Protein AF-0000000084845631 (afdb_homodimer)

Solvent-accessible surface area (backbone atoms only — not comparable to full-atom values): 24114 Å² total; per-residue (Å²): 127,87,59,69,56,66,56,74,42,80,32,56,41,73,62,56,58,60,37,68,70,44,75,83,63,90,70,52,50,64,33,67,41,73,64,71,45,72,42,71,11,47,44,66,16,31,78,49,30,34,56,88,73,49,73,43,50,51,24,40,28,37,28,49,65,52,47,32,48,51,83,34,55,35,33,40,34,36,31,30,34,48,86,68,80,33,64,48,22,32,32,33,43,33,37,35,37,63,87,48,99,50,58,24,38,37,38,36,30,44,24,20,50,97,91,40,45,18,36,31,38,34,46,22,61,86,41,29,33,37,35,42,28,85,42,53,90,79,38,57,48,35,40,34,38,33,51,39,60,47,98,85,68,42,77,53,17,28,37,32,34,28,43,38,38,88,86,79,62,48,73,42,76,36,32,38,37,23,55,74,34,32,69,69,63,55,44,76,76,46,81,68,74,64,75,81,54,43,33,45,48,35,34,35,21,21,13,50,40,52,42,82,57,88,91,33,57,75,53,59,45,59,33,37,37,36,52,36,35,35,36,39,52,82,130,128,84,61,69,55,66,56,74,42,81,32,56,40,74,62,55,57,60,38,66,70,45,72,83,66,89,70,52,50,63,33,68,41,73,64,72,44,71,43,70,12,47,44,66,15,32,78,48,30,34,55,88,74,51,74,42,50,51,24,38,29,36,27,47,67,51,46,32,48,50,83,34,55,35,34,38,35,35,31,31,35,48,87,69,80,32,64,47,21,33,32,33,43,32,36,34,36,62,87,47,100,52,58,23,38,36,39,37,30,42,24,20,50,96,90,40,46,18,36,31,37,34,44,21,61,86,40,29,33,38,36,42,28,86,41,56,91,78,39,57,47,34,42,34,37,34,50,40,61,48,96,86,70,43,78,52,18,27,36,33,35,29,44,40,38,86,86,78,64,49,73,42,77,36,32,38,36,23,56,73,35,32,67,69,62,57,44,76,76,46,83,72,73,65,75,78,53,42,32,45,49,34,36,34,21,22,13,51,41,52,42,82,56,87,91,32,56,71,53,59,47,60,34,38,37,37,52,38,35,36,38,38,52,82,129

Secondary structure (DSSP, 8-state):
---PPPPEEEEEGGGGGGGGGSPP----SEEEE-S-EEEEE-BT--EEEETTTEEEE--EEEEESS-EETTTEEEEEEEEEE---STT-EEEEEEEETTSSS-EEEEEEEEEETTEEEEEEEEESSSEEEEEEEPPTT--EEEEEEEEE-TTS-EEEEEEEEEE-TTT--EEEEEEETTTTHHHHHGGG--------EEEEEEEEEB-S---STT-TTPPEEEEEEEEEEEE---/---PPPPEEEEEGGGGGGGGGSPP----SEEEE-S-EEEEE-BT--EEEETTTEEEE--EEEEESS-EETTTEEEEEEEEEE---STT-EEEEEEEETTSSS-EEEEEEEEEETTEEEEEEEEESSSEEEEEEEPPTT--EEEEEEEEE-TTS-EEEEEEEEEE-TTT--EEEEEEETTTTHHHHHGGG--S-----EEEEEEEEEB-S---STT-TTPPEEEEEEEEEEEE---

Organism: Agaricus bisporus var. burnettii (strain JB137-S8 / ATCC MYA-4627 / FGSC 10392) (NCBI:txid597362)

Foldseek 3Di:
DPAAFAFWDKDFFPPLVVLVVDDADDDDQKHWDFDKDKDKAWAQADQFFDPPGDGGGGWIWTWRSHWDFPLWFFKKKKKKAFPAFAAFWWKDKKKWFPPDPDIWMKDWAWTDHPGAIWIWIWTCPPGTDIDTHHDDRRRIWMKMKGFDADPVRHTAQWIWIWTADPVPRDTDTDDIDRRNNVVVVVCPPPPPPPPRTTMIMTMTTYNHAADPDPPRRGPIIMMMIGIIMTGTHDD/DPAAFAFWDKDFFPPLVVLQVDDADDDDQKHWDFDKDKDKAWAQADQFFDPPGDGGGGWIWTWRSHWDFPLWFFKKKKKKAFPAFAAFWWKDKKKWFPPDPDIWMKDWAWTDHPGAIWIWIWTCPPGTDIDTHHDDRRRIWMKMKGFDADPVRDTAQKIWIWTADPVPRDTDTDDIDRRNNVVVVVCVPPPPPPPRTTMIMTMTTYNHAADPDPPRRGPIIMMMIGIIMTGTHDD

Radius of gyration: 22.55 Å; Cα contacts (8 Å, |Δi|>4): 1302; chains: 2; bounding box: 58×73×50 Å

Nearest PDB structures (foldseek):
  5dxd-assembly2_B  TM=5.271E-01  e=3.804E-05  Mycobacteroides abscessus ATCC 19977
  6z5h-assembly2_BBB  TM=4.620E-01  e=2.504E-03  Aeromonas hydrophila
  3b7m-assembly1_A  TM=3.879E-01  e=9.630E-01  Rhodothermus marinus
  3oea-assembly1_A  TM=4.562E-01  e=8.012E+00  Caldanaerobius polysaccharolyticus
  2zex-assembly1_A  TM=4.182E-01  e=7.243E+00  Caldanaerobius polysaccharolyticus

pLDDT: mean 91.94, std 12.07, range [35.84, 98.94]

InterPro domains:
  IPR009784 Protein of unknown function DUF1349 [PF07081] (35-231)
  IPR009784 Protein of unknown function DUF1349 [PTHR35332] (33-231)

Sequence (470 aa):
MTTNSPKLVLHHGSSALAICQSPPIVLPKILSYPEAFSISAAPGTDLWRKPPAVDIDNAPTLLINAPISIHNFHSARVTVSADWNTLYDQGGLALFIPDEDMKKFLKTGVEFAFGEPHVGTVAASRWSDWSLVPAPATGKVTIQVEREIDENGERTSSLWVYLIDPQTGKKSGIREVTWWFRHDIAEKDSEESAAAQVLLVGLYAARPKAPQAPGREKEELEVKFEGFEVTLFDDMTTNSPKLVLHHGSSALAICQSPPIVLPKILSYPEAFSISAAPGTDLWRKPPAVDIDNAPTLLINAPISIHNFHSARVTVSADWNTLYDQGGLALFIPDEDMKKFLKTGVEFAFGEPHVGTVAASRWSDWSLVPAPATGKVTIQVEREIDENGERTSSLWVYLIDPQTGKKSGIREVTWWFRHDIAEKDSEESAAAQVLLVGLYAARPKAPQAPGREKEELEVKFEGFEVTLFDD

Structure (mmCIF, N/CA/C/O backbone):
data_AF-0000000084845631-model_v1
#
loop_
_entity.id
_entity.type
_entity.pdbx_description
1 polymer 'Uncharacterized protein'
#
loop_
_atom_site.group_PDB
_atom_site.id
_atom_site.type_symbol
_atom_site.label_atom_id
_atom_site.label_alt_id
_atom_site.label_comp_id
_atom_site.label_asym_id
_atom_site.label_entity_id
_atom_site.label_seq_id
_atom_site.pdbx_PDB_ins_code
_atom_site.Cartn_x
_atom_site.Cartn_y
_atom_site.Cartn_z
_atom_site.occupancy
_atom_site.B_iso_or_equiv
_atom_site.auth_seq_id
_atom_site.auth_comp_id
_atom_site.auth_asym_id
_atom_site.auth_atom_id
_atom_site.pdbx_PDB_model_num
ATOM 1 N N . MET A 1 1 ? 15.438 37.625 9.094 1 36.25 1 MET A N 1
ATOM 2 C CA . MET A 1 1 ? 14.078 37.594 9.625 1 36.25 1 MET A CA 1
ATOM 3 C C . MET A 1 1 ? 13.633 36.156 9.898 1 36.25 1 MET A C 1
ATOM 5 O O . MET A 1 1 ? 13.719 35.281 9.023 1 36.25 1 MET A O 1
ATOM 9 N N . THR A 1 2 ? 13.703 35.656 11.07 1 46.41 2 THR A N 1
ATOM 10 C CA . THR A 1 2 ? 13.445 34.281 11.445 1 46.41 2 THR A CA 1
ATOM 11 C C . THR A 1 2 ? 12.094 33.812 10.914 1 46.41 2 THR A C 1
ATOM 13 O O . THR A 1 2 ? 11.055 34.375 11.281 1 46.41 2 THR A O 1
ATOM 16 N N . THR A 1 3 ? 11.961 33.438 9.711 1 63.72 3 THR A N 1
ATOM 17 C CA . THR A 1 3 ? 10.688 33.094 9.078 1 63.72 3 THR A CA 1
ATOM 18 C C . THR A 1 3 ? 9.945 32.062 9.898 1 63.72 3 THR A C 1
ATOM 20 O O . THR A 1 3 ? 10.5 31.016 10.227 1 63.72 3 THR A O 1
ATOM 23 N N . ASN A 1 4 ? 8.977 32.562 10.664 1 82.06 4 ASN A N 1
ATOM 24 C CA . ASN A 1 4 ? 8.109 31.688 11.469 1 82.06 4 ASN A CA 1
ATOM 25 C C . ASN A 1 4 ? 7.324 30.719 10.594 1 82.06 4 ASN A C 1
ATOM 27 O O . ASN A 1 4 ? 7.059 31 9.43 1 82.06 4 ASN A O 1
ATOM 31 N N . SER A 1 5 ? 7.188 29.516 11.219 1 91 5 SER A N 1
ATOM 32 C CA . SER A 1 5 ? 6.359 28.531 10.523 1 91 5 SER A CA 1
ATOM 33 C C . SER A 1 5 ? 4.941 29.062 10.32 1 91 5 SER A C 1
ATOM 35 O O . SER A 1 5 ? 4.371 29.688 11.211 1 91 5 SER A O 1
ATOM 37 N N . PRO A 1 6 ? 4.418 28.906 9.141 1 94 6 PRO A N 1
ATOM 38 C CA . PRO A 1 6 ? 3.008 29.25 8.938 1 94 6 PRO A CA 1
ATOM 39 C C . PRO A 1 6 ? 2.082 28.562 9.945 1 94 6 PRO A C 1
ATOM 41 O O . PRO A 1 6 ? 2.445 27.531 10.523 1 94 6 PRO A O 1
ATOM 44 N N . LYS A 1 7 ? 0.938 29.125 10.172 1 93.69 7 LYS A N 1
ATOM 45 C CA . LYS A 1 7 ? -0.014 28.562 11.125 1 93.69 7 LYS A CA 1
ATOM 46 C C . LYS A 1 7 ? -0.679 27.312 10.57 1 93.69 7 LYS A C 1
ATOM 48 O O . LYS A 1 7 ? -0.731 27.109 9.352 1 93.69 7 LYS A O 1
ATOM 53 N N . LEU A 1 8 ? -1.169 26.516 11.5 1 95.25 8 LEU A N 1
ATOM 54 C CA . LEU A 1 8 ? -2.039 25.406 11.156 1 95.25 8 LEU A CA 1
ATOM 55 C C . LEU A 1 8 ? -3.504 25.828 11.172 1 95.25 8 LEU A C 1
ATOM 57 O O . LEU A 1 8 ? -3.947 26.5 12.109 1 95.25 8 LEU A O 1
ATOM 61 N N . VAL A 1 9 ? -4.18 25.438 10.156 1 94.44 9 VAL A N 1
ATOM 62 C CA . VAL A 1 9 ? -5.594 25.797 10.062 1 94.44 9 VAL A CA 1
ATOM 63 C C . VAL A 1 9 ? -6.426 24.531 9.82 1 94.44 9 VAL A C 1
ATOM 65 O O . VAL A 1 9 ? -6.066 23.688 8.992 1 94.44 9 VAL A O 1
ATOM 68 N N . LEU A 1 10 ? -7.492 24.438 10.602 1 94.94 10 LEU A N 1
ATOM 69 C CA . LEU A 1 10 ? -8.383 23.281 10.516 1 94.94 10 LEU A CA 1
ATOM 70 C C . LEU A 1 10 ? -9.289 23.391 9.289 1 94.94 10 LEU A C 1
ATOM 72 O O . LEU A 1 10 ? -9.883 24.438 9.039 1 94.94 10 LEU A O 1
ATOM 76 N N . HIS A 1 11 ? -9.312 22.359 8.477 1 92.75 11 HIS A N 1
ATOM 77 C CA . HIS A 1 11 ? -10.164 22.266 7.297 1 92.75 11 HIS A CA 1
ATOM 78 C C . HIS A 1 11 ? -11.023 21 7.336 1 92.75 11 HIS A C 1
ATOM 80 O O . HIS A 1 11 ? -10.68 20.031 8 1 92.75 11 HIS A O 1
ATOM 86 N N . HIS A 1 12 ? -12.109 21.156 6.633 1 84.5 12 HIS A N 1
ATOM 87 C CA . HIS A 1 12 ? -12.961 20 6.352 1 84.5 12 HIS A CA 1
ATOM 88 C C . HIS A 1 12 ? -13.172 19.828 4.852 1 84.5 12 HIS A C 1
ATOM 90 O O . HIS A 1 12 ? -13.695 20.719 4.188 1 84.5 12 HIS A O 1
ATOM 96 N N . GLY A 1 13 ? -12.578 18.75 4.242 1 71.69 13 GLY A N 1
ATOM 97 C CA . GLY A 1 13 ? -12.789 18.453 2.832 1 71.69 13 GLY A CA 1
ATOM 98 C C . GLY A 1 13 ? -12.047 19.406 1.915 1 71.69 13 GLY A C 1
ATOM 99 O O . GLY A 1 13 ? -10.844 19.609 2.068 1 71.69 13 GLY A O 1
ATOM 100 N N . SER A 1 14 ? -12.758 19.875 0.962 1 63.44 14 SER A N 1
ATOM 101 C CA . SER A 1 14 ? -12.258 20.625 -0.18 1 63.44 14 SER A CA 1
ATOM 102 C C . SER A 1 14 ? -11.844 22.031 0.229 1 63.44 14 SER A C 1
ATOM 104 O O . SER A 1 14 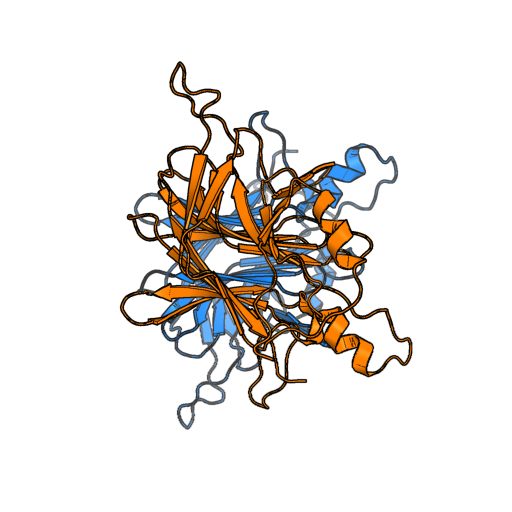? -11.25 22.766 -0.564 1 63.44 14 SER A O 1
ATOM 106 N N . SER A 1 15 ? -12.07 22.422 1.35 1 68.88 15 SER A N 1
ATOM 107 C CA . SER A 1 15 ? -11.734 23.781 1.755 1 68.88 15 SER A CA 1
ATOM 108 C C . SER A 1 15 ? -10.227 24.016 1.741 1 68.88 15 SER A C 1
ATOM 110 O O . SER A 1 15 ? -9.758 25.156 1.694 1 68.88 15 SER A O 1
ATOM 112 N N . ALA A 1 16 ? -9.477 23 1.727 1 73.44 16 ALA A N 1
ATOM 113 C CA . ALA A 1 16 ? -8.016 23.062 1.784 1 73.44 16 ALA A CA 1
ATOM 114 C C . ALA A 1 16 ? -7.434 23.547 0.459 1 73.44 16 ALA A C 1
ATOM 116 O O . ALA A 1 16 ? -6.297 24.016 0.409 1 73.44 16 ALA A O 1
ATOM 117 N N . LEU A 1 17 ? -8.227 23.516 -0.544 1 72.5 17 LEU A N 1
ATOM 118 C CA . LEU A 1 17 ? -7.734 23.797 -1.89 1 72.5 17 LEU A CA 1
ATOM 119 C C . LEU A 1 17 ? -7.406 25.281 -2.051 1 72.5 17 LEU A C 1
ATOM 121 O O . LEU A 1 17 ? -6.594 25.656 -2.898 1 72.5 17 LEU A O 1
ATOM 125 N N . ALA A 1 18 ? -7.98 26.078 -1.208 1 78.25 18 ALA A N 1
ATOM 126 C CA . ALA A 1 18 ? -7.711 27.516 -1.292 1 78.25 18 ALA A CA 1
ATOM 127 C C . ALA A 1 18 ? -6.25 27.828 -0.977 1 78.25 18 ALA A C 1
ATOM 129 O O . ALA A 1 18 ? -5.695 28.812 -1.459 1 78.25 18 ALA A O 1
ATOM 130 N N . ILE A 1 19 ? -5.652 27.031 -0.247 1 82.62 19 ILE A N 1
ATOM 131 C CA . ILE A 1 19 ? -4.254 27.219 0.126 1 82.62 19 ILE A CA 1
ATOM 132 C C . ILE A 1 19 ? -3.379 27.188 -1.125 1 82.62 19 ILE A C 1
ATOM 134 O O . ILE A 1 19 ? -2.396 27.922 -1.221 1 82.62 19 ILE A O 1
ATOM 138 N N . CYS A 1 20 ? -3.752 26.359 -2.033 1 79.94 20 CYS A N 1
ATOM 139 C CA . CYS A 1 20 ? -2.949 26.156 -3.236 1 79.94 20 CYS A CA 1
ATOM 140 C C . CYS A 1 20 ? -2.982 27.391 -4.125 1 79.94 20 CYS A C 1
ATOM 142 O O . CYS A 1 20 ? -2.125 27.562 -4.992 1 79.94 20 CYS A O 1
ATOM 144 N N . GLN A 1 21 ? -3.92 28.188 -3.896 1 80.06 21 GLN A N 1
ATOM 145 C CA . GLN A 1 21 ? -4.078 29.375 -4.723 1 80.06 21 GLN A CA 1
ATOM 146 C C . GLN A 1 21 ? -3.371 30.578 -4.098 1 80.06 21 GLN A C 1
ATOM 148 O O . GLN A 1 21 ? -3.291 31.656 -4.711 1 80.06 21 GLN A O 1
ATOM 153 N N . SER A 1 22 ? -2.801 30.391 -2.957 1 82.19 22 SER A N 1
ATOM 154 C CA . SER A 1 22 ? -2.111 31.484 -2.287 1 82.19 22 SER A CA 1
ATOM 155 C C . SER A 1 22 ? -0.748 31.75 -2.918 1 82.19 22 SER A C 1
ATOM 157 O O . SER A 1 22 ? -0.102 30.828 -3.42 1 82.19 22 SER A O 1
ATOM 159 N N . PRO A 1 23 ? -0.352 32.969 -2.945 1 79.62 23 PRO A N 1
ATOM 160 C CA . PRO A 1 23 ? 0.97 33.281 -3.498 1 79.62 23 PRO A CA 1
ATOM 161 C C . PRO A 1 23 ? 2.096 32.531 -2.777 1 79.62 23 PRO A C 1
ATOM 163 O O . PRO A 1 23 ? 2.006 32.281 -1.571 1 79.62 23 PRO A O 1
ATOM 166 N N . PRO A 1 24 ? 2.99 32.156 -3.59 1 77.5 24 PRO A N 1
ATOM 167 C CA . PRO A 1 24 ? 4.133 31.5 -2.957 1 77.5 24 PRO A CA 1
ATOM 168 C C . PRO A 1 24 ? 4.82 32.375 -1.914 1 77.5 24 PRO A C 1
ATOM 170 O O . PRO A 1 24 ? 4.91 33.594 -2.09 1 77.5 24 PRO A O 1
ATOM 173 N N . ILE A 1 25 ? 5.164 31.766 -0.829 1 83.38 25 ILE A N 1
ATOM 174 C CA . ILE A 1 25 ? 5.934 32.469 0.194 1 83.38 25 ILE A CA 1
ATOM 175 C C . ILE A 1 25 ? 7.227 31.703 0.478 1 83.38 25 ILE A C 1
ATOM 177 O O . ILE A 1 25 ? 7.34 30.531 0.161 1 83.38 25 ILE A O 1
ATOM 181 N N . VAL A 1 26 ? 8.148 32.469 1 1 86 26 VAL A N 1
ATOM 182 C CA . VAL A 1 26 ? 9.398 31.844 1.408 1 86 26 VAL A CA 1
ATOM 183 C C . VAL A 1 26 ? 9.195 31.109 2.734 1 86 26 VAL A C 1
ATOM 185 O O . VAL A 1 26 ? 8.781 31.719 3.727 1 86 26 VAL A O 1
ATOM 188 N N . LEU A 1 27 ? 9.461 29.906 2.715 1 92.94 27 LEU A N 1
ATOM 189 C CA . LEU A 1 27 ? 9.312 29.078 3.906 1 92.94 27 LEU A CA 1
ATOM 190 C C . LEU A 1 27 ? 10.672 28.719 4.496 1 92.94 27 LEU A C 1
ATOM 192 O O . LEU A 1 27 ? 11.648 28.562 3.76 1 92.94 27 LEU A O 1
ATOM 196 N N . PRO A 1 28 ? 10.703 28.719 5.848 1 94.25 28 PRO A N 1
ATOM 197 C CA . PRO A 1 28 ? 11.938 28.156 6.406 1 94.25 28 PRO A CA 1
ATOM 198 C C . PRO A 1 28 ? 12.148 26.688 6.031 1 94.25 28 PRO A C 1
ATOM 200 O O . PRO A 1 28 ? 11.195 26.016 5.633 1 94.25 28 PRO A O 1
ATOM 203 N N . LYS A 1 29 ? 13.328 26.25 6.18 1 96.12 29 LYS A N 1
ATOM 204 C CA . LYS A 1 29 ? 13.68 24.875 5.852 1 96.12 29 LYS A CA 1
ATOM 205 C C . LYS A 1 29 ? 12.93 23.891 6.742 1 96.12 29 LYS A C 1
ATOM 207 O O . LYS A 1 29 ? 12.539 22.812 6.293 1 96.12 29 LYS A O 1
ATOM 212 N N . ILE A 1 30 ? 12.828 24.312 7.992 1 97.44 30 ILE A N 1
ATOM 213 C CA . ILE A 1 30 ? 12.133 23.469 8.953 1 97.44 30 ILE A CA 1
ATOM 214 C C . ILE A 1 30 ? 10.906 24.188 9.492 1 97.44 30 ILE A C 1
ATOM 216 O O . ILE A 1 30 ? 11.016 25.281 10.062 1 97.44 30 ILE A O 1
ATOM 220 N N . LEU A 1 31 ? 9.75 23.656 9.242 1 97.69 31 LEU A N 1
ATOM 221 C CA . LEU A 1 31 ? 8.508 24.078 9.875 1 97.69 31 LEU A CA 1
ATOM 222 C C . LEU A 1 31 ? 8.227 23.25 11.125 1 97.69 31 LEU A C 1
ATOM 224 O O . LEU A 1 31 ? 7.957 22.047 11.023 1 97.69 31 LEU A O 1
ATOM 228 N N . SER A 1 32 ? 8.273 23.859 12.289 1 97.5 32 SER A N 1
ATOM 229 C CA . SER A 1 32 ? 8.141 23.141 13.547 1 97.5 32 SER A CA 1
ATOM 230 C C . SER A 1 32 ? 6.918 23.609 14.328 1 97.5 32 SER A C 1
ATOM 232 O O . SER A 1 32 ? 6.676 24.812 14.445 1 97.5 32 SER A O 1
ATOM 234 N N . TYR A 1 33 ? 6.195 22.672 14.82 1 97.56 33 TYR A N 1
ATOM 235 C CA . TYR A 1 33 ? 5.031 22.891 15.672 1 97.56 33 TYR A CA 1
ATOM 236 C C . TYR A 1 33 ? 5.133 22.078 16.953 1 97.56 33 TYR A C 1
ATOM 238 O O . TYR A 1 33 ? 4.488 21.047 17.094 1 97.56 33 TYR A O 1
ATOM 246 N N . PRO A 1 34 ? 5.863 22.547 17.906 1 94.06 34 PRO A N 1
ATOM 247 C CA . PRO A 1 34 ? 6.199 21.781 19.109 1 94.06 34 PRO A CA 1
ATOM 248 C C . PRO A 1 34 ? 5.008 21.594 20.031 1 94.06 34 PRO A C 1
ATOM 250 O O . PRO A 1 34 ? 5.008 20.672 20.859 1 94.06 34 PRO A O 1
ATOM 253 N N . GLU A 1 35 ? 4.027 22.5 19.984 1 92.12 35 GLU A N 1
ATOM 254 C CA . GLU A 1 35 ? 2.869 22.391 20.875 1 92.12 35 GLU A CA 1
ATOM 255 C C . GLU A 1 35 ? 2.02 21.172 20.516 1 92.12 35 GLU A C 1
ATOM 257 O O . GLU A 1 35 ? 1.938 20.797 19.344 1 92.12 35 GLU A O 1
ATOM 262 N N . ALA A 1 36 ? 1.495 20.656 21.516 1 93.88 36 ALA A N 1
ATOM 263 C CA . ALA A 1 36 ? 0.555 19.562 21.281 1 93.88 36 ALA A CA 1
ATOM 264 C C . ALA A 1 36 ? -0.766 20.078 20.734 1 93.88 36 ALA A C 1
ATOM 266 O O . ALA A 1 36 ? -1.215 21.172 21.094 1 93.88 36 ALA A O 1
ATOM 267 N N . PHE A 1 37 ? -1.289 19.312 19.812 1 94.06 37 PHE A N 1
ATOM 268 C CA . PHE A 1 37 ? -2.57 19.594 19.172 1 94.06 37 PHE A CA 1
ATOM 269 C C . PHE A 1 37 ? -3.512 18.391 19.297 1 94.06 37 PHE A C 1
ATOM 271 O O . PHE A 1 37 ? -3.068 17.266 19.547 1 94.06 37 PHE A O 1
ATOM 278 N N . SER A 1 38 ? -4.719 18.781 19.234 1 98.31 38 SER A N 1
ATOM 279 C CA . SER A 1 38 ? -5.711 17.703 19.141 1 98.31 38 SER A CA 1
ATOM 280 C C . SER A 1 38 ? -6.746 18.016 18.062 1 98.31 38 SER A C 1
ATOM 282 O O . SER A 1 38 ? -7.016 19.188 17.766 1 98.31 38 SER A O 1
ATOM 284 N N . ILE A 1 39 ? -7.215 17.078 17.438 1 98.56 39 ILE A N 1
ATOM 285 C CA . ILE A 1 39 ? -8.32 17.172 16.484 1 98.56 39 ILE A CA 1
ATOM 286 C C . ILE A 1 39 ? -9.461 16.266 16.938 1 98.56 39 ILE A C 1
ATOM 288 O O . ILE A 1 39 ? -9.234 15.117 17.328 1 98.56 39 ILE A O 1
ATOM 292 N N . SER A 1 40 ? -10.648 16.781 16.953 1 98.62 40 SER A N 1
ATOM 293 C CA . SER A 1 40 ? -11.844 15.992 17.203 1 98.62 40 SER A CA 1
ATOM 294 C C . SER A 1 40 ? -12.5 15.539 15.906 1 98.62 40 SER A C 1
ATOM 296 O O . SER A 1 40 ? -12.711 16.344 15 1 98.62 40 SER A O 1
ATOM 298 N N . ALA A 1 41 ? -12.82 14.297 15.836 1 98.56 41 ALA A N 1
ATOM 299 C CA . ALA A 1 41 ? -13.484 13.734 14.656 1 98.56 41 ALA A CA 1
ATOM 300 C C . ALA A 1 41 ? -14.812 13.086 15.031 1 98.56 41 ALA A C 1
ATOM 302 O O . ALA A 1 41 ? -14.852 12.188 15.875 1 98.56 41 ALA A O 1
ATOM 303 N N . ALA A 1 42 ? -15.82 13.5 14.406 1 98.38 42 ALA A N 1
ATOM 304 C CA . ALA A 1 42 ? -17.141 12.914 14.617 1 98.38 42 ALA A CA 1
ATOM 305 C C . ALA A 1 42 ? -17.281 11.586 13.867 1 98.38 42 ALA A C 1
ATOM 307 O O . ALA A 1 42 ? -16.578 11.352 12.891 1 98.38 42 ALA A O 1
ATOM 308 N N . PRO A 1 43 ? -18.188 10.711 14.336 1 98.62 43 PRO A N 1
ATOM 309 C CA . PRO A 1 43 ? -18.453 9.516 13.547 1 98.62 43 PRO A CA 1
ATOM 310 C C . PRO A 1 43 ? -18.844 9.836 12.102 1 98.62 43 PRO A C 1
ATOM 312 O O . PRO A 1 43 ? -19.484 10.859 11.844 1 98.62 43 PRO A O 1
ATOM 315 N N . GLY A 1 44 ? -18.406 9.039 11.164 1 97.94 44 GLY A N 1
ATOM 316 C CA . GLY A 1 44 ? -18.75 9.219 9.766 1 97.94 44 GLY A CA 1
ATOM 317 C C . GLY A 1 44 ? -17.703 9.992 8.992 1 97.94 44 GLY A C 1
ATOM 318 O O . GLY A 1 44 ? -17.844 10.227 7.789 1 97.94 44 GLY A O 1
ATOM 319 N N . THR A 1 45 ? -16.609 10.375 9.625 1 98.31 45 THR A N 1
ATOM 320 C CA . THR A 1 45 ? -15.547 11.102 8.945 1 98.31 45 THR A CA 1
ATOM 321 C C . THR A 1 45 ? -14.508 10.141 8.375 1 98.31 45 THR A C 1
ATOM 323 O O . THR A 1 45 ? -14.234 9.094 8.969 1 98.31 45 THR A O 1
ATOM 326 N N . ASP A 1 46 ? -13.977 10.555 7.199 1 98.19 46 ASP A N 1
ATOM 327 C CA . ASP A 1 46 ? -12.938 9.727 6.598 1 98.19 46 ASP A CA 1
ATOM 328 C C . ASP A 1 46 ? -12.266 10.445 5.43 1 98.19 46 ASP A C 1
ATOM 330 O O . ASP A 1 46 ? -12.68 11.547 5.055 1 98.19 46 ASP A O 1
ATOM 334 N N . LEU A 1 47 ? -11.203 10 5.012 1 96.94 47 LEU A N 1
ATOM 335 C CA . LEU A 1 47 ? -10.555 10.219 3.727 1 96.94 47 LEU A CA 1
ATOM 336 C C . LEU A 1 47 ? -10.359 8.906 2.979 1 96.94 47 LEU A C 1
ATOM 338 O O . LEU A 1 47 ? -9.445 8.141 3.281 1 96.94 47 LEU A O 1
ATOM 342 N N . TRP A 1 48 ? -11.266 8.609 2.062 1 98.12 48 TRP A N 1
ATOM 343 C CA . TRP A 1 48 ? -11.367 7.273 1.48 1 98.12 48 TRP A CA 1
ATOM 344 C C . TRP A 1 48 ? -12.078 7.32 0.133 1 98.12 48 TRP A C 1
ATOM 346 O O . TRP A 1 48 ? -13.094 8.008 -0.016 1 98.12 48 TRP A O 1
ATOM 356 N N . ARG A 1 49 ? -11.531 6.641 -0.868 1 97.62 49 ARG A N 1
ATOM 357 C CA . ARG A 1 49 ? -12.117 6.531 -2.201 1 97.62 49 ARG A CA 1
ATOM 358 C C . ARG A 1 49 ? -12.102 5.086 -2.689 1 97.62 49 ARG A C 1
ATOM 360 O O . ARG A 1 49 ? -11.039 4.477 -2.811 1 97.62 49 ARG A O 1
ATOM 367 N N . LYS A 1 50 ? -13.234 4.531 -2.936 1 97.75 50 LYS A N 1
ATOM 368 C CA . LYS A 1 50 ? -13.367 3.135 -3.342 1 97.75 50 LYS A CA 1
ATOM 369 C C . LYS A 1 50 ? -14.375 2.986 -4.473 1 97.75 50 LYS A C 1
ATOM 371 O O . LYS A 1 50 ? -15.484 3.535 -4.402 1 97.75 50 LYS A O 1
ATOM 376 N N . PRO A 1 51 ? -13.93 2.24 -5.535 1 96.31 51 PRO A N 1
ATOM 377 C CA . PRO A 1 51 ? -14.906 1.984 -6.602 1 96.31 51 PRO A CA 1
ATOM 378 C C . PRO A 1 51 ? -16.172 1.306 -6.094 1 96.31 51 PRO A C 1
ATOM 380 O O . PRO A 1 51 ? -16.125 0.549 -5.121 1 96.31 51 PRO A O 1
ATOM 383 N N . PRO A 1 52 ? -17.25 1.52 -6.758 1 94.44 52 PRO A N 1
ATOM 384 C CA . PRO A 1 52 ? -17.391 2.297 -7.992 1 94.44 52 PRO A CA 1
ATOM 385 C C . PRO A 1 52 ? -17.578 3.789 -7.73 1 94.44 52 PRO A C 1
ATOM 387 O O . PRO A 1 52 ? -17.375 4.609 -8.633 1 94.44 52 PRO A O 1
ATOM 390 N N . ALA A 1 53 ? -17.922 4.109 -6.402 1 94.88 53 ALA A N 1
ATOM 391 C CA . ALA A 1 53 ? -18.391 5.492 -6.367 1 94.88 53 ALA A CA 1
ATOM 392 C C . ALA A 1 53 ? -18.141 6.125 -5.004 1 94.88 53 ALA A C 1
ATOM 394 O O . ALA A 1 53 ? -18.453 7.297 -4.785 1 94.88 53 ALA A O 1
ATOM 395 N N . VAL A 1 54 ? -17.547 5.441 -4.102 1 95.94 54 VAL A N 1
ATOM 396 C CA . VAL A 1 54 ? -17.297 6.004 -2.779 1 95.94 54 VAL A CA 1
ATOM 397 C C . VAL A 1 54 ? -16.203 7.055 -2.857 1 95.94 54 VAL A C 1
ATOM 399 O O . VAL A 1 54 ? -15.117 6.797 -3.402 1 95.94 54 VAL A O 1
ATOM 402 N N . ASP A 1 55 ? -16.516 8.242 -2.438 1 95.38 55 ASP A N 1
ATOM 403 C CA . ASP A 1 55 ? -15.547 9.328 -2.316 1 95.38 55 ASP A CA 1
ATOM 404 C C . ASP A 1 55 ? -15.828 10.172 -1.076 1 95.38 55 ASP A C 1
ATOM 406 O O . ASP A 1 55 ? -16.625 11.109 -1.124 1 95.38 55 ASP A O 1
ATOM 410 N N . ILE A 1 56 ? -15.172 9.836 0.009 1 96.31 56 ILE A N 1
ATOM 411 C CA . ILE A 1 56 ? -15.359 10.516 1.287 1 96.31 56 ILE A CA 1
ATOM 412 C C . ILE A 1 56 ? -14.141 11.391 1.582 1 96.31 56 ILE A C 1
ATOM 414 O O . ILE A 1 56 ? -13 10.922 1.547 1 96.31 56 ILE A O 1
ATOM 418 N N . ASP A 1 57 ? -14.344 12.586 1.796 1 94.31 57 ASP A N 1
ATOM 419 C CA . ASP A 1 57 ? -13.289 13.555 2.072 1 94.31 57 ASP A CA 1
ATOM 420 C C . ASP A 1 57 ? -13.734 14.562 3.135 1 94.31 57 ASP A C 1
ATOM 422 O O . ASP A 1 57 ? -13.656 15.773 2.918 1 94.31 57 ASP A O 1
ATOM 426 N N . ASN A 1 58 ? -14.156 14.039 4.25 1 96.62 58 ASN A N 1
ATOM 427 C CA . ASN A 1 58 ? -14.688 14.938 5.27 1 96.62 58 ASN A CA 1
ATOM 428 C C . ASN A 1 58 ? -13.945 14.789 6.594 1 96.62 58 ASN A C 1
ATOM 430 O O . ASN A 1 58 ? -14.422 15.242 7.637 1 96.62 58 ASN A O 1
ATOM 434 N N . ALA A 1 59 ? -12.82 14.18 6.617 1 97.5 59 ALA A N 1
ATOM 435 C CA . ALA A 1 59 ? -12 14.109 7.828 1 97.5 59 ALA A CA 1
ATOM 436 C C . ALA A 1 59 ? -11.484 15.492 8.219 1 97.5 59 ALA A C 1
ATOM 438 O O . ALA A 1 59 ? -10.922 16.203 7.387 1 97.5 59 ALA A O 1
ATOM 439 N N . PRO A 1 60 ? -11.68 15.875 9.477 1 97.88 60 PRO A N 1
ATOM 440 C CA . PRO A 1 60 ? -11 17.094 9.922 1 97.88 60 PRO A CA 1
ATOM 441 C C . PRO A 1 60 ? -9.484 17.031 9.742 1 97.88 60 PRO A C 1
ATOM 443 O O . PRO A 1 60 ? -8.852 16.047 10.156 1 97.88 60 PRO A O 1
ATOM 446 N N . THR A 1 61 ? -8.938 18.031 9.102 1 96.81 61 THR A N 1
ATOM 447 C CA . THR A 1 61 ? -7.52 18.078 8.758 1 96.81 61 THR A CA 1
ATOM 448 C C . THR A 1 61 ? -6.91 19.422 9.109 1 96.81 61 THR A C 1
ATOM 450 O O . THR A 1 61 ? -7.41 20.469 8.672 1 96.81 61 THR A O 1
ATOM 453 N N . LEU A 1 62 ? -5.914 19.406 9.945 1 96.62 62 LEU A N 1
ATOM 454 C CA . LEU A 1 62 ? -5.125 20.578 10.281 1 96.62 62 LEU A CA 1
ATOM 455 C C . LEU A 1 62 ? -3.967 20.75 9.305 1 96.62 62 LEU A C 1
ATOM 457 O O . LEU A 1 62 ? -2.977 20.031 9.375 1 96.62 62 LEU A O 1
ATOM 461 N N . LEU A 1 63 ? -4.074 21.781 8.414 1 96.19 63 LEU A N 1
ATOM 462 C CA . LEU A 1 63 ? -3.1 21.938 7.348 1 96.19 63 LEU A CA 1
ATOM 463 C C . LEU A 1 63 ? -2.213 23.156 7.602 1 96.19 63 LEU A C 1
ATOM 465 O O . LEU A 1 63 ? -2.662 24.141 8.18 1 96.19 63 LEU A O 1
ATOM 469 N N . ILE A 1 64 ? -0.983 23.047 7.184 1 95.62 64 ILE A N 1
ATOM 470 C CA . ILE A 1 64 ? -0.122 24.234 7.121 1 95.62 64 ILE A CA 1
ATOM 471 C C . ILE A 1 64 ? -0.7 25.234 6.129 1 95.62 64 ILE A C 1
ATOM 473 O O . ILE A 1 64 ? -0.927 24.906 4.961 1 95.62 64 ILE A O 1
ATOM 477 N N . ASN A 1 65 ? -0.919 26.422 6.59 1 92.94 65 ASN A N 1
ATOM 478 C CA . ASN A 1 65 ? -1.607 27.438 5.797 1 92.94 65 ASN A CA 1
ATOM 479 C C . ASN A 1 65 ? -0.647 28.156 4.863 1 92.94 65 ASN A C 1
ATOM 481 O O . ASN A 1 65 ? -0.596 29.391 4.852 1 92.94 65 ASN A O 1
ATOM 485 N N . ALA A 1 66 ? 0.115 27.453 4.078 1 92.19 66 ALA A N 1
ATOM 486 C CA . ALA A 1 66 ? 1.009 27.969 3.037 1 92.19 66 ALA A CA 1
ATOM 487 C C . ALA A 1 66 ? 1.26 26.906 1.966 1 92.19 66 ALA A C 1
ATOM 489 O O . ALA A 1 66 ? 1.402 25.719 2.275 1 92.19 66 ALA A O 1
ATOM 490 N N . PRO A 1 67 ? 1.293 27.359 0.775 1 88 67 PRO A N 1
ATOM 491 C CA . PRO A 1 67 ? 1.619 26.391 -0.283 1 88 67 PRO A CA 1
ATOM 492 C C . PRO A 1 67 ? 3.059 25.891 -0.203 1 88 67 PRO A C 1
ATOM 494 O O . PRO A 1 67 ? 3.986 26.688 -0.038 1 88 67 PRO A O 1
ATOM 497 N N . ILE A 1 68 ? 3.211 24.625 -0.22 1 92.75 68 ILE A N 1
ATOM 498 C CA . ILE A 1 68 ? 4.535 24.016 -0.279 1 92.75 68 ILE A CA 1
ATOM 499 C C . ILE A 1 68 ? 4.77 23.438 -1.668 1 92.75 68 ILE A C 1
ATOM 501 O O . ILE A 1 68 ? 3.973 22.625 -2.148 1 92.75 68 ILE A O 1
ATOM 505 N N . SER A 1 69 ? 5.84 23.844 -2.256 1 92 69 SER A N 1
ATOM 506 C CA . SER A 1 69 ? 6.188 23.25 -3.541 1 92 69 SER A CA 1
ATOM 507 C C . SER A 1 69 ? 6.48 21.75 -3.398 1 92 69 SER A C 1
ATOM 509 O O . SER A 1 69 ? 7.25 21.344 -2.525 1 92 69 SER A O 1
ATOM 511 N N . ILE A 1 70 ? 5.914 21 -4.25 1 93.5 70 ILE A N 1
ATOM 512 C CA . ILE A 1 70 ? 6.16 19.562 -4.238 1 93.5 70 ILE A CA 1
ATOM 513 C C . ILE A 1 70 ? 7.652 19.297 -4.438 1 93.5 70 ILE A C 1
ATOM 515 O O . ILE A 1 70 ? 8.195 18.344 -3.875 1 93.5 70 ILE A O 1
ATOM 519 N N . HIS A 1 71 ? 8.312 20.172 -5.145 1 93.12 71 HIS A N 1
ATOM 520 C CA . HIS A 1 71 ? 9.734 20.031 -5.441 1 93.12 71 HIS A CA 1
ATOM 521 C C . HIS A 1 71 ? 10.578 20.203 -4.184 1 93.12 71 HIS A C 1
ATOM 523 O O . HIS A 1 71 ? 11.648 19.594 -4.066 1 93.12 71 HIS A O 1
ATOM 529 N N . ASN A 1 72 ? 10.078 20.969 -3.266 1 95.06 72 ASN A N 1
ATOM 530 C CA . ASN A 1 72 ? 10.891 21.328 -2.104 1 95.06 72 ASN A CA 1
ATOM 531 C C . ASN A 1 72 ? 10.578 20.438 -0.908 1 95.06 72 ASN A C 1
ATOM 533 O O . ASN A 1 72 ? 11.289 20.469 0.097 1 95.06 72 ASN A O 1
ATOM 537 N N . PHE A 1 73 ? 9.555 19.672 -1.005 1 97.31 73 PHE A N 1
ATOM 538 C CA . PHE A 1 73 ? 9.164 18.844 0.134 1 97.31 73 PHE A CA 1
ATOM 539 C C . PHE A 1 73 ? 10.188 17.734 0.373 1 97.31 73 PHE A C 1
ATOM 541 O O . PHE A 1 73 ? 10.547 17 -0.553 1 97.31 73 PHE A O 1
ATOM 548 N N . HIS A 1 74 ? 10.602 17.594 1.66 1 98.56 74 HIS A N 1
ATOM 549 C CA . HIS A 1 74 ? 11.531 16.531 2.031 1 98.56 74 HIS A CA 1
ATOM 550 C C . HIS A 1 74 ? 10.867 15.516 2.943 1 98.56 74 HIS A C 1
ATOM 552 O O . HIS A 1 74 ? 10.781 14.328 2.598 1 98.56 74 HIS A O 1
ATOM 558 N N . SER A 1 75 ? 10.336 15.984 4.109 1 98.81 75 SER A N 1
ATOM 559 C CA . SER A 1 75 ? 9.758 15.031 5.051 1 98.81 75 SER A CA 1
ATOM 560 C C . SER A 1 75 ? 8.75 15.703 5.973 1 98.81 75 SER A C 1
ATOM 562 O O . SER A 1 75 ? 8.695 16.938 6.043 1 98.81 75 SER A O 1
ATOM 564 N N . ALA A 1 76 ? 7.957 14.938 6.602 1 98.88 76 ALA A N 1
ATOM 565 C CA . ALA A 1 76 ? 7.055 15.328 7.68 1 98.88 76 ALA A CA 1
ATOM 566 C C . ALA A 1 76 ? 6.969 14.242 8.75 1 98.88 76 ALA A C 1
ATOM 568 O O . ALA A 1 76 ? 6.98 13.047 8.43 1 98.88 76 ALA A O 1
ATOM 569 N N . ARG A 1 77 ? 6.875 14.688 10 1 98.56 77 ARG A N 1
ATOM 570 C CA . ARG A 1 77 ? 6.875 13.742 11.117 1 98.56 77 ARG A CA 1
ATOM 571 C C . ARG A 1 77 ? 5.906 14.18 12.211 1 98.56 77 ARG A C 1
ATOM 573 O O . ARG A 1 77 ? 5.75 15.375 12.461 1 98.56 77 ARG A O 1
ATOM 580 N N . VAL A 1 78 ? 5.324 13.203 12.891 1 98.62 78 VAL A N 1
ATOM 581 C CA . VAL A 1 78 ? 4.457 13.508 14.023 1 98.62 78 VAL A CA 1
ATOM 582 C C . VAL A 1 78 ? 4.328 12.281 14.922 1 98.62 78 VAL A C 1
ATOM 584 O O . VAL A 1 78 ? 4.488 11.148 14.461 1 98.62 78 VAL A O 1
ATOM 587 N N . THR A 1 79 ? 4.105 12.477 16.188 1 98.44 79 THR A N 1
ATOM 588 C CA . THR A 1 79 ? 3.654 11.453 17.109 1 98.44 79 THR A CA 1
ATOM 589 C C . THR A 1 79 ? 2.156 11.578 17.375 1 98.44 79 THR A C 1
ATOM 591 O O . THR A 1 79 ? 1.657 12.672 17.641 1 98.44 79 THR A O 1
ATOM 594 N N . VAL A 1 80 ? 1.454 10.453 17.312 1 98.75 80 VAL A N 1
ATOM 595 C CA . VAL A 1 80 ? -0.002 10.5 17.406 1 98.75 80 VAL A CA 1
ATOM 596 C C . VAL A 1 80 ? -0.484 9.5 18.453 1 98.75 80 VAL A C 1
ATOM 598 O O . VAL A 1 80 ? 0.099 8.422 18.609 1 98.75 80 VAL A O 1
ATOM 601 N N . SER A 1 81 ? -1.506 9.836 19.141 1 98.62 81 SER A N 1
ATOM 602 C CA . SER A 1 81 ? -2.127 8.961 20.125 1 98.62 81 SER A CA 1
ATOM 603 C C . SER A 1 81 ? -3.604 9.289 20.297 1 98.62 81 SER A C 1
ATOM 605 O O . SER A 1 81 ? -4.039 10.398 20 1 98.62 81 SER A O 1
ATOM 607 N N . ALA A 1 82 ? -4.305 8.344 20.734 1 98.75 82 ALA A N 1
ATOM 608 C CA . ALA A 1 82 ? -5.719 8.469 21.094 1 98.75 82 ALA A CA 1
ATOM 609 C C . ALA A 1 82 ? -6.211 7.223 21.828 1 98.75 82 ALA A C 1
ATOM 611 O O . ALA A 1 82 ? -5.461 6.258 22 1 98.75 82 ALA A O 1
ATOM 612 N N . ASP A 1 83 ? -7.371 7.375 22.406 1 97.88 83 ASP A N 1
ATOM 613 C CA . ASP A 1 83 ? -8.078 6.188 22.875 1 97.88 83 ASP A CA 1
ATOM 614 C C . ASP A 1 83 ? -8.781 5.477 21.719 1 97.88 83 ASP A C 1
ATOM 616 O O . ASP A 1 83 ? -9.992 5.59 21.562 1 97.88 83 ASP A O 1
ATOM 620 N N . TRP A 1 84 ? -8 4.758 20.984 1 98.19 84 TRP A N 1
ATOM 621 C CA . TRP A 1 84 ? -8.523 4.043 19.828 1 98.19 84 TRP A CA 1
ATOM 622 C C . TRP A 1 84 ? -9.461 2.916 20.25 1 98.19 84 TRP A C 1
ATOM 624 O O . TRP A 1 84 ? -9.016 1.92 20.828 1 98.19 84 TRP A O 1
ATOM 634 N N . ASN A 1 85 ? -10.656 2.943 20 1 96.44 85 ASN A N 1
ATOM 635 C CA . ASN A 1 85 ? -11.516 1.905 20.562 1 96.44 85 ASN A CA 1
ATOM 636 C C . ASN A 1 85 ? -12.672 1.559 19.625 1 96.44 85 ASN A C 1
ATOM 638 O O . ASN A 1 85 ? -13.453 0.655 19.906 1 96.44 85 ASN A O 1
ATOM 642 N N . THR A 1 86 ? -12.828 2.293 18.578 1 98.19 86 THR A N 1
ATOM 643 C CA . THR A 1 86 ? -13.867 2.033 17.578 1 98.19 86 THR A CA 1
ATOM 644 C C . THR A 1 86 ? -13.25 1.675 16.234 1 98.19 86 THR A C 1
ATOM 646 O O . THR A 1 86 ? -12.227 2.248 15.836 1 98.19 86 THR A O 1
ATOM 649 N N . LEU A 1 87 ? -13.898 0.781 15.539 1 98.06 87 LEU A N 1
ATOM 650 C CA . LEU A 1 87 ? -13.406 0.314 14.25 1 98.06 87 LEU A CA 1
ATOM 651 C C . LEU A 1 87 ? -13.078 1.489 13.336 1 98.06 87 LEU A C 1
ATOM 653 O O . LEU A 1 87 ? -13.914 2.361 13.109 1 98.06 87 LEU A O 1
ATOM 657 N N . TYR A 1 88 ? -11.844 1.593 12.844 1 98.69 88 TYR A N 1
ATOM 658 C CA . TYR A 1 88 ? -11.258 2.527 11.891 1 98.69 88 TYR A CA 1
ATOM 659 C C . TYR A 1 88 ? -10.977 3.873 12.547 1 98.69 88 TYR A C 1
ATOM 661 O O . TYR A 1 88 ? -10.727 4.867 11.859 1 98.69 88 TYR A O 1
ATOM 669 N N . ASP A 1 89 ? -11.109 3.969 13.898 1 98.88 89 ASP A N 1
ATOM 670 C CA . ASP A 1 89 ? -10.5 5.137 14.516 1 98.88 89 ASP A CA 1
ATOM 671 C C . ASP A 1 89 ? -9.094 5.379 13.969 1 98.88 89 ASP A C 1
ATOM 673 O O . ASP A 1 89 ? -8.289 4.453 13.875 1 98.88 89 ASP A O 1
ATOM 677 N N . GLN A 1 90 ? -8.875 6.645 13.648 1 98.94 90 GLN A N 1
ATOM 678 C CA . GLN A 1 90 ? -7.582 6.848 13 1 98.94 90 GLN A CA 1
ATOM 679 C C . GLN A 1 90 ? -7.117 8.297 13.141 1 98.94 90 GLN A C 1
ATOM 681 O O . GLN A 1 90 ? -7.934 9.203 13.328 1 98.94 90 GLN A O 1
ATOM 686 N N . GLY A 1 91 ? -5.812 8.469 12.992 1 98.88 91 GLY A N 1
ATOM 687 C CA . GLY A 1 91 ? -5.188 9.781 12.945 1 98.88 91 GLY A CA 1
ATOM 688 C C . GLY A 1 91 ? -3.707 9.727 12.625 1 98.88 91 GLY A C 1
ATOM 689 O O . GLY A 1 91 ? -3.064 8.688 12.812 1 98.88 91 GLY A O 1
ATOM 690 N N . GLY A 1 92 ? -3.195 10.82 12.148 1 98.81 92 GLY A N 1
ATOM 691 C CA . GLY A 1 92 ? -1.798 10.922 11.766 1 98.81 92 GLY A CA 1
ATOM 692 C C . GLY A 1 92 ? -1.533 12.031 10.766 1 98.81 9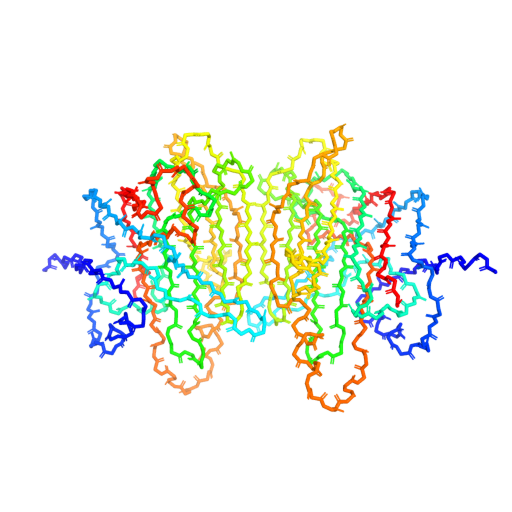2 GLY A C 1
ATOM 693 O O . GLY A 1 92 ? -2.027 13.148 10.93 1 98.81 92 GLY A O 1
ATOM 694 N N . LEU A 1 93 ? -0.671 11.75 9.773 1 98.81 93 LEU A N 1
ATOM 695 C CA . LEU A 1 93 ? -0.311 12.703 8.727 1 98.81 93 LEU A CA 1
ATOM 696 C C . LEU A 1 93 ? -1.26 12.594 7.539 1 98.81 93 LEU A C 1
ATOM 698 O O . LEU A 1 93 ? -1.71 11.5 7.199 1 98.81 93 LEU A O 1
ATOM 702 N N . ALA A 1 94 ? -1.513 13.703 6.922 1 97.81 94 ALA A N 1
ATOM 703 C CA . ALA A 1 94 ? -2.223 13.766 5.648 1 97.81 94 ALA A CA 1
ATOM 704 C C . ALA A 1 94 ? -1.489 14.656 4.656 1 97.81 94 ALA A C 1
ATOM 706 O O . ALA A 1 94 ? -1.063 15.766 5 1 97.81 94 ALA A O 1
ATOM 707 N N . LEU A 1 95 ? -1.303 14.188 3.465 1 97.06 95 LEU A N 1
ATOM 708 C CA . LEU A 1 95 ? -0.705 14.906 2.346 1 97.06 95 LEU A CA 1
ATOM 709 C C . LEU A 1 95 ? -1.648 14.93 1.147 1 97.06 95 LEU A C 1
ATOM 711 O O . LEU A 1 95 ? -2.307 13.93 0.85 1 97.06 95 LEU A O 1
ATOM 715 N N . PHE A 1 96 ? -1.673 16.078 0.448 1 95.12 96 PHE A N 1
ATOM 716 C CA . PHE A 1 96 ? -2.529 16.234 -0.723 1 95.12 96 PHE A CA 1
ATOM 717 C C . PHE A 1 96 ? -1.755 16.828 -1.887 1 95.12 96 PHE A C 1
ATOM 719 O O . PHE A 1 96 ? -0.935 17.734 -1.691 1 95.12 96 PHE A O 1
ATOM 726 N N . ILE A 1 97 ? -2.031 16.328 -3.061 1 93.19 97 ILE A N 1
ATOM 727 C CA . ILE A 1 97 ? -1.659 16.969 -4.316 1 93.19 97 ILE A CA 1
ATOM 728 C C . ILE A 1 97 ? -2.916 17.391 -5.07 1 93.19 97 ILE A C 1
ATOM 730 O O . ILE A 1 97 ? -3.527 16.594 -5.777 1 93.19 97 ILE A O 1
ATOM 734 N N . PRO A 1 98 ? -3.266 18.641 -5.012 1 85.31 98 PRO A N 1
ATOM 735 C CA . PRO A 1 98 ? -4.582 19.078 -5.48 1 85.31 98 PRO A CA 1
ATOM 736 C C . PRO A 1 98 ? -4.641 19.266 -6.992 1 85.31 98 PRO A C 1
ATOM 738 O O . PRO A 1 98 ? -5.727 19.25 -7.582 1 85.31 98 PRO A O 1
ATOM 741 N N . ASP A 1 99 ? -3.686 19.469 -7.695 1 73.06 99 ASP A N 1
ATOM 742 C CA . ASP A 1 99 ? -3.688 20.094 -9.016 1 73.06 99 ASP A CA 1
ATOM 743 C C . ASP A 1 99 ? -3.857 19.047 -10.117 1 73.06 99 ASP A C 1
ATOM 745 O O . ASP A 1 99 ? -3.955 19.406 -11.297 1 73.06 99 ASP A O 1
ATOM 749 N N . GLU A 1 100 ? -4.012 17.922 -9.836 1 72.56 100 GLU A N 1
ATOM 750 C CA . GLU A 1 100 ? -4.266 16.938 -10.898 1 72.56 100 GLU A CA 1
ATOM 751 C C . GLU A 1 100 ? -5.762 16.703 -11.078 1 72.56 100 GLU A C 1
ATOM 753 O O . GLU A 1 100 ? -6.582 17.344 -10.414 1 72.56 100 GLU A O 1
ATOM 758 N N . ASP A 1 101 ? -6.18 16.094 -12.156 1 70.56 101 ASP A N 1
ATOM 759 C CA . ASP A 1 101 ? -7.59 15.828 -12.438 1 70.56 101 ASP A CA 1
ATOM 760 C C . ASP A 1 101 ? -8.312 15.305 -11.203 1 70.56 101 ASP A C 1
ATOM 762 O O . ASP A 1 101 ? -9.438 15.727 -10.914 1 70.56 101 ASP A O 1
ATOM 766 N N . MET A 1 102 ? -7.625 14.547 -10.562 1 80.25 102 MET A N 1
ATOM 767 C CA . MET A 1 102 ? -8.148 14.062 -9.281 1 80.25 102 MET A CA 1
ATOM 768 C C . MET A 1 102 ? -7.133 14.273 -8.164 1 80.25 102 MET A C 1
ATOM 770 O O . MET A 1 102 ? -5.953 13.953 -8.32 1 80.25 102 MET A O 1
ATOM 774 N N . LYS A 1 103 ? -7.629 14.875 -7.117 1 87.06 103 LYS A N 1
ATOM 775 C CA . LYS A 1 103 ? -6.785 15.094 -5.945 1 87.06 103 LYS A CA 1
ATOM 776 C C . LYS A 1 103 ? -6.168 13.789 -5.461 1 87.06 103 LYS A C 1
ATOM 778 O O . LYS A 1 103 ? -6.875 12.812 -5.215 1 87.06 103 LYS A O 1
ATOM 783 N N . LYS A 1 104 ? -4.895 13.797 -5.371 1 94.38 104 LYS A N 1
ATOM 784 C CA . LYS A 1 104 ? -4.207 12.664 -4.754 1 94.38 104 LYS A CA 1
ATOM 785 C C . LYS A 1 104 ? -3.99 12.898 -3.262 1 94.38 104 LYS A C 1
ATOM 787 O O . LYS A 1 104 ? -3.762 14.039 -2.836 1 94.38 104 LYS A O 1
ATOM 792 N N . PHE A 1 105 ? -4.055 11.852 -2.52 1 96.12 105 PHE A N 1
ATOM 793 C CA . PHE A 1 105 ? -3.764 12.031 -1.103 1 96.12 105 PHE A CA 1
ATOM 794 C C . PHE A 1 105 ? -3.092 10.781 -0.533 1 96.12 105 PHE A C 1
ATOM 796 O O . PHE A 1 105 ? -3.174 9.703 -1.121 1 96.12 105 PHE A O 1
ATOM 803 N N . LEU A 1 106 ? -2.395 11.023 0.464 1 98.31 106 LEU A N 1
ATOM 804 C CA . LEU A 1 106 ? -1.873 9.977 1.339 1 98.31 106 LEU A CA 1
ATOM 805 C C . LEU A 1 106 ? -2.188 10.289 2.799 1 98.31 106 LEU A C 1
ATOM 807 O O . LEU A 1 106 ? -1.986 11.414 3.258 1 98.31 106 LEU A O 1
ATOM 811 N N . LYS A 1 107 ? -2.715 9.383 3.496 1 98.81 107 LYS A N 1
ATOM 812 C CA . LYS A 1 107 ? -2.846 9.477 4.945 1 98.81 107 LYS A CA 1
ATOM 813 C C . LYS A 1 107 ? -2.162 8.297 5.637 1 98.81 107 LYS A C 1
ATOM 815 O O . LYS A 1 107 ? -2.176 7.176 5.125 1 98.81 107 LYS A O 1
ATOM 820 N N . THR A 1 108 ? -1.56 8.562 6.738 1 98.94 108 THR A N 1
ATOM 821 C CA . THR A 1 108 ? -0.867 7.512 7.477 1 98.94 108 THR A CA 1
ATOM 822 C C . THR A 1 108 ? -0.803 7.848 8.961 1 98.94 108 THR A C 1
ATOM 824 O O . THR A 1 108 ? -0.641 9.008 9.336 1 98.94 108 THR A O 1
ATOM 827 N N . GLY A 1 109 ? -0.951 6.883 9.766 1 98.88 109 GLY A N 1
ATOM 828 C CA . GLY A 1 109 ? -0.954 6.953 11.219 1 98.88 109 GLY A CA 1
ATOM 829 C C . GLY A 1 109 ? -1.565 5.73 11.875 1 98.88 109 GLY A C 1
ATOM 830 O O . GLY A 1 109 ? -1.502 4.629 11.328 1 98.88 109 GLY A O 1
ATOM 831 N N . VAL A 1 110 ? -2.033 5.965 13.086 1 98.88 110 VAL A N 1
ATOM 832 C CA . VAL A 1 110 ? -2.67 4.848 13.773 1 98.88 110 VAL A CA 1
ATOM 833 C C . VAL A 1 110 ? -4.078 4.637 13.227 1 98.88 110 VAL A C 1
ATOM 835 O O . VAL A 1 110 ? -4.809 5.602 12.977 1 98.88 110 VAL A O 1
ATOM 838 N N . GLU A 1 111 ? -4.445 3.469 13.078 1 98.88 111 GLU A N 1
ATOM 839 C CA . GLU A 1 111 ? -5.801 3.082 12.695 1 98.88 111 GLU A CA 1
ATOM 840 C C . GLU A 1 111 ? -6.238 1.811 13.414 1 98.88 111 GLU A C 1
ATOM 842 O O . GLU A 1 111 ? -5.523 0.804 13.391 1 98.88 111 GLU A O 1
ATOM 847 N N . PHE A 1 112 ? -7.375 1.879 14.047 1 98.62 112 PHE A N 1
ATOM 848 C CA . PHE A 1 112 ? -7.898 0.747 14.797 1 98.62 112 PHE A CA 1
ATOM 849 C C . PHE A 1 112 ? -8.633 -0.221 13.875 1 98.62 112 PHE A C 1
ATOM 851 O O . PHE A 1 112 ? -9.617 0.15 13.234 1 98.62 112 PHE A O 1
ATOM 858 N N . ALA A 1 113 ? -8.125 -1.372 13.703 1 97.62 113 ALA A N 1
ATOM 859 C CA . ALA A 1 113 ? -8.672 -2.418 12.844 1 97.62 113 ALA A CA 1
ATOM 860 C C . ALA A 1 113 ? -8.367 -3.805 13.398 1 97.62 113 ALA A C 1
ATOM 862 O O . ALA A 1 113 ? -7.324 -4.012 14.023 1 97.62 113 ALA A O 1
ATOM 863 N N . PHE A 1 114 ? -9.258 -4.695 13.203 1 95.56 114 PHE A N 1
ATOM 864 C CA . PHE A 1 114 ? -9.102 -6.082 13.633 1 95.56 114 PHE A CA 1
ATOM 865 C C . PHE A 1 114 ? -8.852 -6.156 15.133 1 95.56 114 PHE A C 1
ATOM 867 O O . PHE A 1 114 ? -8.016 -6.938 15.594 1 95.56 114 PHE A O 1
ATOM 874 N N . GLY A 1 115 ? -9.391 -5.262 15.883 1 95.06 115 GLY A N 1
ATOM 875 C CA . GLY A 1 115 ? -9.445 -5.328 17.328 1 95.06 115 GLY A CA 1
ATOM 876 C C . GLY A 1 115 ? -8.219 -4.727 18 1 95.06 115 GLY A C 1
ATOM 877 O O . GLY A 1 115 ? -8.078 -4.805 19.219 1 95.06 115 GLY A O 1
ATOM 878 N N . GLU A 1 116 ? -7.293 -4.141 17.25 1 97.06 116 GLU A N 1
ATOM 879 C CA . GLU A 1 116 ? -6.074 -3.562 17.812 1 97.06 116 GLU A CA 1
ATOM 880 C C . GLU A 1 116 ? -5.57 -2.406 16.953 1 97.06 116 GLU A C 1
ATOM 882 O O . GLU A 1 116 ? -5.973 -2.26 15.797 1 97.06 116 GLU A O 1
ATOM 887 N N . PRO A 1 117 ? -4.738 -1.531 17.547 1 98.12 117 PRO A N 1
ATOM 888 C CA . PRO A 1 117 ? -4.145 -0.466 16.734 1 98.12 117 PRO A CA 1
ATOM 889 C C . PRO A 1 117 ? -3.18 -0.997 15.672 1 98.12 117 PRO A C 1
ATOM 891 O O . PRO A 1 117 ? -2.453 -1.96 15.922 1 98.12 117 PRO A O 1
ATOM 894 N N . HIS A 1 118 ? -3.23 -0.458 14.547 1 98.56 118 HIS A N 1
ATOM 895 C CA . HIS A 1 118 ? -2.277 -0.622 13.461 1 98.56 118 HIS A CA 1
ATOM 896 C C . HIS A 1 118 ? -1.739 0.727 12.984 1 98.56 118 HIS A C 1
ATOM 898 O O . HIS A 1 118 ? -2.236 1.776 13.406 1 98.56 118 HIS A O 1
ATOM 904 N N . VAL A 1 119 ? -0.656 0.671 12.305 1 98.69 119 VAL A N 1
ATOM 905 C CA . VAL A 1 119 ? -0.327 1.804 11.445 1 98.69 119 VAL A CA 1
ATOM 906 C C . VAL A 1 119 ? -0.921 1.586 10.055 1 98.69 119 VAL A C 1
ATOM 908 O O . VAL A 1 119 ? -0.542 0.647 9.352 1 98.69 119 VAL A O 1
ATOM 911 N N . GLY A 1 120 ? -1.871 2.395 9.734 1 98.81 120 GLY A N 1
ATOM 912 C CA . GLY A 1 120 ? -2.514 2.354 8.43 1 98.81 120 GLY A CA 1
ATOM 913 C C . GLY A 1 120 ? -1.994 3.414 7.473 1 98.81 120 GLY A C 1
ATOM 914 O O . GLY A 1 120 ? -1.734 4.547 7.879 1 98.81 120 GLY A O 1
ATOM 915 N N . THR A 1 121 ? -1.701 3.059 6.258 1 98.94 121 THR A N 1
ATOM 916 C CA . THR A 1 121 ? -1.357 3.988 5.188 1 98.94 121 THR A CA 1
ATOM 917 C C . THR A 1 121 ? -2.293 3.811 3.996 1 98.94 121 THR A C 1
ATOM 919 O O . THR A 1 121 ? -2.498 2.691 3.521 1 98.94 121 THR A O 1
ATOM 922 N N . VAL A 1 122 ? -2.896 4.867 3.617 1 98.94 122 VAL A N 1
ATOM 923 C CA . VAL A 1 122 ? -3.703 4.906 2.402 1 98.94 122 VAL A CA 1
ATOM 924 C C . VAL A 1 122 ? -3.059 5.848 1.384 1 98.94 122 VAL A C 1
ATOM 926 O O . VAL A 1 122 ? -2.752 7 1.699 1 98.94 122 VAL A O 1
ATOM 929 N N . ALA A 1 123 ? -2.762 5.375 0.237 1 98.69 123 ALA A N 1
ATOM 930 C CA . ALA A 1 123 ? -2.383 6.188 -0.916 1 98.69 123 ALA A CA 1
ATOM 931 C C . ALA A 1 123 ? -3.455 6.141 -1.999 1 98.69 123 ALA A C 1
ATOM 933 O O . ALA A 1 123 ? -3.908 5.059 -2.387 1 98.69 123 ALA A O 1
ATOM 934 N N . ALA A 1 124 ? -3.871 7.316 -2.426 1 97.19 124 ALA A N 1
ATOM 935 C CA . ALA A 1 124 ? -4.922 7.383 -3.436 1 97.19 124 ALA A CA 1
ATOM 936 C C . ALA A 1 124 ? -4.512 8.273 -4.602 1 97.19 124 ALA A C 1
ATOM 938 O O . ALA A 1 124 ? -4.441 9.5 -4.461 1 97.19 124 ALA A O 1
ATOM 939 N N . SER A 1 125 ? -4.191 7.672 -5.699 1 93.88 125 SER A N 1
ATOM 940 C CA . SER A 1 125 ? -4.133 8.438 -6.938 1 93.88 125 SER A CA 1
ATOM 941 C C . SER A 1 125 ? -5.523 8.648 -7.527 1 93.88 125 SER A C 1
ATOM 943 O O . SER A 1 125 ? -6.117 9.719 -7.359 1 93.88 125 SER A O 1
ATOM 945 N N . ARG A 1 126 ? -6.152 7.555 -7.945 1 92.88 126 ARG A N 1
ATOM 946 C CA . ARG A 1 126 ? -7.574 7.613 -8.281 1 92.88 126 ARG A CA 1
ATOM 947 C C . ARG A 1 126 ? -8.422 6.953 -7.199 1 92.88 126 ARG A C 1
ATOM 949 O O . ARG A 1 126 ? -9.438 7.504 -6.777 1 92.88 126 ARG A O 1
ATOM 956 N N . TRP A 1 127 ? -7.957 5.789 -6.773 1 96.5 127 TRP A N 1
ATOM 957 C CA . TRP A 1 127 ? -8.648 5.02 -5.742 1 96.5 127 TRP A CA 1
ATOM 958 C C . TRP A 1 127 ? -7.703 4.684 -4.594 1 96.5 127 TRP A C 1
ATOM 960 O O . TRP A 1 127 ? -6.484 4.641 -4.773 1 96.5 127 TRP A O 1
ATOM 970 N N . SER A 1 128 ? -8.258 4.465 -3.42 1 98.38 128 SER A N 1
ATOM 971 C CA . SER A 1 128 ? -7.477 4.191 -2.215 1 98.38 128 SER A CA 1
ATOM 972 C C . SER A 1 128 ? -6.82 2.816 -2.281 1 98.38 128 SER A C 1
ATOM 974 O O . SER A 1 128 ? -7.379 1.882 -2.857 1 98.38 128 SER A O 1
ATOM 976 N N . ASP A 1 129 ? -5.684 2.744 -1.834 1 98.69 129 ASP A N 1
ATOM 977 C CA . ASP A 1 129 ? -4.902 1.542 -1.561 1 98.69 129 ASP A CA 1
ATOM 978 C C . ASP A 1 129 ? -4.379 1.54 -0.126 1 98.69 129 ASP A C 1
ATOM 980 O O . ASP A 1 129 ? -3.594 2.41 0.254 1 98.69 129 ASP A O 1
ATOM 984 N N . TRP A 1 130 ? -4.828 0.555 0.709 1 98.94 130 TRP A N 1
ATOM 985 C CA . TRP A 1 130 ? -4.695 0.595 2.162 1 98.94 130 TRP A CA 1
ATOM 986 C C . TRP A 1 130 ? -3.781 -0.524 2.654 1 98.94 130 TRP A C 1
ATOM 988 O O . TRP A 1 130 ? -4.004 -1.696 2.342 1 98.94 130 TRP A O 1
ATOM 998 N N . SER A 1 131 ? -2.744 -0.163 3.404 1 98.94 131 SER A N 1
ATOM 999 C CA . SER A 1 131 ? -1.89 -1.158 4.043 1 98.94 131 SER A CA 1
ATOM 1000 C C . SER A 1 131 ? -1.907 -1.01 5.562 1 98.94 131 SER A C 1
ATOM 1002 O O . SER A 1 131 ? -2.105 0.091 6.082 1 98.94 131 SER A O 1
ATOM 1004 N N . LEU A 1 132 ? -1.653 -2.111 6.254 1 98.69 132 LEU A N 1
ATOM 1005 C CA . LEU A 1 132 ? -1.685 -2.158 7.711 1 98.69 132 LEU A CA 1
ATOM 1006 C C . LEU A 1 132 ? -0.438 -2.844 8.258 1 98.69 132 LEU A C 1
ATOM 1008 O O . LEU A 1 132 ? -0.034 -3.896 7.762 1 98.69 132 LEU A O 1
ATOM 1012 N N . VAL A 1 133 ? 0.135 -2.225 9.242 1 98.19 133 VAL A N 1
ATOM 1013 C CA . VAL A 1 133 ? 1.224 -2.789 10.039 1 98.19 133 VAL A CA 1
ATOM 1014 C C . VAL A 1 133 ? 0.849 -2.775 11.516 1 98.19 133 VAL A C 1
ATOM 1016 O O . VAL A 1 133 ? 0.316 -1.782 12.016 1 98.19 133 VAL A O 1
ATOM 1019 N N . PRO A 1 134 ? 1.133 -3.867 12.211 1 95.25 134 PRO A N 1
ATOM 1020 C CA . PRO A 1 134 ? 0.83 -3.812 13.641 1 95.25 134 PRO A CA 1
ATOM 1021 C C . PRO A 1 134 ? 1.524 -2.65 14.352 1 95.25 134 PRO A C 1
ATOM 1023 O O . PRO A 1 134 ? 2.676 -2.336 14.039 1 95.25 134 PRO A O 1
ATOM 1026 N N . ALA A 1 135 ? 0.803 -2.002 15.195 1 95.19 135 ALA A N 1
ATOM 1027 C CA . ALA A 1 135 ? 1.342 -0.924 16.016 1 95.19 135 ALA A CA 1
ATOM 1028 C C . ALA A 1 135 ? 1.602 -1.404 17.438 1 95.19 135 ALA A C 1
ATOM 1030 O O . ALA A 1 135 ? 1.107 -2.459 17.844 1 95.19 135 ALA A O 1
ATOM 1031 N N . PRO A 1 136 ? 2.422 -0.617 18.172 1 90.75 136 PRO A N 1
ATOM 1032 C CA . PRO A 1 136 ? 2.537 -0.92 19.594 1 90.75 136 PRO A CA 1
ATOM 1033 C C . PRO A 1 136 ? 1.187 -0.92 20.312 1 90.75 136 PRO A C 1
ATOM 1035 O O . PRO A 1 136 ? 0.286 -0.166 19.938 1 90.75 136 PRO A O 1
ATOM 1038 N N . ALA A 1 137 ? 1.161 -1.695 21.344 1 87.12 137 ALA A N 1
ATOM 1039 C CA . ALA A 1 137 ? -0.083 -1.855 22.078 1 87.12 137 ALA A CA 1
ATOM 1040 C C . ALA A 1 137 ? -0.539 -0.528 22.688 1 87.12 137 ALA A C 1
ATOM 1042 O O . ALA A 1 137 ? -1.736 -0.302 22.875 1 87.12 137 ALA A O 1
ATOM 1043 N N . THR A 1 138 ? 0.378 0.35 22.938 1 88.12 138 THR A N 1
ATOM 1044 C CA . THR A 1 138 ? 0.058 1.648 23.516 1 88.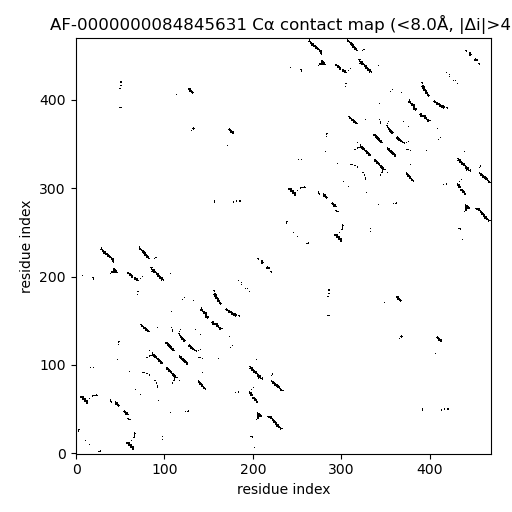12 138 THR A CA 1
ATOM 1045 C C . THR A 1 138 ? -0.774 2.484 22.547 1 88.12 138 THR A C 1
ATOM 1047 O O . THR A 1 138 ? -1.474 3.412 22.969 1 88.12 138 THR A O 1
ATOM 1050 N N . GLY A 1 139 ? -0.596 2.205 21.344 1 93.5 139 GLY A N 1
ATOM 1051 C CA . GLY A 1 139 ? -1.311 2.975 20.328 1 93.5 139 GLY A CA 1
ATOM 1052 C C . GLY A 1 139 ? -0.701 4.34 20.078 1 93.5 139 GLY A C 1
ATOM 1053 O O . GLY A 1 139 ? -1.328 5.203 19.453 1 93.5 139 GLY A O 1
ATOM 1054 N N . LYS A 1 140 ? 0.333 4.625 20.672 1 97.62 140 LYS A N 1
ATOM 1055 C CA . LYS A 1 140 ? 1.116 5.828 20.391 1 97.62 140 LYS A CA 1
ATOM 1056 C C . LYS A 1 140 ? 2.229 5.535 19.391 1 97.62 140 LYS A C 1
ATOM 1058 O O . LYS A 1 140 ? 3.045 4.637 19.609 1 97.62 140 LYS A O 1
ATOM 1063 N N . VAL A 1 141 ? 2.254 6.281 18.266 1 98.31 141 VAL A N 1
ATOM 1064 C CA . VAL A 1 141 ? 3.176 5.961 17.172 1 98.31 141 VAL A CA 1
ATOM 1065 C C . VAL A 1 141 ? 3.795 7.242 16.625 1 98.31 141 VAL A C 1
ATOM 1067 O O . VAL A 1 141 ? 3.141 8.289 16.578 1 98.31 141 VAL A O 1
ATOM 1070 N N . THR A 1 142 ? 5.039 7.184 16.359 1 98.56 142 THR A N 1
ATOM 1071 C CA . THR A 1 142 ? 5.695 8.227 15.578 1 98.56 142 THR A CA 1
ATOM 1072 C C . THR A 1 142 ? 5.863 7.793 14.125 1 98.56 142 THR A C 1
ATOM 1074 O O . THR A 1 142 ? 6.445 6.746 13.844 1 98.56 142 THR A O 1
ATOM 1077 N N . ILE A 1 143 ? 5.344 8.594 13.219 1 98.75 143 ILE A N 1
ATOM 1078 C CA . ILE A 1 143 ? 5.383 8.281 11.797 1 98.75 143 ILE A CA 1
ATOM 1079 C C . ILE A 1 143 ? 6.105 9.398 11.047 1 98.75 143 ILE A C 1
ATOM 1081 O O . ILE A 1 143 ? 6.023 10.562 11.422 1 98.75 143 ILE A O 1
ATOM 1085 N N . GLN A 1 144 ? 6.809 9.039 10.047 1 98.88 144 GLN A N 1
ATOM 1086 C CA . GLN A 1 144 ? 7.496 10 9.188 1 98.88 144 GLN A CA 1
ATOM 1087 C C . GLN A 1 144 ? 7.324 9.633 7.715 1 98.88 144 GLN A C 1
ATOM 1089 O O . GLN A 1 144 ? 7.418 8.461 7.348 1 98.88 144 GLN A O 1
ATOM 1094 N N . VAL A 1 145 ? 6.938 10.578 6.91 1 98.94 145 VAL A N 1
ATOM 1095 C CA . VAL A 1 145 ? 7.02 10.43 5.461 1 98.94 145 VAL A CA 1
ATOM 1096 C C . VAL A 1 145 ? 8.234 11.18 4.926 1 98.94 145 VAL A C 1
ATOM 1098 O O . VAL A 1 145 ? 8.625 12.211 5.477 1 98.94 145 VAL A O 1
ATOM 1101 N N . GLU A 1 146 ? 8.805 10.633 3.912 1 98.81 146 GLU A N 1
ATOM 1102 C CA . GLU A 1 146 ? 10.07 11.188 3.436 1 98.81 146 GLU A CA 1
ATOM 1103 C C . GLU A 1 146 ? 10.266 10.922 1.946 1 98.81 146 GLU A C 1
ATOM 1105 O O . GLU A 1 146 ? 10 9.82 1.468 1 98.81 146 GLU A O 1
ATOM 1110 N N . ARG A 1 147 ? 10.656 11.961 1.223 1 98.81 147 ARG A N 1
ATOM 1111 C CA . ARG A 1 147 ? 11.047 11.742 -0.167 1 98.81 147 ARG A CA 1
ATOM 1112 C C . ARG A 1 147 ? 12.359 10.977 -0.258 1 98.81 147 ARG A C 1
ATOM 1114 O O . ARG A 1 147 ? 13.328 11.32 0.424 1 98.81 147 ARG A O 1
ATOM 1121 N N . GLU A 1 148 ? 12.391 10.016 -1.091 1 98.56 148 GLU A N 1
ATOM 1122 C CA . GLU A 1 148 ? 13.578 9.188 -1.268 1 98.56 148 GLU A CA 1
ATOM 1123 C C . GLU A 1 148 ? 14.68 9.945 -2 1 98.56 148 GLU A C 1
ATOM 1125 O O . GLU A 1 148 ? 14.414 10.656 -2.975 1 98.56 148 GLU A O 1
ATOM 1130 N N . ILE A 1 149 ? 15.852 9.812 -1.522 1 97.5 149 ILE A N 1
ATOM 1131 C CA . ILE A 1 149 ? 17.078 10.234 -2.201 1 97.5 149 ILE A CA 1
ATOM 1132 C C . ILE A 1 149 ? 17.891 9 -2.592 1 97.5 149 ILE A C 1
ATOM 1134 O O . ILE A 1 149 ? 18.156 8.133 -1.756 1 97.5 149 ILE A O 1
ATOM 1138 N N . ASP A 1 150 ? 18.297 8.938 -3.822 1 95.06 150 ASP A N 1
ATOM 1139 C CA . ASP A 1 150 ? 19 7.742 -4.266 1 95.06 150 ASP A CA 1
ATOM 1140 C C . ASP A 1 150 ? 20.484 7.801 -3.887 1 95.06 150 ASP A C 1
ATOM 1142 O O . ASP A 1 150 ? 20.906 8.711 -3.182 1 95.06 150 ASP A O 1
ATOM 1146 N N . GLU A 1 151 ? 21.219 6.809 -4.273 1 93.12 151 GLU A N 1
ATOM 1147 C CA . GLU A 1 151 ? 22.609 6.648 -3.883 1 93.12 151 GLU A CA 1
ATOM 1148 C C . GLU A 1 151 ? 23.469 7.793 -4.422 1 93.12 151 GLU A C 1
ATOM 1150 O O . GLU A 1 151 ? 24.531 8.086 -3.875 1 93.12 151 GLU A O 1
ATOM 1155 N N . ASN A 1 152 ? 23 8.492 -5.492 1 95.12 152 ASN A N 1
ATOM 1156 C CA . ASN A 1 152 ? 23.734 9.594 -6.09 1 95.12 152 ASN A CA 1
ATOM 1157 C C . ASN A 1 152 ? 23.328 10.938 -5.48 1 95.12 152 ASN A C 1
ATOM 1159 O O . ASN A 1 152 ? 23.781 11.992 -5.93 1 95.12 152 ASN A O 1
ATOM 1163 N N . GLY A 1 153 ? 22.406 10.867 -4.535 1 94.19 153 GLY A N 1
ATOM 1164 C CA . GLY A 1 153 ? 21.969 12.086 -3.881 1 94.19 153 GLY A CA 1
ATOM 1165 C C . GLY A 1 153 ? 20.828 12.766 -4.605 1 94.19 153 GLY A C 1
ATOM 1166 O O . GLY A 1 153 ? 20.5 13.922 -4.32 1 94.19 153 GLY A O 1
ATOM 1167 N N . GLU A 1 154 ? 20.25 12.055 -5.535 1 95.06 154 GLU A N 1
ATOM 1168 C CA . GLU A 1 154 ? 19.172 12.648 -6.324 1 95.06 154 GLU A CA 1
ATOM 1169 C C . GLU A 1 154 ? 17.797 12.312 -5.742 1 95.06 154 GLU A C 1
ATOM 1171 O O . GLU A 1 154 ? 17.578 11.18 -5.297 1 95.06 154 GLU A O 1
ATOM 1176 N N . ARG A 1 155 ? 16.953 13.273 -5.797 1 96.56 155 ARG A N 1
ATOM 1177 C CA . ARG A 1 155 ? 15.562 13.055 -5.395 1 96.56 155 ARG A CA 1
ATOM 1178 C C . ARG A 1 155 ? 14.852 12.117 -6.363 1 96.56 155 ARG A C 1
ATOM 1180 O O . ARG A 1 155 ? 14.938 12.297 -7.582 1 96.56 155 ARG A O 1
ATOM 1187 N N . THR A 1 156 ? 14.18 11.164 -5.812 1 97.56 156 THR A N 1
ATOM 1188 C CA . THR A 1 156 ? 13.445 10.234 -6.668 1 97.56 156 THR A CA 1
ATOM 1189 C C . THR A 1 156 ? 11.953 10.555 -6.641 1 97.56 156 THR A C 1
ATOM 1191 O O . THR A 1 156 ? 11.531 11.547 -6.051 1 97.56 156 THR A O 1
ATOM 1194 N N . SER A 1 157 ? 11.172 9.742 -7.266 1 97.75 157 SER A N 1
ATOM 1195 C CA . SER A 1 157 ? 9.727 9.93 -7.328 1 97.75 157 SER A CA 1
ATOM 1196 C C . SER A 1 157 ? 9.039 9.336 -6.105 1 97.75 157 SER A C 1
ATOM 1198 O O . SER A 1 157 ? 7.836 9.508 -5.918 1 97.75 157 SER A O 1
ATOM 1200 N N . SER A 1 158 ? 9.773 8.688 -5.219 1 98.69 158 SER A N 1
ATOM 1201 C CA . SER A 1 158 ? 9.164 7.863 -4.176 1 98.69 158 SER A CA 1
ATOM 1202 C C . SER A 1 158 ? 8.945 8.664 -2.896 1 98.69 158 SER A C 1
ATOM 1204 O O . SER A 1 158 ? 9.82 9.422 -2.477 1 98.69 158 SER A O 1
ATOM 1206 N N . LEU A 1 159 ? 7.809 8.547 -2.371 1 98.94 159 LEU A N 1
ATOM 1207 C CA . LEU A 1 159 ? 7.535 8.898 -0.983 1 98.94 159 LEU A CA 1
ATOM 1208 C C . LEU A 1 159 ? 7.555 7.668 -0.089 1 98.94 159 LEU A C 1
ATOM 1210 O O . LEU A 1 159 ? 6.812 6.711 -0.326 1 98.94 159 LEU A O 1
ATOM 1214 N N . TRP A 1 160 ? 8.391 7.688 0.921 1 98.88 160 TRP A N 1
ATOM 1215 C CA . TRP A 1 160 ? 8.461 6.609 1.901 1 98.88 160 TRP A CA 1
ATOM 1216 C C . TRP A 1 160 ? 7.66 6.957 3.154 1 98.88 160 TRP A C 1
ATOM 1218 O O . TRP A 1 160 ? 7.621 8.117 3.568 1 98.88 160 TRP A O 1
ATOM 1228 N N . VAL A 1 161 ? 7.023 5.973 3.734 1 98.94 161 VAL A N 1
ATOM 1229 C CA . VAL A 1 161 ? 6.441 6.051 5.07 1 98.94 161 VAL A CA 1
ATOM 1230 C C . VAL A 1 161 ? 7.266 5.211 6.043 1 98.94 161 VAL A C 1
ATOM 1232 O O . VAL A 1 161 ? 7.52 4.031 5.793 1 98.94 161 VAL A O 1
ATOM 1235 N N . TYR A 1 162 ? 7.629 5.809 7.148 1 98.69 162 TYR A N 1
ATOM 1236 C CA . TYR A 1 162 ? 8.438 5.137 8.156 1 98.69 162 TYR A CA 1
ATOM 1237 C C . TYR A 1 162 ? 7.738 5.137 9.508 1 98.69 162 TYR A C 1
ATOM 1239 O O . TYR A 1 162 ? 7.105 6.121 9.891 1 98.69 162 TYR A O 1
ATOM 1247 N N . LEU A 1 163 ? 7.852 4.02 10.156 1 97.81 163 LEU A N 1
ATOM 1248 C CA . LEU A 1 163 ? 7.629 3.955 11.594 1 97.81 163 LEU A CA 1
ATOM 1249 C C . LEU A 1 163 ? 8.922 4.234 12.359 1 97.81 163 LEU A C 1
ATOM 1251 O O . LEU A 1 163 ? 9.953 3.623 12.086 1 97.81 163 LEU A O 1
ATOM 1255 N N . ILE A 1 164 ? 8.812 5.125 13.312 1 97.44 164 ILE A N 1
ATOM 1256 C CA . ILE A 1 164 ? 10 5.504 14.07 1 97.44 164 ILE A CA 1
ATOM 1257 C C . ILE A 1 164 ? 9.906 4.957 15.492 1 97.44 164 ILE A C 1
ATOM 1259 O O . ILE A 1 164 ? 8.914 5.195 16.188 1 97.44 164 ILE A O 1
ATOM 1263 N N . ASP A 1 165 ? 10.859 4.277 15.883 1 93.62 165 ASP A N 1
ATOM 1264 C CA . ASP A 1 165 ? 10.961 3.889 17.281 1 93.62 165 ASP A CA 1
ATOM 1265 C C . ASP A 1 165 ? 11.391 5.07 18.156 1 93.62 165 ASP A C 1
ATOM 1267 O O . ASP A 1 165 ? 12.508 5.574 18.016 1 93.62 165 ASP A O 1
ATOM 1271 N N . PRO A 1 166 ? 10.57 5.469 18.984 1 87.44 166 PRO A N 1
ATOM 1272 C CA . PRO A 1 166 ? 10.891 6.68 19.75 1 87.44 166 PRO A CA 1
ATOM 1273 C C . PRO A 1 166 ? 12.062 6.484 20.703 1 87.44 166 PRO A C 1
ATOM 1275 O O . PRO A 1 166 ? 12.695 7.457 21.125 1 87.44 166 PRO A O 1
ATOM 1278 N N . GLN A 1 167 ? 12.336 5.246 21.062 1 89.81 167 GLN A N 1
ATOM 1279 C CA . GLN A 1 167 ? 13.414 4.973 22 1 89.81 167 GLN A CA 1
ATOM 1280 C C . GLN A 1 167 ? 14.758 4.895 21.281 1 89.81 167 GLN A C 1
ATOM 1282 O O . GLN A 1 167 ? 15.742 5.492 21.734 1 89.81 167 GLN A O 1
ATOM 1287 N N . THR A 1 168 ? 14.773 4.254 20.156 1 92.06 168 THR A N 1
ATOM 1288 C CA . THR A 1 168 ? 16.047 3.998 19.484 1 92.06 168 THR A CA 1
ATOM 1289 C C . THR A 1 168 ? 16.234 4.945 18.312 1 92.06 168 THR A C 1
ATOM 1291 O O . THR A 1 168 ? 17.359 5.105 17.812 1 92.06 168 THR A O 1
ATOM 1294 N N . GLY A 1 169 ? 15.102 5.504 17.875 1 92.19 169 GLY A N 1
ATOM 1295 C CA . GLY A 1 169 ? 15.164 6.324 16.672 1 92.19 169 GLY A CA 1
ATOM 1296 C C . GLY A 1 169 ? 15.195 5.508 15.398 1 92.19 169 GLY A C 1
ATOM 1297 O O . GLY A 1 169 ? 15.258 6.066 14.297 1 92.19 169 GLY A O 1
ATOM 1298 N N . LYS A 1 170 ? 15.148 4.25 15.562 1 94.19 170 LYS A N 1
ATOM 1299 C CA . LYS A 1 170 ? 15.203 3.371 14.398 1 94.19 170 LYS A CA 1
ATOM 1300 C C . LYS A 1 170 ? 14.023 3.629 13.461 1 94.19 170 LYS A C 1
ATOM 1302 O O . LYS A 1 170 ? 12.883 3.734 13.914 1 94.19 170 LYS A O 1
ATOM 1307 N N . LYS A 1 171 ? 14.352 3.729 12.172 1 95.44 171 LYS A N 1
ATOM 1308 C CA . LYS A 1 171 ? 13.359 3.904 11.117 1 95.44 171 LYS A CA 1
ATOM 1309 C C . LYS A 1 171 ? 13.047 2.58 10.43 1 95.44 171 LYS A C 1
ATOM 1311 O O . LYS A 1 171 ? 13.961 1.887 9.969 1 95.44 171 LYS A O 1
ATOM 1316 N N . SER A 1 172 ? 11.836 2.244 10.445 1 96.44 172 SER A N 1
ATOM 1317 C CA . SER A 1 172 ? 11.375 1.073 9.711 1 96.44 172 SER A CA 1
ATOM 1318 C C . SER A 1 172 ? 10.484 1.472 8.539 1 96.44 172 SER A C 1
ATOM 1320 O O . SER A 1 172 ? 9.383 1.99 8.734 1 96.44 172 SER A O 1
ATOM 1322 N N . GLY A 1 173 ? 11 1.219 7.312 1 98.31 173 GLY A N 1
ATOM 1323 C CA . GLY A 1 173 ? 10.172 1.51 6.148 1 98.31 173 GLY A CA 1
ATOM 1324 C C . GLY A 1 173 ? 8.992 0.572 6.012 1 98.31 173 GLY A C 1
ATOM 1325 O O . GLY A 1 173 ? 9.156 -0.649 6.008 1 98.31 173 GLY A O 1
ATOM 1326 N N . ILE A 1 174 ? 7.746 1.19 5.883 1 98.75 174 ILE A N 1
ATOM 1327 C CA . ILE A 1 174 ? 6.586 0.31 5.855 1 98.75 174 ILE A CA 1
ATOM 1328 C C . ILE A 1 174 ? 5.812 0.516 4.555 1 98.75 174 ILE A C 1
ATOM 1330 O O . ILE A 1 174 ? 4.945 -0.29 4.207 1 98.75 174 ILE A O 1
ATOM 1334 N N . ARG A 1 175 ? 6.082 1.631 3.807 1 98.94 175 ARG A N 1
ATOM 1335 C CA . ARG A 1 175 ? 5.422 1.89 2.533 1 98.94 175 ARG A CA 1
ATOM 1336 C C . ARG A 1 175 ? 6.301 2.736 1.62 1 98.94 175 ARG A C 1
ATOM 1338 O O . ARG A 1 175 ? 6.941 3.686 2.074 1 98.94 175 ARG A O 1
ATOM 1345 N N . GLU A 1 176 ? 6.445 2.359 0.43 1 98.94 176 GLU A N 1
ATOM 1346 C CA . GLU A 1 176 ? 7.043 3.184 -0.614 1 98.94 176 GLU A CA 1
ATOM 1347 C C . GLU A 1 176 ? 6.062 3.434 -1.754 1 98.94 176 GLU A C 1
ATOM 1349 O O . GLU A 1 176 ? 5.719 2.512 -2.498 1 98.94 176 GLU A O 1
ATOM 1354 N N . VAL A 1 177 ? 5.605 4.637 -1.882 1 98.88 177 VAL A N 1
ATOM 1355 C CA . VAL A 1 177 ? 4.738 5.051 -2.98 1 98.88 177 VAL A CA 1
ATOM 1356 C C . VAL A 1 177 ? 5.578 5.664 -4.098 1 98.88 177 VAL A C 1
ATOM 1358 O O . VAL A 1 177 ? 5.957 6.836 -4.027 1 98.88 177 VAL A O 1
ATOM 1361 N N . THR A 1 178 ? 5.738 4.926 -5.172 1 98.69 178 THR A N 1
ATOM 1362 C CA . THR A 1 178 ? 6.762 5.297 -6.145 1 98.69 178 THR A CA 1
ATOM 1363 C C . THR A 1 178 ? 6.281 6.449 -7.02 1 98.69 178 THR A C 1
ATOM 1365 O O . THR A 1 178 ? 7.09 7.133 -7.652 1 98.69 178 THR A O 1
ATOM 1368 N N . TRP A 1 179 ? 5.027 6.715 -7.082 1 96.94 179 TRP A N 1
ATOM 1369 C CA . TRP A 1 179 ? 4.484 7.621 -8.086 1 96.94 179 TRP A CA 1
ATOM 1370 C C . TRP A 1 179 ? 4.211 9 -7.492 1 96.94 179 TRP A C 1
ATOM 1372 O O . TRP A 1 179 ? 3.734 9.898 -8.188 1 96.94 179 TRP A O 1
ATOM 1382 N N . TRP A 1 180 ? 4.477 9.148 -6.23 1 97.38 180 TRP A N 1
ATOM 1383 C CA . TRP A 1 180 ? 4.031 10.344 -5.523 1 97.38 180 TRP A CA 1
ATOM 1384 C C . TRP A 1 180 ? 4.621 11.602 -6.148 1 97.38 180 TRP A C 1
ATOM 1386 O O . TRP A 1 180 ? 3.916 12.594 -6.348 1 97.38 180 TRP A O 1
ATOM 1396 N N . PHE A 1 181 ? 5.891 11.578 -6.488 1 96.19 181 PHE A N 1
ATOM 1397 C CA . PHE A 1 181 ? 6.566 12.758 -7.016 1 96.19 181 PHE A CA 1
ATOM 1398 C C . PHE A 1 181 ? 6.82 12.609 -8.508 1 96.19 181 PHE A C 1
ATOM 1400 O O . PHE A 1 181 ? 7.73 13.242 -9.055 1 96.19 181 PHE A O 1
ATOM 1407 N N . ARG A 1 182 ? 6.074 11.75 -9.203 1 94.31 182 ARG A N 1
ATOM 1408 C CA . ARG A 1 182 ? 6.359 11.398 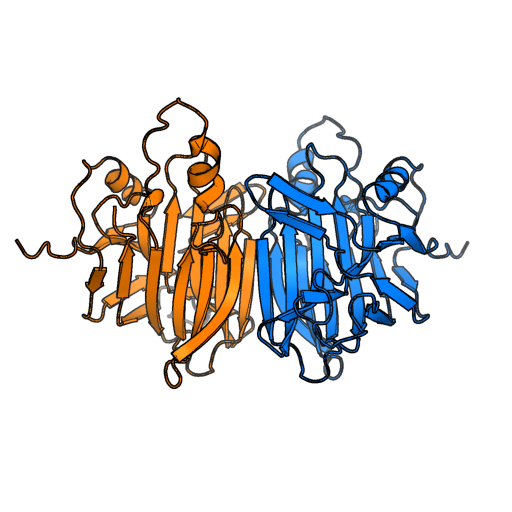-10.586 1 94.31 182 ARG A CA 1
ATOM 1409 C C . ARG A 1 182 ? 6.367 12.641 -11.477 1 94.31 182 ARG A C 1
ATOM 1411 O O . ARG A 1 182 ? 7.168 12.742 -12.406 1 94.31 182 ARG A O 1
ATOM 1418 N N . HIS A 1 183 ? 5.5 13.609 -11.266 1 91 183 HIS A N 1
ATOM 1419 C CA . HIS A 1 183 ? 5.41 14.781 -12.133 1 91 183 HIS A CA 1
ATOM 1420 C C . HIS A 1 183 ? 6.582 15.734 -11.898 1 91 183 HIS A C 1
ATOM 1422 O O . HIS A 1 183 ? 6.961 16.484 -12.789 1 91 183 HIS A O 1
ATOM 1428 N N . ASP A 1 184 ? 7.066 15.68 -10.695 1 91.31 184 ASP A N 1
ATOM 1429 C CA . ASP A 1 184 ? 8.219 16.516 -10.383 1 91.31 184 ASP A CA 1
ATOM 1430 C C . ASP A 1 184 ? 9.469 16.031 -11.117 1 91.31 184 ASP A C 1
ATOM 1432 O O . ASP A 1 184 ? 10.336 16.828 -11.477 1 91.31 184 ASP A O 1
ATOM 1436 N N . ILE A 1 185 ? 9.547 14.742 -11.398 1 90.44 185 ILE A N 1
ATOM 1437 C CA . ILE A 1 185 ? 10.758 14.211 -12.016 1 90.44 185 ILE A CA 1
ATOM 1438 C C . ILE A 1 185 ? 10.57 14.125 -13.531 1 90.44 185 ILE A C 1
ATOM 1440 O O . ILE A 1 185 ? 11.547 14.047 -14.273 1 90.44 185 ILE A O 1
ATOM 1444 N N . ALA A 1 186 ? 9.375 13.789 -14.086 1 75.62 186 ALA A N 1
ATOM 1445 C CA . ALA A 1 186 ? 9.125 13.727 -15.523 1 75.62 186 ALA A CA 1
ATOM 1446 C C . ALA A 1 186 ? 9.383 15.07 -16.188 1 75.62 186 ALA A C 1
ATOM 1448 O O . ALA A 1 186 ? 9.844 15.133 -17.328 1 75.62 186 ALA A O 1
ATOM 1449 N N . GLU A 1 187 ? 8.836 16.188 -15.719 1 60.47 187 GLU A N 1
ATOM 1450 C CA . GLU A 1 187 ? 8.82 17.516 -16.328 1 60.47 187 GLU A CA 1
ATOM 1451 C C . GLU A 1 187 ? 10.219 18.125 -16.375 1 60.47 187 GLU A C 1
ATOM 1453 O O . GLU A 1 187 ? 10.422 19.188 -16.969 1 60.47 187 GLU A O 1
ATOM 1458 N N . LYS A 1 188 ? 11.289 17.5 -15.828 1 55 188 LYS A N 1
ATOM 1459 C CA . LYS A 1 188 ? 12.586 18.156 -15.969 1 55 188 LYS A CA 1
ATOM 1460 C C . LYS A 1 188 ? 12.93 18.375 -17.438 1 55 188 LYS A C 1
ATOM 1462 O O . LYS A 1 188 ? 13.68 19.297 -17.766 1 55 188 LYS A O 1
ATOM 1467 N N . ASP A 1 189 ? 12.312 17.547 -18.328 1 48.84 189 ASP A N 1
ATOM 1468 C CA . ASP A 1 189 ? 12.734 17.781 -19.703 1 48.84 189 ASP A CA 1
ATOM 1469 C C . ASP A 1 189 ? 11.68 18.594 -20.469 1 48.84 189 ASP A C 1
ATOM 1471 O O . ASP A 1 189 ? 11.875 18.938 -21.641 1 48.84 189 ASP A O 1
ATOM 1475 N N . SER A 1 190 ? 10.43 18.578 -19.906 1 49.62 190 SER A N 1
ATOM 1476 C CA . SER A 1 190 ? 9.508 19.297 -20.797 1 49.62 190 SER A CA 1
ATOM 1477 C C . SER A 1 190 ? 9.383 20.75 -20.391 1 49.62 190 SER A C 1
ATOM 1479 O O . SER A 1 190 ? 9.383 21.094 -19.203 1 49.62 190 SER A O 1
ATOM 1481 N N . GLU A 1 191 ? 9.789 21.625 -21.281 1 44.59 191 GLU A N 1
ATOM 1482 C CA . GLU A 1 191 ? 9.719 23.078 -21.25 1 44.59 191 GLU A CA 1
ATOM 1483 C C . GLU A 1 191 ? 8.406 23.547 -20.609 1 44.59 191 GLU A C 1
ATOM 1485 O O . GLU A 1 191 ? 8.203 24.75 -20.422 1 44.59 191 GLU A O 1
ATOM 1490 N N . GLU A 1 192 ? 7.305 22.812 -20.797 1 44.88 192 GLU A N 1
ATOM 1491 C CA . GLU A 1 192 ? 6.062 23.422 -20.328 1 44.88 192 GLU A CA 1
ATOM 1492 C C . GLU A 1 192 ? 6.043 23.531 -18.812 1 44.88 192 GLU A C 1
ATOM 1494 O O . GLU A 1 192 ? 6.195 22.531 -18.109 1 44.88 192 GLU A O 1
ATOM 1499 N N . SER A 1 193 ? 6.402 24.594 -18.344 1 47.06 193 SER A N 1
ATOM 1500 C CA . SER A 1 193 ? 6.336 25.125 -16.984 1 47.06 193 SER A CA 1
ATOM 1501 C C . SER A 1 193 ? 5.074 24.641 -16.266 1 47.06 193 SER A C 1
ATOM 1503 O O . SER A 1 193 ? 4.031 25.297 -16.359 1 47.06 193 SER A O 1
ATOM 1505 N N . ALA A 1 194 ? 4.641 23.469 -16.391 1 47.91 194 ALA A N 1
ATOM 1506 C CA . ALA A 1 194 ? 3.486 23.188 -15.539 1 47.91 194 ALA A CA 1
ATOM 1507 C C . ALA A 1 194 ? 3.631 23.844 -14.18 1 47.91 194 ALA A C 1
ATOM 1509 O O . ALA A 1 194 ? 4.719 23.859 -13.594 1 47.91 194 ALA A O 1
ATOM 1510 N N . ALA A 1 195 ? 2.719 24.844 -13.977 1 55.25 195 ALA A N 1
ATOM 1511 C CA . ALA A 1 195 ? 2.604 25.469 -12.656 1 55.25 195 ALA A CA 1
ATOM 1512 C C . ALA A 1 195 ? 3.084 24.516 -11.562 1 55.25 195 ALA A C 1
ATOM 1514 O O . ALA A 1 195 ? 2.809 23.312 -11.602 1 55.25 195 ALA A O 1
ATOM 1515 N N . ALA A 1 196 ? 4.082 24.906 -10.82 1 65.81 196 ALA A N 1
ATOM 1516 C CA . ALA A 1 196 ? 4.703 24.188 -9.711 1 65.81 196 ALA A CA 1
ATOM 1517 C C . ALA A 1 196 ? 3.65 23.5 -8.859 1 65.81 196 ALA A C 1
ATOM 1519 O O . ALA A 1 196 ? 2.713 24.125 -8.375 1 65.81 196 ALA A O 1
ATOM 1520 N N . GLN A 1 197 ? 3.598 22.219 -8.984 1 85.44 197 GLN A N 1
ATOM 1521 C CA . GLN A 1 197 ? 2.65 21.469 -8.164 1 85.44 197 GLN A CA 1
ATOM 1522 C C . GLN A 1 197 ? 2.859 21.766 -6.684 1 85.44 197 GLN A C 1
ATOM 1524 O O . GLN A 1 197 ? 3.99 21.969 -6.238 1 85.44 197 GLN A O 1
ATOM 1529 N N . VAL A 1 198 ? 1.772 21.938 -6.051 1 90.31 198 VAL A N 1
ATOM 1530 C CA . VAL A 1 198 ? 1.772 22.234 -4.625 1 90.31 198 VAL A CA 1
ATOM 1531 C C . VAL A 1 198 ? 1.409 20.984 -3.832 1 90.31 198 VAL A C 1
ATOM 1533 O O . VAL A 1 198 ? 0.596 20.172 -4.281 1 90.31 198 VAL A O 1
ATOM 1536 N N . LEU A 1 199 ? 2.025 20.922 -2.688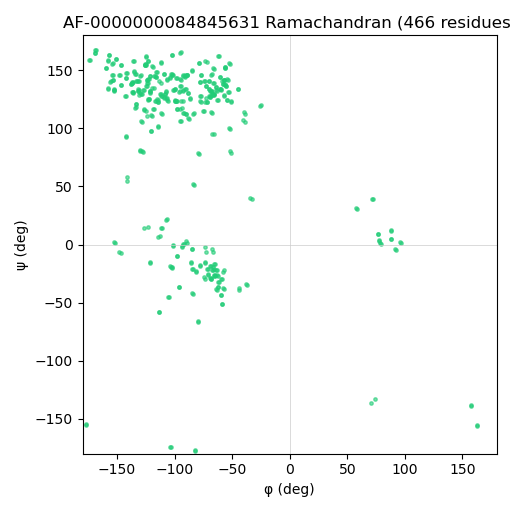 1 93.81 199 LEU A N 1
ATOM 1537 C CA . LEU A 1 199 ? 1.743 19.875 -1.716 1 93.81 199 LEU A CA 1
ATOM 1538 C C . LEU A 1 199 ? 1.165 20.469 -0.432 1 93.81 199 LEU A C 1
ATOM 1540 O O . LEU A 1 199 ? 1.736 21.391 0.142 1 93.81 199 LEU A O 1
ATOM 1544 N N . LEU A 1 200 ? 0.036 19.984 -0.107 1 94.56 200 LEU A N 1
ATOM 1545 C CA . LEU A 1 200 ? -0.503 20.312 1.209 1 94.56 200 LEU A CA 1
ATOM 1546 C C . LEU A 1 200 ? -0.159 19.219 2.221 1 94.56 200 LEU A C 1
ATOM 1548 O O . LEU A 1 200 ? -0.244 18.031 1.912 1 94.56 200 LEU A O 1
ATOM 1552 N N . VAL A 1 201 ? 0.266 19.641 3.418 1 96.81 201 VAL A N 1
ATOM 1553 C CA . VAL A 1 201 ? 0.673 18.703 4.449 1 96.81 201 VAL A CA 1
ATOM 1554 C C . VAL A 1 201 ? 0.094 19.125 5.797 1 96.81 201 VAL A C 1
ATOM 1556 O O . VAL A 1 201 ? 0.063 20.312 6.121 1 96.81 201 VAL A O 1
ATOM 1559 N N . GLY A 1 202 ? -0.338 18.141 6.539 1 97.25 202 GLY A N 1
ATOM 1560 C CA . GLY A 1 202 ? -0.85 18.406 7.875 1 97.25 202 GLY A CA 1
ATOM 1561 C C . GLY A 1 202 ? -1.251 17.156 8.625 1 97.25 202 GLY A C 1
ATOM 1562 O O . GLY A 1 202 ? -0.622 16.109 8.477 1 97.25 202 GLY A O 1
ATOM 1563 N N . LEU A 1 203 ? -2.178 17.328 9.578 1 98.31 203 LEU A N 1
ATOM 1564 C CA . LEU A 1 203 ? -2.635 16.297 10.508 1 98.31 203 LEU A CA 1
ATOM 1565 C C . LEU A 1 203 ? -4.121 16.016 10.312 1 98.31 203 LEU A C 1
ATOM 1567 O O . LEU A 1 203 ? -4.902 16.938 10.055 1 98.31 203 LEU A O 1
ATOM 1571 N N . TYR A 1 204 ? -4.48 14.766 10.484 1 98.44 204 TYR A N 1
ATOM 1572 C CA . TYR A 1 204 ? -5.891 14.43 10.312 1 98.44 204 TYR A CA 1
ATOM 1573 C C . TYR A 1 204 ? -6.371 13.516 11.43 1 98.44 204 TYR A C 1
ATOM 1575 O O . TYR A 1 204 ? -5.566 12.859 12.102 1 98.44 204 TYR A O 1
ATOM 1583 N N . ALA A 1 205 ? -7.637 13.508 11.648 1 98.81 205 ALA A N 1
ATOM 1584 C CA . ALA A 1 205 ? -8.352 12.539 12.469 1 98.81 205 ALA A CA 1
ATOM 1585 C C . ALA A 1 205 ? -9.625 12.062 11.773 1 98.81 205 ALA A C 1
ATOM 1587 O O . ALA A 1 205 ? -10.234 12.805 11 1 98.81 205 ALA A O 1
ATOM 1588 N N . ALA A 1 206 ? -9.984 10.883 12.031 1 98.81 206 ALA A N 1
ATOM 1589 C CA . ALA A 1 206 ? -11.242 10.367 11.484 1 98.81 206 ALA A CA 1
ATOM 1590 C C . ALA A 1 206 ? -11.805 9.258 12.359 1 98.81 206 ALA A C 1
ATOM 1592 O O . ALA A 1 206 ? -11.055 8.523 13.008 1 98.81 206 ALA A O 1
ATOM 1593 N N . ARG A 1 207 ? -13.07 9.203 12.43 1 98.88 207 ARG A N 1
ATOM 1594 C CA . ARG A 1 207 ? -13.852 8.148 13.07 1 98.88 207 ARG A CA 1
ATOM 1595 C C . ARG A 1 207 ? -14.945 7.641 12.133 1 98.88 207 ARG A C 1
ATOM 1597 O O . ARG A 1 207 ? -16.109 8.008 12.281 1 98.88 207 ARG A O 1
ATOM 1604 N N . PRO A 1 208 ? -14.578 6.727 11.195 1 98.62 208 PRO A N 1
ATOM 1605 C CA . PRO A 1 208 ? -15.516 6.316 10.148 1 98.62 208 PRO A CA 1
ATOM 1606 C C . PRO A 1 208 ? -16.766 5.629 10.711 1 98.62 208 PRO A C 1
ATOM 1608 O O . PRO A 1 208 ? -17.844 5.711 10.117 1 98.62 208 PRO A O 1
ATOM 1611 N N . LYS A 1 209 ? -16.594 4.941 11.805 1 98.44 209 LYS A N 1
ATOM 1612 C CA . LYS A 1 209 ? -17.719 4.242 12.422 1 98.44 209 LYS A CA 1
ATOM 1613 C C . LYS A 1 209 ? -18.094 4.883 13.758 1 98.44 209 LYS A C 1
ATOM 1615 O O . LYS A 1 209 ? -17.25 5.492 14.422 1 98.44 209 LYS A O 1
ATOM 1620 N N . ALA A 1 210 ? -19.281 4.668 14.133 1 98.06 210 ALA A N 1
ATOM 1621 C CA . ALA A 1 210 ? -19.734 5.105 15.453 1 98.06 210 ALA A CA 1
ATOM 1622 C C . ALA A 1 210 ? -19.484 4.027 16.5 1 98.06 210 ALA A C 1
ATOM 1624 O O . ALA A 1 210 ? -19.609 2.834 16.219 1 98.06 210 ALA A O 1
ATOM 1625 N N . PRO A 1 211 ? -19.172 4.48 17.734 1 97.25 211 PRO A N 1
ATOM 1626 C CA . PRO A 1 211 ? -19.125 3.479 18.797 1 97.25 211 PRO A CA 1
ATOM 1627 C C . PRO A 1 211 ? -20.453 2.736 18.969 1 97.25 211 PRO A C 1
ATOM 1629 O O . PRO A 1 211 ? -21.516 3.334 18.828 1 97.25 211 PRO A O 1
ATOM 1632 N N . GLN A 1 212 ? -20.359 1.458 19.219 1 92.88 212 GLN A N 1
ATOM 1633 C CA . GLN A 1 212 ? -21.562 0.621 19.266 1 92.88 212 GLN A CA 1
ATOM 1634 C C . GLN A 1 212 ? -22.219 0.684 20.641 1 92.88 212 GLN A C 1
ATOM 1636 O O . GLN A 1 212 ? -23.406 0.41 20.781 1 92.88 212 GLN A O 1
ATOM 1641 N N . ALA A 1 213 ? -21.531 1.07 21.719 1 92.31 213 ALA A N 1
ATOM 1642 C CA . ALA A 1 213 ? -22.109 1.134 23.062 1 92.31 213 ALA A CA 1
ATOM 1643 C C . ALA A 1 213 ? -23.219 2.164 23.141 1 92.31 213 ALA A C 1
ATOM 1645 O O . ALA A 1 213 ? -23.109 3.258 22.578 1 92.31 213 ALA A O 1
ATOM 1646 N N . PRO A 1 214 ? -24.359 1.772 23.797 1 94.06 214 PRO A N 1
ATOM 1647 C CA . PRO A 1 214 ? -25.5 2.691 23.906 1 94.06 214 PRO A CA 1
ATOM 1648 C C . PRO A 1 214 ? -25.109 4.051 24.469 1 94.06 214 PRO A C 1
ATOM 1650 O O . PRO A 1 214 ? -24.391 4.121 25.469 1 94.06 214 PRO A O 1
ATOM 1653 N N . GLY A 1 215 ? -25.531 5.066 23.812 1 95.06 215 GLY A N 1
ATOM 1654 C CA . GLY A 1 215 ? -25.312 6.422 24.297 1 95.06 215 GLY A CA 1
ATOM 1655 C C . GLY A 1 215 ? -24.031 7.047 23.766 1 95.06 215 GLY A C 1
ATOM 1656 O O . GLY A 1 215 ? -23.781 8.234 24 1 95.06 215 GLY A O 1
ATOM 1657 N N . ARG A 1 216 ? -23.266 6.254 23.016 1 95.88 216 ARG A N 1
ATOM 1658 C CA . ARG A 1 216 ? -21.969 6.766 22.562 1 95.88 216 ARG A CA 1
ATOM 1659 C C . ARG A 1 216 ? -21.969 6.988 21.047 1 95.88 216 ARG A C 1
ATOM 1661 O O . ARG A 1 216 ? -20.922 7.199 20.453 1 95.88 216 ARG A O 1
ATOM 1668 N N . GLU A 1 217 ? -23.125 6.98 20.422 1 96.31 217 GLU A N 1
ATOM 1669 C CA . GLU A 1 217 ? -23.25 6.984 18.969 1 96.31 217 GLU A CA 1
ATOM 1670 C C . GLU A 1 217 ? -22.734 8.289 18.375 1 96.31 217 GLU A C 1
ATOM 1672 O O . GLU A 1 217 ? -22.391 8.344 17.188 1 96.31 217 GLU A O 1
ATOM 1677 N N . LYS A 1 218 ? -22.672 9.305 19.172 1 97.31 218 LYS A N 1
ATOM 1678 C CA . LYS A 1 218 ? -22.25 10.609 18.672 1 97.31 218 LYS A CA 1
ATOM 1679 C C . LYS A 1 218 ? -20.906 11.023 19.266 1 97.31 218 LYS A C 1
ATOM 1681 O O . LYS A 1 218 ? -20.438 12.141 19.031 1 97.31 218 LYS A O 1
ATOM 1686 N N . GLU A 1 219 ? -20.281 10.109 20 1 97.88 219 GLU A N 1
ATOM 1687 C CA . GLU A 1 219 ? -19.016 10.414 20.656 1 97.88 219 GLU A CA 1
ATOM 1688 C C . GLU A 1 219 ? -17.906 10.672 19.641 1 97.88 219 GLU A C 1
ATOM 1690 O O . GLU A 1 219 ? -17.703 9.875 18.719 1 97.88 219 GLU A O 1
ATOM 1695 N N . GLU A 1 220 ? -17.266 11.758 19.844 1 98.56 220 GLU A N 1
ATOM 1696 C CA . GLU A 1 220 ? -16.156 12.102 18.953 1 98.56 220 GLU A CA 1
ATOM 1697 C C . GLU A 1 220 ? -14.867 11.445 19.406 1 98.56 220 GLU A C 1
ATOM 1699 O O . GLU A 1 220 ? -14.688 11.141 20.594 1 98.56 220 GLU A O 1
ATOM 1704 N N . LEU A 1 221 ? -14.023 11.156 18.453 1 98.81 221 LEU A N 1
ATOM 1705 C CA . LEU A 1 221 ? -12.656 10.734 18.734 1 98.81 221 LEU A CA 1
ATOM 1706 C C . LEU A 1 221 ? -11.734 11.938 18.891 1 98.81 221 LEU A C 1
ATOM 1708 O O . LEU A 1 221 ? -11.695 12.812 18.016 1 98.81 221 LEU A O 1
ATOM 1712 N N . GLU A 1 222 ? -11.047 12.016 19.969 1 98.75 222 GLU A N 1
ATOM 1713 C CA . GLU A 1 222 ? -10.008 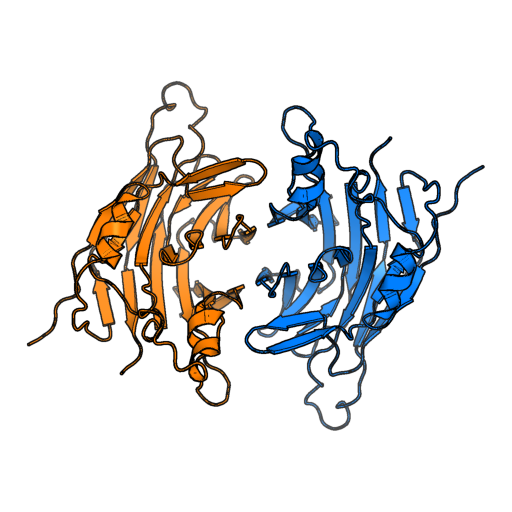13.023 20.156 1 98.75 222 GLU A CA 1
ATOM 1714 C C . GLU A 1 222 ? -8.625 12.445 19.859 1 98.75 222 GLU A C 1
ATOM 1716 O O . GLU A 1 222 ? -8.18 11.523 20.547 1 98.75 222 GLU A O 1
ATOM 1721 N N . VAL A 1 223 ? -7.961 12.953 18.875 1 98.88 223 VAL A N 1
ATOM 1722 C CA . VAL A 1 223 ? -6.621 12.492 18.516 1 98.88 223 VAL A CA 1
ATOM 1723 C C . VAL A 1 223 ? -5.59 13.547 18.906 1 98.88 223 VAL A C 1
ATOM 1725 O O . VAL A 1 223 ? -5.746 14.727 18.594 1 98.88 223 VAL A O 1
ATOM 1728 N N . LYS A 1 224 ? -4.559 13.109 19.562 1 98.81 224 LYS A N 1
ATOM 1729 C CA . LYS A 1 224 ? -3.498 13.984 20.047 1 98.81 224 LYS A CA 1
ATOM 1730 C C . LYS A 1 224 ? -2.248 13.875 19.172 1 98.81 224 LYS A C 1
ATOM 1732 O O . LYS A 1 224 ? -1.878 12.773 18.75 1 98.81 224 LYS A O 1
ATOM 1737 N N . PHE A 1 225 ? -1.598 15.008 19.016 1 98.81 225 PHE A N 1
ATOM 1738 C CA . PHE A 1 225 ? -0.4 15.086 18.188 1 98.81 225 PHE A CA 1
ATOM 1739 C C . PHE A 1 225 ? 0.722 15.812 18.922 1 98.81 225 PHE A C 1
ATOM 1741 O O . PHE A 1 225 ? 0.48 16.797 19.609 1 98.81 225 PHE A O 1
ATOM 1748 N N . GLU A 1 226 ? 1.85 15.305 18.734 1 98.19 226 GLU A N 1
ATOM 1749 C CA . GLU A 1 226 ? 3.039 15.922 19.312 1 98.19 226 GLU A CA 1
ATOM 1750 C C . GLU A 1 226 ? 4.191 15.953 18.312 1 98.19 226 GLU A C 1
ATOM 1752 O O . GLU A 1 226 ? 4.383 15 17.547 1 98.19 226 GLU A O 1
ATOM 1757 N N . GLY A 1 227 ? 4.871 17.031 18.297 1 97.19 227 GLY A N 1
ATOM 1758 C CA . GLY A 1 227 ? 6.133 17.109 17.578 1 97.19 227 GLY A CA 1
ATOM 1759 C C . GLY A 1 227 ? 5.965 17.125 16.078 1 97.19 227 GLY A C 1
ATOM 1760 O O . GLY A 1 227 ? 6.758 16.516 15.352 1 97.19 227 GLY A O 1
ATOM 1761 N N . PHE A 1 228 ? 4.965 17.812 15.656 1 98.62 228 PHE A N 1
ATOM 1762 C CA . PHE A 1 228 ? 4.781 17.922 14.211 1 98.62 228 PHE A CA 1
ATOM 1763 C C . PHE A 1 228 ? 5.875 18.781 13.594 1 98.62 228 PHE A C 1
ATOM 1765 O O . PHE A 1 228 ? 6.113 19.906 14.039 1 98.62 228 PHE A O 1
ATOM 1772 N N . GLU A 1 229 ? 6.523 18.219 12.562 1 98.38 229 GLU A N 1
ATOM 1773 C CA . GLU A 1 229 ? 7.617 18.906 11.883 1 98.38 229 GLU A CA 1
ATOM 1774 C C . GLU A 1 229 ? 7.633 18.562 10.391 1 98.38 229 GLU A C 1
ATOM 1776 O O . GLU A 1 229 ? 7.445 17.406 10.008 1 98.38 229 GLU A O 1
ATOM 1781 N N . VAL A 1 230 ? 7.844 19.578 9.547 1 98.56 230 VAL A N 1
ATOM 1782 C CA . VAL A 1 230 ? 8.023 19.422 8.109 1 98.56 230 VAL A CA 1
ATOM 1783 C C . VAL A 1 230 ? 9.383 20 7.695 1 98.56 230 VAL A C 1
ATOM 1785 O O . VAL A 1 230 ? 9.734 21.109 8.078 1 98.56 230 VAL A O 1
ATOM 1788 N N . THR A 1 231 ? 10.109 19.234 6.973 1 98.56 231 THR A N 1
ATOM 1789 C CA . THR A 1 231 ? 11.406 19.672 6.477 1 98.56 231 THR A CA 1
ATOM 1790 C C . THR A 1 231 ? 11.383 19.844 4.957 1 98.56 231 THR A C 1
ATOM 1792 O O . THR A 1 231 ? 10.766 19.047 4.25 1 98.56 231 THR A O 1
ATOM 1795 N N . LEU A 1 232 ? 12.008 20.875 4.496 1 97.5 232 LEU A N 1
ATOM 1796 C CA . LEU A 1 232 ? 12.094 21.172 3.07 1 97.5 232 LEU A CA 1
ATOM 1797 C C . LEU A 1 232 ? 13.539 21.094 2.582 1 97.5 232 LEU A C 1
ATOM 1799 O O . LEU A 1 232 ? 14.469 21.297 3.355 1 97.5 232 LEU A O 1
ATOM 1803 N N . PHE A 1 233 ? 13.695 20.688 1.31 1 95.69 233 PHE A N 1
ATOM 1804 C CA . PHE A 1 233 ? 15.008 20.797 0.69 1 95.69 233 PHE A CA 1
ATOM 1805 C C . PHE A 1 233 ? 15.43 22.25 0.532 1 95.69 233 PHE A C 1
ATOM 1807 O O . PHE A 1 233 ? 14.578 23.125 0.338 1 95.69 233 PHE A O 1
ATOM 1814 N N . ASP A 1 234 ? 16.781 22.438 0.568 1 84.81 234 ASP A N 1
ATOM 1815 C CA . ASP A 1 234 ? 17.328 23.766 0.304 1 84.81 234 ASP A CA 1
ATOM 1816 C C . ASP A 1 234 ? 17.234 24.109 -1.181 1 84.81 234 ASP A C 1
ATOM 1818 O O . ASP A 1 234 ? 17.406 23.25 -2.037 1 84.81 234 ASP A O 1
ATOM 1822 N N . ASP A 1 235 ? 16.594 25.188 -1.599 1 64.06 235 ASP A N 1
ATOM 1823 C CA . ASP A 1 235 ? 16.656 25.641 -2.984 1 64.06 235 ASP A CA 1
ATOM 1824 C C . ASP A 1 235 ? 18.094 25.719 -3.477 1 64.06 235 ASP A C 1
ATOM 1826 O O . ASP A 1 235 ? 19.016 25.922 -2.684 1 64.06 235 ASP A O 1
ATOM 1830 N N . MET B 1 1 ? -16.812 -35.531 -14.945 1 35.84 1 MET B N 1
ATOM 1831 C CA . MET B 1 1 ? -15.398 -35.531 -15.328 1 35.84 1 MET B CA 1
ATOM 1832 C C . MET B 1 1 ? -14.57 -34.688 -14.383 1 35.84 1 MET B C 1
ATOM 1834 O O . MET B 1 1 ? -14.891 -33.531 -14.148 1 35.84 1 MET B O 1
ATOM 1838 N N . THR B 1 2 ? -13.938 -35.188 -13.414 1 46.22 2 THR B N 1
ATOM 1839 C CA . THR B 1 2 ? -13.227 -34.5 -12.352 1 46.22 2 THR B CA 1
ATOM 1840 C C . THR B 1 2 ? -12.258 -33.469 -12.938 1 46.22 2 THR B C 1
ATOM 1842 O O . THR B 1 2 ? -11.336 -33.844 -13.672 1 46.22 2 THR B O 1
ATOM 1845 N N . THR B 1 3 ? -12.664 -32.344 -13.359 1 63.44 3 THR B N 1
ATOM 1846 C CA . THR B 1 3 ? -11.844 -31.359 -14.047 1 63.44 3 THR B CA 1
ATOM 1847 C C . THR B 1 3 ? -10.578 -31.062 -13.25 1 63.44 3 THR B C 1
ATOM 1849 O O . THR B 1 3 ? -10.641 -30.75 -12.062 1 63.44 3 THR B O 1
ATOM 1852 N N . ASN B 1 4 ? -9.492 -31.703 -13.68 1 82.12 4 ASN B N 1
ATOM 1853 C CA . ASN B 1 4 ? -8.172 -31.484 -13.094 1 82.12 4 ASN B CA 1
ATOM 1854 C C . ASN B 1 4 ? -7.723 -30.031 -13.234 1 82.12 4 ASN B C 1
ATOM 1856 O O . ASN B 1 4 ? -8.156 -29.328 -14.141 1 82.12 4 ASN B O 1
ATOM 1860 N N . SER B 1 5 ? -7.023 -29.641 -12.148 1 90.75 5 SER B N 1
ATOM 1861 C CA . SER B 1 5 ? -6.453 -28.297 -12.211 1 90.75 5 SER B CA 1
ATOM 1862 C C . SER B 1 5 ? -5.488 -28.156 -13.383 1 90.75 5 SER B C 1
ATOM 1864 O O . SER B 1 5 ? -4.711 -29.078 -13.664 1 90.75 5 SER B O 1
ATOM 1866 N N . PRO B 1 6 ? -5.617 -27.109 -14.125 1 93.75 6 PRO B N 1
ATOM 1867 C CA . PRO B 1 6 ? -4.621 -26.859 -15.172 1 93.75 6 PRO B CA 1
ATOM 1868 C C . PRO B 1 6 ? -3.189 -26.891 -14.648 1 93.75 6 PRO B C 1
ATOM 1870 O O . PRO B 1 6 ? -2.963 -26.688 -13.445 1 93.75 6 PRO B O 1
ATOM 1873 N N . LYS B 1 7 ? -2.244 -27.172 -15.492 1 93.56 7 LYS B N 1
ATOM 1874 C CA . LYS B 1 7 ? -0.843 -27.25 -15.094 1 93.56 7 LYS B CA 1
ATOM 1875 C C . LYS B 1 7 ? -0.271 -25.875 -14.805 1 93.56 7 LYS B C 1
ATOM 1877 O O . LYS B 1 7 ? -0.783 -24.875 -15.312 1 93.56 7 LYS B O 1
ATOM 1882 N N . LEU B 1 8 ? 0.773 -25.891 -14.023 1 95.06 8 LEU B N 1
ATOM 1883 C CA . LEU B 1 8 ? 1.588 -24.703 -13.844 1 95.06 8 LEU B CA 1
ATOM 1884 C C . LEU B 1 8 ? 2.715 -24.641 -14.867 1 95.06 8 LEU B C 1
ATOM 1886 O O . LEU B 1 8 ? 3.395 -25.656 -15.102 1 95.06 8 LEU B O 1
ATOM 1890 N N . VAL B 1 9 ? 2.869 -23.5 -15.438 1 94.25 9 VAL B N 1
ATOM 1891 C CA . VAL B 1 9 ? 3.916 -23.328 -16.438 1 94.25 9 VAL B CA 1
ATOM 1892 C C . VAL B 1 9 ? 4.789 -22.141 -16.078 1 94.25 9 VAL B C 1
ATOM 1894 O O . VAL B 1 9 ? 4.277 -21.078 -15.711 1 94.25 9 VAL B O 1
ATOM 1897 N N . LEU B 1 10 ? 6.09 -22.375 -16.156 1 94.81 10 LEU B N 1
ATOM 1898 C CA . LEU B 1 10 ? 7.055 -21.328 -15.82 1 94.81 10 LEU B CA 1
ATOM 1899 C C . LEU B 1 10 ? 7.176 -20.328 -16.953 1 94.81 10 LEU B C 1
ATOM 1901 O O . LEU B 1 10 ? 7.301 -20.703 -18.125 1 94.81 10 LEU B O 1
ATOM 1905 N N . HIS B 1 11 ? 7.035 -19.062 -16.641 1 92.5 11 HIS B N 1
ATOM 1906 C CA . HIS B 1 11 ? 7.176 -17.953 -17.594 1 92.5 11 HIS B CA 1
ATOM 1907 C C . HIS B 1 11 ? 8.211 -16.953 -17.109 1 92.5 11 HIS B C 1
ATOM 1909 O O . HIS B 1 11 ? 8.492 -16.859 -15.914 1 92.5 11 HIS B O 1
ATOM 1915 N N . HIS B 1 12 ? 8.727 -16.281 -18.109 1 84.06 12 HIS B N 1
ATOM 1916 C CA . HIS B 1 12 ? 9.562 -15.117 -17.844 1 84.06 12 HIS B CA 1
ATOM 1917 C C . HIS B 1 12 ? 9.031 -13.891 -18.562 1 84.06 12 HIS B C 1
ATOM 1919 O O . HIS B 1 12 ? 8.875 -13.906 -19.797 1 84.06 12 HIS B O 1
ATOM 1925 N N . GLY B 1 13 ? 8.586 -12.867 -17.797 1 71.06 13 GLY B N 1
ATOM 1926 C CA . GLY B 1 13 ? 8.117 -11.625 -18.391 1 71.06 13 GLY B CA 1
ATOM 1927 C C . GLY B 1 13 ? 6.793 -11.773 -19.109 1 71.06 13 GLY B C 1
ATOM 1928 O O . GLY B 1 13 ? 5.84 -12.328 -18.562 1 71.06 13 GLY B O 1
ATOM 1929 N N . SER B 1 14 ? 6.742 -11.188 -20.234 1 63.94 14 SER B N 1
ATOM 1930 C CA . SER B 1 14 ? 5.535 -11 -21.031 1 63.94 14 SER B CA 1
ATOM 1931 C C . SER B 1 14 ? 5.098 -12.305 -21.688 1 63.94 14 SER B C 1
ATOM 1933 O O . SER B 1 14 ? 4.043 -12.367 -22.328 1 63.94 14 SER B O 1
ATOM 1935 N N . SER B 1 15 ? 5.781 -13.305 -21.531 1 68.31 15 SER B N 1
ATOM 1936 C CA . SER B 1 15 ? 5.402 -14.562 -22.172 1 68.31 15 SER B CA 1
ATOM 1937 C C . SER B 1 15 ? 4.09 -15.094 -21.609 1 68.31 15 SER B C 1
ATOM 1939 O O . SER B 1 15 ? 3.426 -15.922 -22.234 1 68.31 15 SER B O 1
ATOM 1941 N N . ALA B 1 16 ? 3.693 -14.617 -20.5 1 73 16 ALA B N 1
ATOM 1942 C CA . ALA B 1 16 ? 2.498 -15.086 -19.797 1 73 16 ALA B CA 1
ATOM 1943 C C . ALA B 1 16 ? 1.231 -14.594 -20.5 1 73 16 ALA B C 1
ATOM 1945 O O . ALA B 1 16 ? 0.152 -15.156 -20.312 1 73 16 ALA B O 1
ATOM 1946 N N . LEU B 1 17 ? 1.393 -13.664 -21.344 1 72.62 17 LEU B N 1
ATOM 1947 C CA . LEU B 1 17 ? 0.241 -13 -21.953 1 72.62 17 LEU B CA 1
ATOM 1948 C C . LEU B 1 17 ? -0.464 -13.93 -22.938 1 72.62 17 LEU B C 1
ATOM 1950 O O . LEU B 1 17 ? -1.654 -13.758 -23.219 1 72.62 17 LEU B O 1
ATOM 1954 N N . ALA B 1 18 ? 0.242 -14.906 -23.391 1 77.81 18 ALA B N 1
ATOM 1955 C CA . ALA B 1 18 ? -0.369 -15.844 -24.328 1 77.81 18 ALA B CA 1
ATOM 1956 C C . ALA B 1 18 ? -1.498 -16.625 -23.672 1 77.81 18 ALA B C 1
ATOM 1958 O O . ALA B 1 18 ? -2.434 -17.062 -24.344 1 77.81 18 ALA B O 1
ATOM 1959 N N . ILE B 1 19 ? -1.439 -16.781 -22.453 1 82.38 19 ILE B N 1
ATOM 1960 C CA . ILE B 1 19 ? -2.455 -17.516 -21.703 1 82.38 19 ILE B CA 1
ATOM 1961 C C . ILE B 1 19 ? -3.805 -16.812 -21.844 1 82.38 19 ILE B C 1
ATOM 1963 O O . ILE B 1 19 ? -4.848 -17.469 -21.922 1 82.38 19 ILE B O 1
ATOM 1967 N N . CYS B 1 20 ? -3.756 -15.539 -21.875 1 79.31 20 CYS B N 1
ATOM 1968 C CA . CYS B 1 20 ? -4.98 -14.742 -21.906 1 79.31 20 CYS B CA 1
ATOM 1969 C C . CYS B 1 20 ? -5.703 -14.914 -23.234 1 79.31 20 CYS B C 1
ATOM 1971 O O . CYS B 1 20 ? -6.891 -14.609 -23.344 1 79.31 20 CYS B O 1
ATOM 1973 N N . GLN B 1 21 ? -4.992 -15.375 -24.172 1 79.88 21 GLN B N 1
ATOM 1974 C CA . GLN B 1 21 ? -5.566 -15.523 -25.5 1 79.88 21 GLN B CA 1
ATOM 1975 C C . GLN B 1 21 ? -6.121 -16.938 -25.703 1 79.88 21 GLN B C 1
ATOM 1977 O O . GLN B 1 21 ? -6.75 -17.219 -26.719 1 79.88 21 GLN B O 1
ATOM 1982 N N . SER B 1 22 ? -5.98 -17.766 -24.719 1 81.75 22 SER B N 1
ATOM 1983 C CA . SER B 1 22 ? -6.473 -19.125 -24.844 1 81.75 22 SER B CA 1
ATOM 1984 C C . SER B 1 22 ? -7.988 -19.188 -24.672 1 81.75 22 SER B C 1
ATOM 1986 O O . SER B 1 22 ? -8.57 -18.375 -23.953 1 81.75 22 SER B O 1
ATOM 1988 N N . PRO B 1 23 ? -8.602 -20.062 -25.359 1 79.12 23 PRO B N 1
ATOM 1989 C CA . PRO B 1 23 ? -10.047 -20.203 -25.203 1 79.12 23 PRO B CA 1
ATOM 1990 C C . PRO B 1 23 ? -10.461 -20.484 -23.766 1 79.12 23 PRO B C 1
ATOM 1992 O O . PRO B 1 23 ? -9.727 -21.156 -23.031 1 79.12 23 PRO B O 1
ATOM 1995 N N . PRO B 1 24 ? -11.523 -19.875 -23.469 1 76.62 24 PRO B N 1
ATOM 1996 C CA . PRO B 1 24 ? -12.008 -20.156 -22.109 1 76.62 24 PRO B CA 1
ATOM 1997 C C . PRO B 1 24 ? -12.266 -21.641 -21.875 1 76.62 24 PRO B C 1
ATOM 1999 O O . PRO B 1 24 ? -12.719 -22.344 -22.781 1 76.62 24 PRO B O 1
ATOM 2002 N N . ILE B 1 25 ? -11.867 -22.078 -20.734 1 83.06 25 ILE B N 1
ATOM 2003 C CA . ILE B 1 25 ? -12.164 -23.453 -20.344 1 83.06 25 ILE B CA 1
ATOM 2004 C C . ILE B 1 25 ? -12.93 -23.453 -19.016 1 83.06 25 ILE B C 1
ATOM 2006 O O . ILE B 1 25 ? -12.906 -22.469 -18.266 1 83.06 25 ILE B O 1
ATOM 2010 N N . VAL B 1 26 ? -13.625 -24.547 -18.828 1 85.56 26 VAL B N 1
ATOM 2011 C CA . VAL B 1 26 ? -14.312 -24.703 -17.562 1 85.56 26 VAL B CA 1
ATOM 2012 C C . VAL B 1 26 ? -13.312 -25.125 -16.484 1 85.56 26 VAL B C 1
ATOM 2014 O O . VAL B 1 26 ? -12.617 -26.141 -16.625 1 85.56 26 VAL B O 1
ATOM 2017 N N . LEU B 1 27 ? -13.266 -24.375 -15.508 1 92.75 27 LEU B N 1
ATOM 2018 C CA . LEU B 1 27 ? -12.352 -24.656 -14.398 1 92.75 27 LEU B CA 1
ATOM 2019 C C . LEU B 1 27 ? -13.117 -25.156 -13.18 1 92.75 27 LEU B C 1
ATOM 2021 O O . LEU B 1 27 ? -14.258 -24.75 -12.945 1 92.75 27 LEU B O 1
ATOM 2025 N N . PRO B 1 28 ? -12.469 -26.125 -12.484 1 94.12 28 PRO B N 1
ATOM 2026 C CA . PRO B 1 28 ? -13.086 -26.453 -11.195 1 94.12 28 PRO B CA 1
ATOM 2027 C C . PRO B 1 28 ? -13.102 -25.266 -10.234 1 94.12 28 PRO B C 1
ATOM 2029 O O . PRO B 1 28 ? -12.344 -24.312 -10.422 1 94.12 28 PRO B O 1
ATOM 2032 N N . LYS B 1 29 ? -13.906 -25.359 -9.258 1 96 29 LYS B N 1
ATOM 2033 C CA . LYS B 1 29 ? -14.039 -24.297 -8.266 1 96 29 LYS B CA 1
ATOM 2034 C C . LYS B 1 29 ? -12.742 -24.109 -7.488 1 96 29 LYS B C 1
ATOM 2036 O O . LYS B 1 29 ? -12.391 -22.984 -7.117 1 96 29 LYS B O 1
ATOM 2041 N N . ILE B 1 30 ? -12.125 -25.25 -7.227 1 97.38 30 ILE B N 1
ATOM 2042 C CA . ILE B 1 30 ? -10.867 -25.203 -6.488 1 97.38 30 ILE B CA 1
ATOM 2043 C C . ILE B 1 30 ? -9.742 -25.781 -7.348 1 97.38 30 ILE B C 1
ATOM 2045 O O . ILE B 1 30 ? -9.812 -26.938 -7.789 1 97.38 30 ILE B O 1
ATOM 2049 N N . LEU B 1 31 ? -8.781 -24.984 -7.676 1 97.62 31 LEU B N 1
ATOM 2050 C CA . LEU B 1 31 ? -7.531 -25.422 -8.281 1 97.62 31 LEU B CA 1
ATOM 2051 C C . LEU B 1 31 ? -6.473 -25.688 -7.215 1 97.62 31 LEU B C 1
ATOM 2053 O O . LEU B 1 31 ? -6.02 -24.75 -6.543 1 97.62 31 LEU B O 1
ATOM 2057 N N . SER B 1 32 ? -6.074 -26.922 -7.047 1 97.44 32 SER B N 1
ATOM 2058 C CA . SER B 1 32 ? -5.16 -27.297 -5.973 1 97.44 32 SER B CA 1
ATOM 2059 C C . SER B 1 32 ? -3.865 -27.891 -6.531 1 97.44 32 SER B C 1
ATOM 2061 O O . SER B 1 32 ? -3.891 -28.703 -7.453 1 97.44 32 SER B O 1
ATOM 2063 N N . TYR B 1 33 ? -2.805 -27.453 -5.992 1 97.5 33 TYR B N 1
ATOM 2064 C CA . TYR B 1 33 ? -1.465 -27.922 -6.309 1 97.5 33 TYR B CA 1
ATOM 2065 C C . TYR B 1 33 ? -0.715 -28.328 -5.047 1 97.5 33 TYR B C 1
ATOM 2067 O O . TYR B 1 33 ? 0.134 -27.578 -4.555 1 97.5 33 TYR B O 1
ATOM 2075 N N . PRO B 1 34 ? -0.959 -29.484 -4.535 1 93.94 34 PRO B N 1
ATOM 2076 C CA . PRO B 1 34 ? -0.464 -29.906 -3.223 1 93.94 34 PRO B CA 1
ATOM 2077 C C . PRO B 1 34 ? 1.041 -30.156 -3.213 1 93.94 34 PRO B C 1
ATOM 2079 O O . PRO B 1 34 ? 1.667 -30.141 -2.15 1 93.94 34 PRO B O 1
ATOM 2082 N N . GLU B 1 35 ? 1.634 -30.484 -4.387 1 92 35 GLU B N 1
ATOM 2083 C CA . GLU B 1 35 ? 3.066 -30.766 -4.445 1 92 35 GLU B CA 1
ATOM 2084 C C . GLU B 1 35 ? 3.881 -29.5 -4.18 1 92 35 GLU B C 1
ATOM 2086 O O . GLU B 1 35 ? 3.457 -28.406 -4.523 1 92 35 GLU B O 1
ATOM 2091 N N . ALA B 1 36 ? 4.945 -29.75 -3.564 1 93.62 36 ALA B N 1
ATOM 2092 C CA . ALA B 1 36 ? 5.871 -28.641 -3.371 1 93.62 36 ALA B CA 1
ATOM 2093 C C . ALA B 1 36 ? 6.574 -28.281 -4.676 1 93.62 36 ALA B C 1
ATOM 2095 O O . ALA B 1 36 ? 6.879 -29.156 -5.488 1 93.62 36 ALA B O 1
ATOM 2096 N N . PHE B 1 37 ? 6.738 -27 -4.855 1 93.88 37 PHE B N 1
ATOM 2097 C CA . PHE B 1 37 ? 7.426 -26.422 -6.012 1 93.88 37 PHE B CA 1
ATOM 2098 C C . PHE B 1 37 ? 8.555 -25.5 -5.57 1 93.88 37 PHE B C 1
ATOM 2100 O O . PHE B 1 37 ? 8.562 -25.031 -4.43 1 93.88 37 PHE B O 1
ATOM 2107 N N . SER B 1 38 ? 9.438 -25.422 -6.457 1 98.25 38 SER B N 1
ATOM 2108 C CA . SER B 1 38 ? 10.461 -24.406 -6.246 1 98.25 38 SER B CA 1
ATOM 2109 C C . SER B 1 38 ? 10.719 -23.594 -7.516 1 98.25 38 SER B C 1
ATOM 2111 O O . SER B 1 38 ? 10.516 -24.109 -8.625 1 98.25 38 SER B O 1
ATOM 2113 N N . ILE B 1 39 ? 11.023 -22.422 -7.402 1 98.56 39 ILE B N 1
ATOM 2114 C CA . ILE B 1 39 ? 11.445 -21.547 -8.484 1 98.56 39 ILE B CA 1
ATOM 2115 C C . ILE B 1 39 ? 12.844 -21 -8.188 1 98.56 39 ILE B C 1
ATOM 2117 O O . ILE B 1 39 ? 13.117 -20.562 -7.066 1 98.56 39 ILE B O 1
ATOM 2121 N N . SER B 1 40 ? 13.703 -21.062 -9.141 1 98.62 40 SER B N 1
ATOM 2122 C CA . SER B 1 40 ? 15.023 -20.438 -9.047 1 98.62 40 SER B CA 1
ATOM 2123 C C . SER B 1 40 ? 15.031 -19.062 -9.695 1 98.62 40 SER B C 1
ATOM 2125 O O . SER B 1 40 ? 14.562 -18.906 -10.828 1 98.62 40 SER B O 1
ATOM 2127 N N . ALA B 1 41 ? 15.547 -18.109 -9.016 1 98.56 41 ALA B N 1
ATOM 2128 C CA . ALA B 1 41 ? 15.641 -16.75 -9.531 1 98.56 41 ALA B CA 1
ATOM 2129 C C . ALA B 1 41 ? 17.094 -16.266 -9.547 1 98.56 41 ALA B C 1
ATOM 2131 O O . ALA B 1 41 ? 17.766 -16.266 -8.516 1 98.56 41 ALA B O 1
ATOM 2132 N N . ALA B 1 42 ? 17.516 -15.859 -10.656 1 98.38 42 ALA B N 1
ATOM 2133 C CA . ALA B 1 42 ? 18.859 -15.305 -10.789 1 98.38 42 ALA B CA 1
ATOM 2134 C C . ALA B 1 42 ? 18.922 -13.867 -10.297 1 98.38 42 ALA B C 1
ATOM 2136 O O . ALA B 1 42 ? 17.906 -13.172 -10.266 1 98.38 42 ALA B O 1
ATOM 2137 N N . PRO B 1 43 ? 20.109 -13.406 -9.898 1 98.62 43 PRO B N 1
ATOM 2138 C CA . PRO B 1 43 ? 20.234 -11.984 -9.578 1 98.62 43 PRO B CA 1
ATOM 2139 C C . PRO B 1 43 ? 19.766 -11.078 -10.711 1 98.62 43 PRO B C 1
ATOM 2141 O O . PRO B 1 43 ? 19.922 -11.43 -11.891 1 98.62 43 PRO B O 1
ATOM 2144 N N . GLY B 1 44 ? 19.125 -9.992 -10.398 1 97.94 44 GLY B N 1
ATOM 2145 C CA . GLY B 1 44 ? 18.672 -9.039 -11.398 1 97.94 44 GLY B CA 1
ATOM 2146 C C . GLY B 1 44 ? 17.219 -9.25 -11.797 1 97.94 44 GLY B C 1
ATOM 2147 O O . GLY B 1 44 ? 16.688 -8.508 -12.625 1 97.94 44 GLY B O 1
ATOM 2148 N N . THR B 1 45 ? 16.531 -10.203 -11.211 1 98.31 45 THR B N 1
ATOM 2149 C CA . THR B 1 45 ? 15.141 -10.461 -11.531 1 98.31 45 THR B CA 1
ATOM 2150 C C . THR B 1 45 ? 14.219 -9.664 -10.609 1 98.31 45 THR B C 1
ATOM 2152 O O . THR B 1 45 ? 14.531 -9.461 -9.438 1 98.31 45 THR B O 1
ATOM 2155 N N . ASP B 1 46 ? 13.094 -9.227 -11.227 1 98.19 46 ASP B N 1
ATOM 2156 C CA . ASP B 1 46 ? 12.117 -8.492 -10.422 1 98.19 46 ASP B CA 1
ATOM 2157 C C . ASP B 1 46 ? 10.805 -8.305 -11.172 1 98.19 46 ASP B C 1
ATOM 2159 O O . ASP B 1 46 ? 10.703 -8.672 -12.344 1 98.19 46 ASP B O 1
ATOM 2163 N N . LEU B 1 47 ? 9.812 -7.965 -10.523 1 96.94 47 LEU B N 1
ATOM 2164 C CA . LEU B 1 47 ? 8.578 -7.355 -11 1 96.94 47 LEU B CA 1
ATOM 2165 C C . LEU B 1 47 ? 8.352 -5.996 -10.336 1 96.94 47 LEU B C 1
ATOM 2167 O O . LEU B 1 47 ? 7.914 -5.926 -9.188 1 96.94 47 LEU B O 1
ATOM 2171 N N . TRP B 1 48 ? 8.727 -4.934 -11.031 1 98.12 48 TRP B N 1
ATOM 2172 C CA . TRP B 1 48 ? 8.836 -3.613 -10.422 1 98.12 48 TRP B CA 1
ATOM 2173 C C . TRP B 1 48 ? 8.742 -2.518 -11.484 1 98.12 48 TRP B C 1
ATOM 2175 O O . TRP B 1 48 ? 9.344 -2.629 -12.555 1 98.12 48 TRP B O 1
ATOM 2185 N N . ARG B 1 49 ? 7.953 -1.478 -11.211 1 97.62 49 ARG B N 1
ATOM 2186 C CA . ARG B 1 49 ? 7.793 -0.324 -12.094 1 97.62 49 ARG B CA 1
ATOM 2187 C C . ARG B 1 49 ? 7.875 0.98 -11.305 1 97.62 49 ARG B C 1
ATOM 2189 O O . ARG B 1 49 ? 7.066 1.221 -10.406 1 97.62 49 ARG B O 1
ATOM 2196 N N . LYS B 1 50 ? 8.828 1.785 -11.586 1 97.81 50 LYS B N 1
ATOM 2197 C CA . LYS B 1 50 ? 9.062 3.031 -10.859 1 97.81 50 LYS B CA 1
ATOM 2198 C C . LYS B 1 50 ? 9.375 4.176 -11.82 1 97.81 50 LYS B C 1
ATOM 2200 O O . LYS B 1 50 ? 10.195 4.027 -12.727 1 97.81 50 LYS B O 1
ATOM 2205 N N . PRO B 1 51 ? 8.648 5.324 -11.602 1 96.38 51 PRO B N 1
ATOM 2206 C CA . PRO B 1 51 ? 8.992 6.48 -12.43 1 96.38 51 PRO B CA 1
ATOM 2207 C C . PRO B 1 51 ? 10.461 6.871 -12.328 1 96.38 51 PRO B C 1
ATOM 2209 O O . PRO B 1 51 ? 11.086 6.66 -11.289 1 96.38 51 PRO B O 1
ATOM 2212 N N . PRO B 1 52 ? 10.977 7.457 -13.359 1 94.5 52 PRO B N 1
ATOM 2213 C CA . PRO B 1 52 ? 10.289 7.852 -14.594 1 94.5 52 PRO B CA 1
ATOM 2214 C C . PRO B 1 52 ? 10.219 6.723 -15.617 1 94.5 52 PRO B C 1
ATOM 2216 O O . PRO B 1 52 ? 9.398 6.766 -16.531 1 94.5 52 PRO B O 1
ATOM 2219 N N . ALA B 1 53 ? 11.094 5.656 -15.359 1 94.94 53 ALA B N 1
ATOM 2220 C CA . ALA B 1 53 ? 11.172 4.828 -16.562 1 94.94 53 ALA B CA 1
ATOM 2221 C C . ALA B 1 53 ? 11.484 3.377 -16.203 1 94.94 53 ALA B C 1
ATOM 2223 O O . ALA B 1 53 ? 11.57 2.52 -17.094 1 94.94 53 ALA B O 1
ATOM 2224 N N . VAL B 1 54 ? 11.609 3.051 -14.977 1 96.06 54 VAL B N 1
ATOM 2225 C CA . VAL B 1 54 ? 11.938 1.681 -14.602 1 96.06 54 VAL B CA 1
ATOM 2226 C C . VAL B 1 54 ? 10.734 0.776 -14.836 1 96.06 54 VAL B C 1
ATOM 2228 O O . VAL B 1 54 ? 9.625 1.076 -14.391 1 96.06 54 VAL B O 1
ATOM 2231 N N . ASP B 1 55 ? 10.93 -0.232 -15.625 1 95.38 55 ASP B N 1
ATOM 2232 C CA . ASP B 1 55 ? 9.93 -1.272 -15.859 1 95.38 55 ASP B CA 1
ATOM 2233 C C . ASP B 1 55 ? 10.586 -2.645 -15.984 1 95.38 55 ASP B C 1
ATOM 2235 O O . ASP B 1 55 ? 11.008 -3.043 -17.078 1 95.38 55 ASP B O 1
ATOM 2239 N N . ILE B 1 56 ? 10.672 -3.344 -14.883 1 96.38 56 ILE B N 1
ATOM 2240 C CA . ILE B 1 56 ? 11.305 -4.656 -14.82 1 96.38 56 ILE B CA 1
ATOM 2241 C C . ILE B 1 56 ? 10.234 -5.738 -14.703 1 96.38 56 ILE B C 1
ATOM 2243 O O . ILE B 1 56 ? 9.383 -5.68 -13.812 1 96.38 56 ILE B O 1
ATOM 2247 N N . ASP B 1 57 ? 10.227 -6.633 -15.555 1 94.31 57 ASP B N 1
ATOM 2248 C CA . ASP B 1 57 ? 9.266 -7.734 -15.594 1 94.31 57 ASP B CA 1
ATOM 2249 C C . ASP B 1 57 ? 9.938 -9.039 -16.016 1 94.31 57 ASP B C 1
ATOM 2251 O O . ASP B 1 57 ? 9.539 -9.656 -17 1 94.31 57 ASP B O 1
ATOM 2255 N N . ASN B 1 58 ? 10.938 -9.414 -15.25 1 96.62 58 ASN B N 1
ATOM 2256 C CA . ASN B 1 58 ? 11.68 -10.609 -15.648 1 96.62 58 ASN B CA 1
ATOM 2257 C C . ASN B 1 58 ? 11.758 -11.625 -14.516 1 96.62 58 ASN B C 1
ATOM 2259 O O . ASN B 1 58 ? 12.57 -12.547 -14.555 1 96.62 58 ASN B O 1
ATOM 2263 N N . ALA B 1 59 ? 10.977 -11.484 -13.508 1 97.5 59 ALA B N 1
ATOM 2264 C CA . ALA B 1 59 ? 10.914 -12.492 -12.445 1 97.5 59 ALA B CA 1
ATOM 2265 C C . ALA B 1 59 ? 10.352 -13.812 -12.977 1 97.5 59 ALA B C 1
ATOM 2267 O O . ALA B 1 59 ? 9.297 -13.828 -13.625 1 97.5 59 ALA B O 1
ATOM 2268 N N . PRO B 1 60 ? 11.047 -14.922 -12.719 1 97.81 60 PRO B N 1
ATOM 2269 C CA . PRO B 1 60 ? 10.414 -16.203 -13.023 1 97.81 60 PRO B CA 1
ATOM 2270 C C . PRO B 1 60 ? 9.078 -16.391 -12.312 1 97.81 60 PRO B C 1
ATOM 2272 O O . PRO B 1 60 ? 8.984 -16.188 -11.094 1 97.81 60 PRO B O 1
ATOM 2275 N N . THR B 1 61 ? 8.062 -16.734 -13.07 1 96.69 61 THR B N 1
ATOM 2276 C CA . THR B 1 61 ? 6.703 -16.844 -12.562 1 96.69 61 THR B CA 1
ATOM 2277 C C . THR B 1 61 ? 6.051 -18.141 -13.047 1 96.69 61 THR B C 1
ATOM 2279 O O . THR B 1 61 ? 6 -18.406 -14.25 1 96.69 61 THR B O 1
ATOM 2282 N N . LEU B 1 62 ? 5.641 -18.953 -12.109 1 96.5 62 LEU B N 1
ATOM 2283 C CA . LEU B 1 62 ? 4.863 -20.156 -12.391 1 96.5 62 LEU B CA 1
ATOM 2284 C C . LEU B 1 62 ? 3.371 -19.844 -12.422 1 96.5 62 LEU B C 1
ATOM 2286 O O . LEU B 1 62 ? 2.758 -19.625 -11.367 1 96.5 62 LEU B O 1
ATOM 2290 N N . LEU B 1 63 ? 2.781 -19.875 -13.633 1 96.06 63 LEU B N 1
ATOM 2291 C CA . LEU B 1 63 ? 1.393 -19.453 -13.797 1 96.06 63 LEU B CA 1
ATOM 2292 C C . LEU B 1 63 ? 0.494 -20.656 -14.086 1 96.06 63 LEU B C 1
ATOM 2294 O O . LEU B 1 63 ? 0.922 -21.609 -14.727 1 96.06 63 LEU B O 1
ATOM 2298 N N . ILE B 1 64 ? -0.708 -20.578 -13.602 1 95.56 64 ILE B N 1
ATOM 2299 C CA . ILE B 1 64 ? -1.737 -21.516 -14.047 1 95.56 64 ILE B CA 1
ATOM 2300 C C . ILE B 1 64 ? -1.987 -21.344 -15.539 1 95.56 64 ILE B C 1
ATOM 2302 O O . ILE B 1 64 ? -2.303 -20.234 -16 1 95.56 64 ILE B O 1
ATOM 2306 N N . ASN B 1 65 ? -1.855 -22.391 -16.266 1 92.81 65 ASN B N 1
ATOM 2307 C CA . ASN B 1 65 ? -1.913 -22.344 -17.719 1 92.81 65 ASN B CA 1
ATOM 2308 C C . ASN B 1 65 ? -3.354 -22.375 -18.234 1 92.81 65 ASN B C 1
ATOM 2310 O O . ASN B 1 65 ? -3.695 -23.188 -19.078 1 92.81 65 ASN B O 1
ATOM 2314 N N . ALA B 1 66 ? -4.199 -21.516 -17.734 1 91.94 66 ALA B N 1
ATOM 2315 C CA . ALA B 1 66 ? -5.582 -21.312 -18.172 1 91.94 66 ALA B CA 1
ATOM 2316 C C . ALA B 1 66 ? -6.066 -19.906 -17.812 1 91.94 66 ALA B C 1
ATOM 2318 O O . ALA B 1 66 ? -5.75 -19.391 -16.734 1 91.94 66 ALA B O 1
ATOM 2319 N N . PRO B 1 67 ? -6.77 -19.359 -18.703 1 87.56 67 PRO B N 1
ATOM 2320 C CA . PRO B 1 67 ? -7.34 -18.047 -18.375 1 87.56 67 PRO B CA 1
ATOM 2321 C C . PRO B 1 67 ? -8.398 -18.125 -17.281 1 87.56 67 PRO B C 1
ATOM 2323 O O . PRO B 1 67 ? -9.266 -19 -17.312 1 87.56 67 PRO B O 1
ATOM 2326 N N . ILE B 1 68 ? -8.25 -17.312 -16.297 1 92.62 68 ILE B N 1
ATOM 2327 C CA . ILE B 1 68 ? -9.25 -17.203 -15.25 1 92.62 68 ILE B CA 1
ATOM 2328 C C . ILE B 1 68 ? -10.008 -15.883 -15.398 1 92.62 68 ILE B C 1
ATOM 2330 O O . ILE B 1 68 ? -9.398 -14.812 -15.453 1 92.62 68 ILE B O 1
ATOM 2334 N N . SER B 1 69 ? -11.297 -15.992 -15.453 1 91.94 69 SER B N 1
ATOM 2335 C CA . SER B 1 69 ? -12.094 -14.773 -15.492 1 91.94 69 SER B CA 1
ATOM 2336 C C . SER B 1 69 ? -11.922 -13.953 -14.219 1 91.94 69 SER B C 1
ATOM 2338 O O . SER B 1 69 ? -12.031 -14.492 -13.109 1 91.94 69 SER B O 1
ATOM 2340 N N . ILE B 1 70 ? -11.695 -12.719 -14.375 1 93.38 70 ILE B N 1
ATOM 2341 C CA . ILE B 1 70 ? -11.562 -11.828 -13.219 1 93.38 70 ILE B CA 1
ATOM 2342 C C . ILE B 1 70 ? -12.844 -11.875 -12.391 1 93.38 70 ILE B C 1
ATOM 2344 O O . ILE B 1 70 ? -12.797 -11.773 -11.164 1 93.38 70 ILE B O 1
ATOM 2348 N N . HIS B 1 71 ? -13.953 -12.117 -13.047 1 93 71 HIS B N 1
ATOM 2349 C CA . HIS B 1 71 ? -15.25 -12.156 -12.391 1 93 71 HIS B CA 1
ATOM 2350 C C . HIS B 1 71 ? -15.359 -13.359 -11.461 1 93 71 HIS B C 1
ATOM 2352 O O . HIS B 1 71 ? -16.047 -13.305 -10.438 1 93 71 HIS B O 1
ATOM 2358 N N . ASN B 1 72 ? -14.664 -14.398 -11.805 1 95 72 ASN B N 1
ATOM 2359 C CA . ASN B 1 72 ? -14.836 -15.648 -11.078 1 95 72 ASN B CA 1
ATOM 2360 C C . ASN B 1 72 ? -13.766 -15.836 -10.016 1 95 72 ASN B C 1
ATOM 2362 O O . ASN B 1 72 ? -13.859 -16.734 -9.172 1 95 72 ASN B O 1
ATOM 2366 N N . PHE B 1 73 ? -12.781 -15.031 -10.023 1 97.25 73 PHE B N 1
ATOM 2367 C CA . PHE B 1 73 ? -11.688 -15.195 -9.07 1 97.25 73 PHE B CA 1
ATOM 2368 C C . PHE B 1 73 ? -12.156 -14.883 -7.656 1 97.25 73 PHE B C 1
ATOM 2370 O O . PHE B 1 73 ? -12.758 -13.828 -7.414 1 97.25 73 PHE B O 1
ATOM 2377 N N . HIS B 1 74 ? -11.82 -15.789 -6.707 1 98.56 74 HIS B N 1
ATOM 2378 C CA . HIS B 1 74 ? -12.164 -15.578 -5.305 1 98.56 74 HIS B CA 1
ATOM 2379 C C . HIS B 1 74 ? -10.914 -15.383 -4.453 1 98.56 74 HIS B C 1
ATOM 2381 O O . HIS B 1 74 ? -10.742 -14.344 -3.818 1 98.56 74 HIS B O 1
ATOM 2387 N N . SER B 1 75 ? -10 -16.391 -4.477 1 98.81 75 SER B N 1
ATOM 2388 C CA . SER B 1 75 ? -8.828 -16.297 -3.617 1 98.81 75 SER B CA 1
ATOM 2389 C C . SER B 1 75 ? -7.68 -17.156 -4.141 1 98.81 75 SER B C 1
ATOM 2391 O O . SER B 1 75 ? -7.883 -18 -5.012 1 98.81 75 SER B O 1
ATOM 2393 N N . ALA B 1 76 ? -6.523 -16.906 -3.684 1 98.88 76 ALA B N 1
ATOM 2394 C CA . ALA B 1 76 ? -5.324 -17.719 -3.879 1 98.88 76 ALA B CA 1
ATOM 2395 C C . ALA B 1 76 ? -4.469 -17.734 -2.617 1 98.88 76 ALA B C 1
ATOM 2397 O O . ALA B 1 76 ? -4.348 -16.719 -1.922 1 98.88 76 ALA B O 1
ATOM 2398 N N . ARG B 1 77 ? -3.875 -18.891 -2.357 1 98.56 77 ARG B N 1
ATOM 2399 C CA . ARG B 1 77 ? -3.1 -19.062 -1.132 1 98.56 77 ARG B CA 1
ATOM 2400 C C . ARG B 1 77 ? -1.851 -19.906 -1.383 1 98.56 77 ARG B C 1
ATOM 2402 O O . ARG B 1 77 ? -1.876 -20.844 -2.182 1 98.56 77 ARG B O 1
ATOM 2409 N N . VAL B 1 78 ? -0.785 -19.594 -0.64 1 98.62 78 VAL B N 1
ATOM 2410 C CA . VAL B 1 78 ? 0.43 -20.406 -0.728 1 98.62 78 VAL B CA 1
ATOM 2411 C C . VAL B 1 78 ? 1.279 -20.188 0.524 1 98.62 78 VAL B C 1
ATOM 2413 O O . VAL B 1 78 ? 1.187 -19.156 1.18 1 98.62 78 VAL B O 1
ATOM 2416 N N . THR B 1 79 ? 2.043 -21.172 0.896 1 98.44 79 THR B N 1
ATOM 2417 C CA . THR B 1 79 ? 3.129 -21.047 1.862 1 98.44 79 THR B CA 1
ATOM 2418 C C . THR B 1 79 ? 4.477 -20.953 1.152 1 98.44 79 THR B C 1
ATOM 2420 O O . THR B 1 79 ? 4.77 -21.75 0.258 1 98.44 79 THR B O 1
ATOM 2423 N N . VAL B 1 80 ? 5.297 -20 1.558 1 98.75 80 VAL B N 1
ATOM 2424 C CA . VAL B 1 80 ? 6.547 -19.75 0.848 1 98.75 80 VAL B CA 1
ATOM 2425 C C . VAL B 1 80 ? 7.707 -19.719 1.84 1 98.75 80 VAL B C 1
ATOM 2427 O O . VAL B 1 80 ? 7.555 -19.25 2.973 1 98.75 80 VAL B O 1
ATOM 2430 N N . SER B 1 81 ? 8.82 -20.172 1.431 1 98.69 81 SER B N 1
ATOM 2431 C CA . SER B 1 81 ? 10.039 -20.156 2.236 1 98.69 81 SER B CA 1
ATOM 2432 C C . SER B 1 81 ? 11.281 -20.156 1.357 1 98.69 81 SER B C 1
ATOM 2434 O O . SER B 1 81 ? 11.234 -20.578 0.199 1 98.69 81 SER B O 1
ATOM 2436 N N . ALA B 1 82 ? 12.312 -19.672 1.886 1 98.75 82 ALA B N 1
ATOM 2437 C CA . ALA B 1 82 ? 13.641 -19.672 1.271 1 98.75 82 ALA B CA 1
ATOM 2438 C C . ALA B 1 82 ? 14.711 -19.266 2.275 1 98.75 82 ALA B C 1
ATOM 2440 O O . ALA B 1 82 ? 14.398 -18.922 3.418 1 98.75 82 ALA B O 1
ATOM 2441 N N . ASP B 1 83 ? 15.922 -19.5 1.869 1 97.88 83 ASP B N 1
ATOM 2442 C CA . ASP B 1 83 ? 17.031 -18.875 2.594 1 97.88 83 ASP B CA 1
ATOM 2443 C C . ASP B 1 83 ? 17.203 -17.406 2.18 1 97.88 83 ASP B C 1
ATOM 2445 O O . ASP B 1 83 ? 18.109 -17.078 1.412 1 97.88 83 ASP B O 1
ATOM 2449 N N . TRP B 1 84 ? 16.359 -16.609 2.715 1 98.19 84 TRP B N 1
ATOM 2450 C CA . TRP B 1 84 ? 16.391 -15.188 2.389 1 98.19 84 TRP B CA 1
ATOM 2451 C C . TRP B 1 84 ? 17.641 -14.523 2.936 1 98.19 84 TRP B C 1
ATOM 2453 O O . TRP B 1 84 ? 17.797 -14.383 4.152 1 98.19 84 TRP B O 1
ATOM 2463 N N . ASN B 1 85 ? 18.516 -14.062 2.193 1 96.38 85 ASN B N 1
ATOM 2464 C CA . ASN B 1 85 ? 19.75 -13.578 2.783 1 96.38 85 ASN B CA 1
ATOM 2465 C C . ASN B 1 85 ? 20.328 -12.414 1.985 1 96.38 85 ASN B C 1
ATOM 2467 O O . ASN B 1 85 ? 21.359 -11.852 2.367 1 96.38 85 ASN B O 1
ATOM 2471 N N . THR B 1 86 ? 19.766 -12.102 0.866 1 98.19 86 THR B N 1
ATOM 2472 C CA . THR B 1 86 ? 20.188 -10.984 0.04 1 98.19 86 THR B CA 1
ATOM 2473 C C . THR B 1 86 ? 19.094 -9.93 -0.068 1 98.19 86 THR B C 1
ATOM 2475 O O . THR B 1 86 ? 17.906 -10.273 -0.16 1 98.19 86 THR B O 1
ATOM 2478 N N . LEU B 1 87 ? 19.516 -8.695 -0.105 1 98.06 87 LEU B N 1
ATOM 2479 C CA . LEU B 1 87 ? 18.562 -7.59 -0.166 1 98.06 87 LEU B CA 1
ATOM 2480 C C . LEU B 1 87 ? 17.562 -7.801 -1.288 1 98.06 87 LEU B C 1
ATOM 2482 O O . LEU B 1 87 ? 17.938 -8.016 -2.439 1 98.06 87 LEU B O 1
ATOM 2486 N N . TYR B 1 88 ? 16.266 -7.812 -0.989 1 98.69 88 TYR B N 1
ATOM 2487 C CA . TYR B 1 88 ? 15.078 -7.895 -1.832 1 98.69 88 TYR B CA 1
ATOM 2488 C C . TYR B 1 88 ? 14.852 -9.32 -2.324 1 98.69 88 TYR B C 1
ATOM 2490 O O . TYR B 1 88 ? 14.062 -9.547 -3.242 1 98.69 88 TYR B O 1
ATOM 2498 N N . ASP B 1 89 ? 15.617 -10.305 -1.783 1 98.88 89 ASP B N 1
ATOM 2499 C CA . ASP B 1 89 ? 15.133 -11.664 -2.002 1 98.88 89 ASP B CA 1
ATOM 2500 C C . ASP B 1 89 ? 13.633 -11.766 -1.748 1 98.88 89 ASP B C 1
ATOM 2502 O O . ASP B 1 89 ? 13.141 -11.281 -0.728 1 98.88 89 ASP B O 1
ATOM 2506 N N . GLN B 1 90 ? 12.977 -12.438 -2.705 1 98.94 90 GLN B N 1
ATOM 2507 C CA . GLN B 1 90 ? 11.531 -12.414 -2.523 1 98.94 90 GLN B CA 1
ATOM 2508 C C . GLN B 1 90 ? 10.867 -13.578 -3.254 1 98.94 90 GLN B C 1
ATOM 2510 O O . GLN B 1 90 ? 11.438 -14.117 -4.211 1 98.94 90 GLN B O 1
ATOM 2515 N N . GLY B 1 91 ? 9.672 -13.898 -2.789 1 98.88 91 GLY B N 1
ATOM 2516 C CA . GLY B 1 91 ? 8.82 -14.883 -3.434 1 98.88 91 GLY B CA 1
ATOM 2517 C C . GLY B 1 91 ? 7.438 -14.969 -2.812 1 98.88 91 GLY B C 1
ATOM 2518 O O . GLY B 1 91 ? 7.242 -14.562 -1.665 1 98.88 91 GLY B O 1
ATOM 2519 N N . GLY B 1 92 ? 6.512 -15.477 -3.57 1 98.81 92 GLY B N 1
ATOM 2520 C CA . GLY B 1 92 ? 5.133 -15.602 -3.137 1 98.81 92 GLY B CA 1
ATOM 2521 C C . GLY B 1 92 ? 4.148 -15.695 -4.289 1 98.81 92 GLY B C 1
ATOM 2522 O O . GLY B 1 92 ? 4.371 -16.438 -5.242 1 98.81 92 GLY B O 1
ATOM 2523 N N . LEU B 1 93 ? 3.008 -14.992 -4.156 1 98.81 93 LEU B N 1
ATOM 2524 C CA . LEU B 1 93 ? 1.961 -14.969 -5.172 1 98.81 93 LEU B CA 1
ATOM 2525 C C . LEU B 1 93 ? 2.186 -13.82 -6.156 1 98.81 93 LEU B C 1
ATOM 2527 O O . LEU B 1 93 ? 2.648 -12.75 -5.77 1 98.81 93 LEU B O 1
ATOM 2531 N N . ALA B 1 94 ? 1.826 -14.062 -7.367 1 97.81 94 ALA B N 1
ATOM 2532 C CA . ALA B 1 94 ? 1.768 -13.031 -8.398 1 97.81 94 ALA B CA 1
ATOM 2533 C C . ALA B 1 94 ? 0.449 -13.094 -9.164 1 97.81 94 ALA B C 1
ATOM 2535 O O . ALA B 1 94 ? 0.008 -14.172 -9.57 1 97.81 94 ALA B O 1
ATOM 2536 N N . LEU B 1 95 ? -0.19 -11.977 -9.328 1 97 95 LEU B N 1
ATOM 2537 C CA . LEU B 1 95 ? -1.418 -11.805 -10.094 1 97 95 LEU B CA 1
ATOM 2538 C C . LEU B 1 95 ? -1.234 -10.742 -11.172 1 97 95 LEU B C 1
ATOM 2540 O O . LEU B 1 95 ? -0.597 -9.719 -10.938 1 97 95 LEU B O 1
ATOM 2544 N N . PHE B 1 96 ? -1.844 -11 -12.344 1 95.06 96 PHE B N 1
ATOM 2545 C CA . PHE B 1 96 ? -1.753 -10.062 -13.453 1 95.06 96 PHE B CA 1
ATOM 2546 C C . PHE B 1 96 ? -3.125 -9.82 -14.078 1 95.06 96 PHE B C 1
ATOM 2548 O O . PHE B 1 96 ? -3.926 -10.75 -14.203 1 95.06 96 PHE B O 1
ATOM 2555 N N . ILE B 1 97 ? -3.363 -8.586 -14.438 1 93.12 97 ILE B N 1
ATOM 2556 C CA . ILE B 1 97 ? -4.453 -8.211 -15.336 1 93.12 97 ILE B CA 1
ATOM 2557 C C . ILE B 1 97 ? -3.885 -7.656 -16.641 1 93.12 97 ILE B C 1
ATOM 2559 O O . ILE B 1 97 ? -3.537 -6.477 -16.719 1 93.12 97 ILE B O 1
ATOM 2563 N N . PRO B 1 98 ? -3.871 -8.43 -17.672 1 85.25 98 PRO B N 1
ATOM 2564 C CA . PRO B 1 98 ? -3.115 -8.078 -18.875 1 85.25 98 PRO B CA 1
ATOM 2565 C C . PRO B 1 98 ? -3.865 -7.098 -19.781 1 85.25 98 PRO B C 1
ATOM 2567 O O . PRO B 1 98 ? -3.248 -6.398 -20.594 1 85.25 98 PRO B O 1
ATOM 2570 N N . ASP B 1 99 ? -5.066 -6.961 -19.797 1 72.62 99 ASP B N 1
ATOM 2571 C CA . ASP B 1 99 ? -5.875 -6.438 -20.891 1 72.62 99 ASP B CA 1
ATOM 2572 C C . ASP B 1 99 ? -6.016 -4.922 -20.797 1 72.62 99 ASP B C 1
ATOM 2574 O O . ASP B 1 99 ? -6.578 -4.285 -21.688 1 72.62 99 ASP B O 1
ATOM 2578 N N . GLU B 1 100 ? -5.48 -4.344 -19.922 1 71.81 100 GLU B N 1
ATOM 2579 C CA . GLU B 1 100 ? -5.57 -2.885 -19.875 1 71.81 100 GLU B CA 1
ATOM 2580 C C . GLU B 1 100 ? -4.363 -2.242 -20.562 1 71.81 100 GLU B C 1
ATOM 2582 O O . GLU B 1 100 ? -3.504 -2.941 -21.109 1 71.81 100 GLU B O 1
ATOM 2587 N N . ASP B 1 101 ? -4.402 -0.98 -20.875 1 70.56 101 ASP B N 1
ATOM 2588 C CA . ASP B 1 101 ? -3.311 -0.273 -21.531 1 70.56 101 ASP B CA 1
ATOM 2589 C C . ASP B 1 101 ? -1.963 -0.636 -20.922 1 70.56 101 ASP B C 1
ATOM 2591 O O . ASP B 1 101 ? -0.982 -0.849 -21.641 1 70.56 101 ASP B O 1
ATOM 2595 N N . MET B 1 102 ? -2.043 -0.784 -19.719 1 80.94 102 MET B N 1
ATOM 2596 C CA . MET B 1 102 ? -0.855 -1.242 -19 1 80.94 102 MET B CA 1
ATOM 2597 C C . MET B 1 102 ? -1.188 -2.418 -18.078 1 80.94 102 MET B C 1
ATOM 2599 O O . MET B 1 102 ? -2.174 -2.375 -17.344 1 80.94 102 MET B O 1
ATOM 2603 N N . LYS B 1 103 ? -0.394 -3.434 -18.234 1 87.25 103 LYS B N 1
ATOM 2604 C CA . LYS B 1 103 ? -0.558 -4.609 -17.375 1 87.25 103 LYS B CA 1
ATOM 2605 C C . LYS B 1 103 ? -0.524 -4.227 -15.898 1 87.25 103 LYS B C 1
ATOM 2607 O O . LYS B 1 103 ? 0.412 -3.566 -15.445 1 87.25 103 LYS B O 1
ATOM 2612 N N . LYS B 1 104 ? -1.54 -4.598 -15.219 1 94.31 104 LYS B N 1
ATOM 2613 C CA . LYS B 1 104 ? -1.533 -4.445 -13.766 1 94.31 104 LYS B CA 1
ATOM 2614 C C . LYS B 1 104 ? -1.026 -5.715 -13.086 1 94.31 104 LYS B C 1
ATOM 2616 O O . LYS B 1 104 ? -1.277 -6.824 -13.562 1 94.31 104 LYS B O 1
ATOM 2621 N N . PHE B 1 105 ? -0.345 -5.527 -12.016 1 96.06 105 PHE B N 1
ATOM 2622 C CA . PHE B 1 105 ? 0.08 -6.719 -11.289 1 96.06 105 PHE B CA 1
ATOM 2623 C C . PHE B 1 105 ? 0.098 -6.461 -9.781 1 96.06 105 PHE B C 1
ATOM 2625 O O . PHE B 1 105 ? 0.13 -5.305 -9.352 1 96.06 105 PHE B O 1
ATOM 2632 N N . LEU B 1 106 ? -0.042 -7.496 -9.109 1 98.25 106 LEU B N 1
ATOM 2633 C CA . LEU B 1 106 ? 0.209 -7.551 -7.676 1 98.25 106 LEU B CA 1
ATOM 2634 C C . LEU B 1 106 ? 1.127 -8.719 -7.328 1 98.25 106 LEU B C 1
ATOM 2636 O O . LEU B 1 106 ? 0.922 -9.836 -7.805 1 98.25 106 LEU B O 1
ATOM 2640 N N . LYS B 1 107 ? 2.143 -8.484 -6.605 1 98.81 107 LYS B N 1
ATOM 2641 C CA . LYS B 1 107 ? 2.953 -9.547 -6.02 1 98.81 107 LYS B CA 1
ATOM 2642 C C . LYS B 1 107 ? 3.008 -9.422 -4.5 1 98.81 107 LYS B C 1
ATOM 2644 O O . LYS B 1 107 ? 3.033 -8.312 -3.963 1 98.81 107 LYS B O 1
ATOM 2649 N N . THR B 1 108 ? 2.984 -10.523 -3.838 1 98.94 108 THR B N 1
ATOM 2650 C CA . THR B 1 108 ? 3.023 -10.516 -2.379 1 98.94 108 THR B CA 1
ATOM 2651 C C . THR B 1 108 ? 3.629 -11.812 -1.847 1 98.94 108 THR B C 1
ATOM 2653 O O . THR B 1 108 ? 3.398 -12.883 -2.404 1 98.94 108 THR B O 1
ATOM 2656 N N . GLY B 1 109 ? 4.387 -11.695 -0.841 1 98.88 109 GLY B N 1
ATOM 2657 C CA . GLY B 1 109 ? 5.098 -12.773 -0.169 1 98.88 109 GLY B CA 1
ATOM 2658 C C . GLY B 1 109 ? 6.223 -12.281 0.719 1 98.88 109 GLY B C 1
ATOM 2659 O O . GLY B 1 109 ? 6.16 -11.172 1.257 1 98.88 109 GLY B O 1
ATOM 2660 N N . VAL B 1 110 ? 7.164 -13.188 0.907 1 98.88 110 VAL B N 1
ATOM 2661 C CA . VAL B 1 110 ? 8.305 -12.789 1.728 1 98.88 110 VAL B CA 1
ATOM 2662 C C . VAL B 1 110 ? 9.25 -11.922 0.903 1 98.88 110 VAL B C 1
ATOM 2664 O O . VAL B 1 110 ? 9.516 -12.219 -0.266 1 98.88 110 VAL B O 1
ATOM 2667 N N . GLU B 1 111 ? 9.758 -10.961 1.473 1 98.88 111 GLU B N 1
ATOM 2668 C CA . GLU B 1 111 ? 10.797 -10.109 0.885 1 98.88 111 GLU B CA 1
ATOM 2669 C C . GLU B 1 111 ? 11.82 -9.68 1.932 1 98.88 111 GLU B C 1
ATOM 2671 O O . GLU B 1 111 ? 11.453 -9.18 2.996 1 98.88 111 GLU B O 1
ATOM 2676 N N . PHE B 1 112 ? 13.062 -9.898 1.627 1 98.62 112 PHE B N 1
ATOM 2677 C CA . PHE B 1 112 ? 14.141 -9.562 2.545 1 98.62 112 PHE B CA 1
ATOM 2678 C C . PHE B 1 112 ? 14.531 -8.094 2.412 1 98.62 112 PHE B C 1
ATOM 2680 O O . PHE B 1 112 ? 14.945 -7.652 1.341 1 98.62 112 PHE B O 1
ATOM 2687 N N . ALA B 1 113 ? 14.281 -7.332 3.393 1 97.62 113 ALA B N 1
ATOM 2688 C CA . ALA B 1 113 ? 14.562 -5.898 3.439 1 97.62 113 ALA B CA 1
ATOM 2689 C C . ALA B 1 113 ? 14.906 -5.453 4.855 1 97.62 113 ALA B C 1
ATOM 2691 O O . ALA B 1 113 ? 14.398 -6.008 5.832 1 97.62 113 ALA B O 1
ATOM 2692 N N . PHE B 1 114 ? 15.766 -4.52 4.941 1 95.56 114 PHE B N 1
ATOM 2693 C CA . PHE B 1 114 ? 16.172 -3.947 6.219 1 95.56 114 PHE B CA 1
ATOM 2694 C C . PHE B 1 114 ? 16.75 -5.023 7.137 1 95.56 114 PHE B C 1
ATOM 2696 O O . PHE B 1 114 ? 16.469 -5.035 8.336 1 95.56 114 PHE B O 1
ATOM 2703 N N . GLY B 1 115 ? 17.344 -6.008 6.598 1 95.06 115 GLY B N 1
ATOM 2704 C CA . GLY B 1 115 ? 18.125 -6.988 7.332 1 95.06 115 GLY B CA 1
ATOM 2705 C C . GLY B 1 115 ? 17.297 -8.148 7.852 1 95.06 115 GLY B C 1
ATOM 2706 O O . GLY B 1 115 ? 17.812 -9 8.586 1 95.06 115 GLY B O 1
ATOM 2707 N N . GLU B 1 116 ? 16.016 -8.211 7.527 1 97.06 116 GLU B N 1
ATOM 2708 C CA . GLU B 1 116 ? 15.141 -9.281 8.008 1 97.06 116 GLU B CA 1
ATOM 2709 C C . GLU B 1 116 ? 14.023 -9.562 7.008 1 97.06 116 GLU B C 1
ATOM 2711 O O . GLU B 1 116 ? 13.75 -8.742 6.129 1 97.06 116 GLU B O 1
ATOM 2716 N N . PRO B 1 117 ? 13.422 -10.758 7.102 1 98.12 117 PRO B N 1
ATOM 2717 C CA . PRO B 1 117 ? 12.266 -11.031 6.234 1 98.12 117 PRO B CA 1
ATOM 2718 C C . PRO B 1 117 ? 11.062 -10.156 6.57 1 98.12 117 PRO B C 1
ATOM 2720 O O . PRO B 1 117 ? 10.805 -9.867 7.742 1 98.12 117 PRO B O 1
ATOM 2723 N N . HIS B 1 118 ? 10.422 -9.703 5.605 1 98.56 118 HIS B N 1
ATOM 2724 C CA . HIS B 1 118 ? 9.117 -9.039 5.656 1 98.56 118 HIS B CA 1
ATOM 2725 C C . HIS B 1 118 ? 8.117 -9.727 4.734 1 98.56 118 HIS B C 1
ATOM 2727 O O . HIS B 1 118 ? 8.492 -10.594 3.941 1 98.56 118 HIS B O 1
ATOM 2733 N N . VAL B 1 119 ? 6.879 -9.461 4.98 1 98.69 119 VAL B N 1
ATOM 2734 C CA . VAL B 1 119 ? 5.906 -9.672 3.914 1 98.69 119 VAL B CA 1
ATOM 2735 C C . VAL B 1 119 ? 5.758 -8.398 3.084 1 98.69 119 VAL B C 1
ATOM 2737 O O . VAL B 1 119 ? 5.316 -7.367 3.592 1 98.69 119 VAL B O 1
ATOM 2740 N N . GLY B 1 120 ? 6.207 -8.484 1.87 1 98.81 120 GLY B N 1
ATOM 2741 C CA . GLY B 1 120 ? 6.098 -7.375 0.934 1 98.81 120 GLY B CA 1
ATOM 2742 C C . GLY B 1 120 ? 4.938 -7.523 -0.034 1 98.81 120 GLY B C 1
ATOM 2743 O O . GLY B 1 120 ? 4.66 -8.625 -0.513 1 98.81 120 GLY B O 1
ATOM 2744 N N . THR B 1 121 ? 4.164 -6.488 -0.235 1 98.94 121 THR B N 1
ATOM 2745 C CA . THR B 1 121 ? 3.123 -6.426 -1.255 1 98.94 121 THR B CA 1
ATOM 2746 C C . THR B 1 121 ? 3.35 -5.238 -2.188 1 98.94 121 THR B C 1
ATOM 2748 O O . THR B 1 121 ? 3.543 -4.113 -1.729 1 98.94 121 THR B O 1
ATOM 2751 N N . VAL B 1 122 ? 3.416 -5.531 -3.43 1 98.94 122 VAL B N 1
ATOM 2752 C CA . VAL B 1 122 ? 3.473 -4.5 -4.465 1 98.94 122 VAL B CA 1
ATOM 2753 C C . VAL B 1 122 ? 2.205 -4.551 -5.312 1 98.94 122 VAL B C 1
ATOM 2755 O O . VAL B 1 122 ? 1.834 -5.609 -5.824 1 98.94 122 VAL B O 1
ATOM 2758 N N . ALA B 1 123 ? 1.495 -3.496 -5.391 1 98.69 123 ALA B N 1
ATOM 2759 C CA . ALA B 1 123 ? 0.409 -3.307 -6.348 1 98.69 123 ALA B CA 1
ATOM 2760 C C . ALA B 1 123 ? 0.773 -2.25 -7.391 1 98.69 123 ALA B C 1
ATOM 2762 O O . ALA B 1 123 ? 1.218 -1.154 -7.043 1 98.69 123 ALA B O 1
ATOM 2763 N N . ALA B 1 124 ? 0.618 -2.627 -8.641 1 97.19 124 ALA B N 1
ATOM 2764 C CA . ALA B 1 124 ? 0.974 -1.702 -9.711 1 97.19 124 ALA B CA 1
ATOM 2765 C C . ALA B 1 124 ? -0.163 -1.567 -10.719 1 97.19 124 ALA B C 1
ATOM 2767 O O . ALA B 1 124 ? -0.436 -2.494 -11.484 1 97.19 124 ALA B O 1
ATOM 2768 N N . SER B 1 125 ? -0.839 -0.468 -10.68 1 93.88 125 SER B N 1
ATOM 2769 C CA . SER B 1 125 ? -1.688 -0.116 -11.812 1 93.88 125 SER B CA 1
ATOM 2770 C C . SER B 1 125 ? -0.869 0.489 -12.945 1 93.88 125 SER B C 1
ATOM 2772 O O . SER B 1 125 ? -0.527 -0.202 -13.906 1 93.88 125 SER B O 1
ATOM 2774 N N . ARG B 1 126 ? -0.306 1.671 -12.695 1 93 126 ARG B N 1
ATOM 2775 C CA . ARG B 1 126 ? 0.695 2.203 -13.617 1 93 126 ARG B CA 1
ATOM 2776 C C . ARG B 1 126 ? 2.098 2.072 -13.031 1 93 126 ARG B C 1
ATOM 2778 O O . ARG B 1 126 ? 3.027 1.651 -13.727 1 93 126 ARG B O 1
ATOM 2785 N N . TRP B 1 127 ? 2.205 2.428 -11.758 1 96.44 127 TRP B N 1
ATOM 2786 C CA . TRP B 1 127 ? 3.477 2.373 -11.039 1 96.44 127 TRP B CA 1
ATOM 2787 C C . TRP B 1 127 ? 3.348 1.554 -9.766 1 96.44 127 TRP B C 1
ATOM 2789 O O . TRP B 1 127 ? 2.256 1.431 -9.203 1 96.44 127 TRP B O 1
ATOM 2799 N N . SER B 1 128 ? 4.453 0.998 -9.312 1 98.38 128 SER B N 1
ATOM 2800 C CA . SER B 1 128 ? 4.473 0.139 -8.133 1 98.38 128 SER B CA 1
ATOM 2801 C C . SER B 1 128 ? 4.215 0.94 -6.859 1 98.38 128 SER B C 1
ATOM 2803 O O . SER B 1 128 ? 4.605 2.105 -6.762 1 98.38 128 SER B O 1
ATOM 2805 N N . ASP B 1 129 ? 3.51 0.401 -6.02 1 98.75 129 ASP B N 1
ATOM 2806 C CA . ASP B 1 129 ? 3.279 0.82 -4.641 1 98.75 129 ASP B CA 1
ATOM 2807 C C . ASP B 1 129 ? 3.559 -0.322 -3.666 1 98.75 129 ASP B C 1
ATOM 2809 O O . ASP B 1 129 ? 2.883 -1.354 -3.701 1 98.75 129 ASP B O 1
ATOM 2813 N N . TRP B 1 130 ? 4.594 -0.153 -2.781 1 98.94 130 TRP B N 1
ATOM 2814 C CA . TRP B 1 130 ? 5.195 -1.243 -2.021 1 98.94 130 TRP B CA 1
ATOM 2815 C C . TRP B 1 130 ? 4.949 -1.066 -0.527 1 98.94 130 TRP B C 1
ATOM 2817 O O . TRP B 1 130 ? 5.258 -0.015 0.04 1 98.94 130 TRP B O 1
ATOM 2827 N N . SER B 1 131 ? 4.359 -2.084 0.114 1 98.94 131 SER B N 1
ATOM 2828 C CA . SER B 1 131 ? 4.203 -2.082 1.565 1 98.94 131 SER B CA 1
ATOM 2829 C C . SER B 1 131 ? 4.938 -3.258 2.203 1 98.94 131 SER B C 1
ATOM 2831 O O . SER B 1 131 ? 5.09 -4.312 1.581 1 98.94 131 SER B O 1
ATOM 2833 N N . LEU B 1 132 ? 5.348 -3.072 3.457 1 98.69 132 LEU B N 1
ATOM 2834 C CA . LEU B 1 132 ? 6.113 -4.07 4.195 1 98.69 132 LEU B CA 1
ATOM 2835 C C . LEU B 1 132 ? 5.512 -4.301 5.578 1 98.69 132 LEU B C 1
ATOM 2837 O O . LEU B 1 132 ? 5.172 -3.348 6.281 1 98.69 132 LEU B O 1
ATOM 2841 N N . VAL B 1 133 ? 5.375 -5.551 5.91 1 98.19 133 VAL B N 1
ATOM 2842 C CA . VAL B 1 133 ? 4.996 -5.996 7.246 1 98.19 133 VAL B CA 1
ATOM 2843 C C . VAL B 1 133 ? 6.043 -6.973 7.781 1 98.19 133 VAL B C 1
ATOM 2845 O O . VAL B 1 133 ? 6.508 -7.855 7.055 1 98.19 133 VAL B O 1
ATOM 2848 N N . PRO B 1 134 ? 6.414 -6.812 9.047 1 95.25 134 PRO B N 1
ATOM 2849 C CA . PRO B 1 134 ? 7.367 -7.797 9.562 1 95.25 134 PRO B CA 1
ATOM 2850 C C . PRO B 1 134 ? 6.863 -9.234 9.43 1 95.25 134 PRO B C 1
ATOM 2852 O O . PRO B 1 134 ? 5.672 -9.492 9.625 1 95.25 134 PRO B O 1
ATOM 2855 N N . ALA B 1 135 ? 7.727 -10.094 9.039 1 95.25 135 ALA B N 1
ATOM 2856 C CA . ALA B 1 135 ? 7.434 -11.523 8.953 1 95.25 135 ALA B CA 1
ATOM 2857 C C . ALA B 1 135 ? 8.039 -12.273 10.133 1 95.25 135 ALA B C 1
ATOM 2859 O O . ALA B 1 135 ? 8.898 -11.75 10.836 1 95.25 135 ALA B O 1
ATOM 2860 N N . PRO B 1 136 ? 7.539 -13.5 10.336 1 90.81 136 PRO B N 1
ATOM 2861 C CA . PRO B 1 136 ? 8.227 -14.336 11.32 1 90.81 136 PRO B CA 1
ATOM 2862 C C . PRO B 1 136 ? 9.711 -14.523 11 1 90.81 136 PRO B C 1
ATOM 2864 O O . PRO B 1 136 ? 10.094 -14.547 9.828 1 90.81 136 PRO B O 1
ATOM 2867 N N . ALA B 1 137 ? 10.43 -14.742 12.047 1 87 137 ALA B N 1
ATOM 2868 C CA . ALA B 1 137 ? 11.875 -14.875 11.906 1 87 137 ALA B CA 1
ATOM 2869 C C . ALA B 1 137 ? 12.242 -16.062 11.031 1 87 137 ALA B C 1
ATOM 2871 O O . ALA B 1 137 ? 13.273 -16.062 10.359 1 87 137 ALA B O 1
ATOM 2872 N N . THR B 1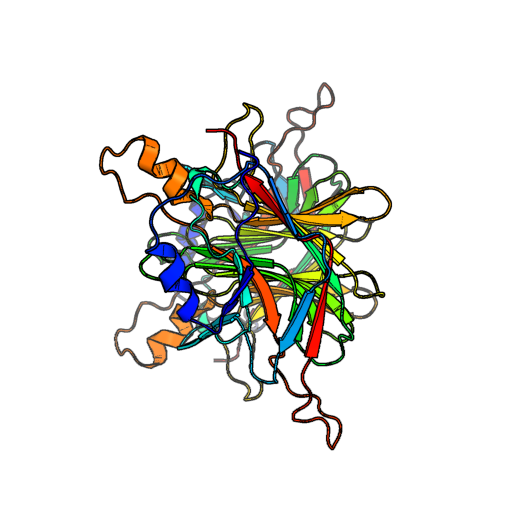 138 ? 11.398 -17.047 10.992 1 88.31 138 THR B N 1
ATOM 2873 C CA . THR B 1 138 ? 11.648 -18.234 10.195 1 88.31 138 THR B CA 1
ATOM 2874 C C . THR B 1 138 ? 11.656 -17.906 8.703 1 88.31 138 THR B C 1
ATOM 2876 O O . THR B 1 138 ? 12.234 -18.641 7.902 1 88.31 138 THR B O 1
ATOM 2879 N N . GLY B 1 139 ? 10.969 -16.906 8.391 1 93.5 139 GLY B N 1
ATOM 2880 C CA . GLY B 1 139 ? 10.883 -16.531 6.988 1 93.5 139 GLY B CA 1
ATOM 2881 C C . GLY B 1 139 ? 9.922 -17.406 6.199 1 93.5 139 GLY B C 1
ATOM 2882 O O . GLY B 1 139 ? 9.93 -17.375 4.969 1 93.5 139 GLY B O 1
ATOM 2883 N N . LYS B 1 140 ? 9.305 -18.266 6.816 1 97.69 140 LYS B N 1
ATOM 2884 C CA . LYS B 1 140 ? 8.227 -19.047 6.219 1 97.69 140 LYS B CA 1
ATOM 2885 C C . LYS B 1 140 ? 6.867 -18.406 6.48 1 97.69 140 LYS B C 1
ATOM 2887 O O . LYS B 1 140 ? 6.504 -18.172 7.633 1 97.69 140 LYS B O 1
ATOM 2892 N N . VAL B 1 141 ? 6.105 -18.109 5.406 1 98.31 141 VAL B N 1
ATOM 2893 C CA . VAL B 1 141 ? 4.875 -17.344 5.551 1 98.31 141 VAL B CA 1
ATOM 2894 C C . VAL B 1 141 ? 3.779 -17.938 4.676 1 98.31 141 VAL B C 1
ATOM 2896 O O . VAL B 1 141 ? 4.051 -18.438 3.582 1 98.31 141 VAL B O 1
ATOM 2899 N N . THR B 1 142 ? 2.615 -18 5.207 1 98.56 142 THR B N 1
ATOM 2900 C CA . THR B 1 142 ? 1.432 -18.297 4.41 1 98.56 142 THR B CA 1
ATOM 2901 C C . THR B 1 142 ? 0.669 -17.016 4.078 1 98.56 142 THR B C 1
ATOM 2903 O O . THR B 1 142 ? 0.292 -16.266 4.98 1 98.56 142 THR B O 1
ATOM 2906 N N . ILE B 1 143 ? 0.463 -16.781 2.805 1 98.75 143 ILE B N 1
ATOM 2907 C CA . ILE B 1 143 ? -0.204 -15.57 2.338 1 98.75 143 ILE B CA 1
ATOM 2908 C C . ILE B 1 143 ? -1.447 -15.945 1.533 1 98.75 143 ILE B C 1
ATOM 2910 O O . ILE B 1 143 ? -1.465 -16.969 0.848 1 98.75 143 ILE B O 1
ATOM 2914 N N . GLN B 1 144 ? -2.449 -15.172 1.643 1 98.88 144 GLN B N 1
ATOM 2915 C CA . GLN B 1 144 ? -3.678 -15.359 0.878 1 98.88 144 GLN B CA 1
ATOM 2916 C C . GLN B 1 144 ? -4.184 -14.031 0.321 1 98.88 144 GLN B C 1
ATOM 2918 O O . GLN B 1 144 ? -4.164 -13.008 1.015 1 98.88 144 GLN B O 1
ATOM 2923 N N . VAL B 1 145 ? -4.496 -14 -0.939 1 98.94 145 VAL B N 1
ATOM 2924 C CA . VAL B 1 145 ? -5.25 -12.891 -1.507 1 98.94 145 VAL B CA 1
ATOM 2925 C C . VAL B 1 145 ? -6.711 -13.297 -1.696 1 98.94 145 VAL B C 1
ATOM 2927 O O . VAL B 1 145 ? -7.004 -14.469 -1.963 1 98.94 145 VAL B O 1
ATOM 2930 N N . GLU B 1 146 ? -7.562 -12.344 -1.528 1 98.81 146 GLU B N 1
ATOM 2931 C CA . GLU B 1 146 ? -8.984 -12.68 -1.538 1 98.81 146 GLU B CA 1
ATOM 2932 C C . GLU B 1 146 ? -9.828 -11.492 -1.99 1 98.81 146 GLU B C 1
ATOM 2934 O O . GLU B 1 146 ? -9.586 -10.352 -1.572 1 98.81 146 GLU B O 1
ATOM 2939 N N . ARG B 1 147 ? -10.758 -11.75 -2.883 1 98.81 147 ARG B N 1
ATOM 2940 C CA . ARG B 1 147 ? -11.727 -10.711 -3.225 1 98.81 147 ARG B CA 1
ATOM 2941 C C . ARG B 1 147 ? -12.688 -10.461 -2.068 1 98.81 147 ARG B C 1
ATOM 2943 O O . ARG B 1 147 ? -13.234 -11.398 -1.492 1 98.81 147 ARG B O 1
ATOM 2950 N N . GLU B 1 148 ? -12.898 -9.234 -1.787 1 98.56 148 GLU B N 1
ATOM 2951 C CA . GLU B 1 148 ? -13.781 -8.844 -0.691 1 98.56 148 GLU B CA 1
ATOM 2952 C C . GLU B 1 148 ? -15.242 -9.094 -1.047 1 98.56 148 GLU B C 1
ATOM 2954 O O . GLU B 1 148 ? -15.672 -8.797 -2.166 1 98.56 148 GLU B O 1
ATOM 2959 N N . ILE B 1 149 ? -15.953 -9.617 -0.129 1 97.5 149 ILE B N 1
ATOM 2960 C CA . ILE B 1 149 ? -17.406 -9.703 -0.152 1 97.5 149 ILE B CA 1
ATOM 2961 C C . ILE B 1 149 ? -18 -8.805 0.936 1 97.5 149 ILE B C 1
ATOM 2963 O O . ILE B 1 149 ? -17.578 -8.875 2.098 1 97.5 149 ILE B O 1
ATOM 2967 N N . ASP B 1 150 ? -18.938 -7.992 0.577 1 95 150 ASP B N 1
ATOM 2968 C CA . ASP B 1 150 ? -19.469 -7.047 1.559 1 95 150 ASP B CA 1
ATOM 2969 C C . ASP B 1 150 ? -20.516 -7.703 2.443 1 95 150 ASP B C 1
ATOM 2971 O O . ASP B 1 150 ? -20.75 -8.914 2.357 1 95 150 ASP B O 1
ATOM 2975 N N . GLU B 1 151 ? -21.094 -6.945 3.311 1 93.19 151 GLU B N 1
ATOM 2976 C CA . GLU B 1 151 ? -22.031 -7.449 4.312 1 93.19 151 GLU B CA 1
ATOM 2977 C C . GLU B 1 151 ? -23.281 -8.023 3.664 1 93.19 151 GLU B C 1
ATOM 2979 O O . GLU B 1 151 ? -23.969 -8.859 4.254 1 93.19 151 GLU B O 1
ATOM 2984 N N . ASN B 1 152 ? -23.578 -7.613 2.404 1 95.06 152 ASN B N 1
ATOM 2985 C CA . ASN B 1 152 ? -24.75 -8.102 1.69 1 95.06 152 ASN B CA 1
ATOM 2986 C C . ASN B 1 152 ? -24.438 -9.32 0.838 1 95.06 152 ASN B C 1
ATOM 2988 O O . ASN B 1 152 ? -25.281 -9.805 0.087 1 95.06 152 ASN B O 1
ATOM 2992 N N . GLY B 1 153 ? -23.172 -9.727 0.902 1 94.12 153 GLY B N 1
ATOM 2993 C CA . GLY B 1 153 ? -22.766 -10.898 0.136 1 94.12 153 GLY B CA 1
ATOM 2994 C C . GLY B 1 153 ? -22.328 -10.562 -1.28 1 94.12 153 GLY B C 1
ATOM 2995 O O . GLY B 1 153 ? -22.188 -11.453 -2.119 1 94.12 153 GLY B O 1
ATOM 2996 N N . GLU B 1 154 ? -22.141 -9.281 -1.527 1 95 154 GLU B N 1
ATOM 2997 C CA . GLU B 1 154 ? -21.781 -8.867 -2.879 1 95 154 GLU B CA 1
ATOM 2998 C C . GLU B 1 154 ? -20.266 -8.727 -3.029 1 95 154 GLU B C 1
ATOM 3000 O O . GLU B 1 154 ? -19.594 -8.25 -2.119 1 95 154 GLU B O 1
ATOM 3005 N N . ARG B 1 155 ? -19.812 -9.117 -4.172 1 96.5 155 ARG B N 1
ATOM 3006 C CA . ARG B 1 155 ? -18.406 -8.938 -4.508 1 96.5 155 ARG B CA 1
ATOM 3007 C C . ARG B 1 155 ? -18.078 -7.457 -4.68 1 96.5 155 ARG B C 1
ATOM 3009 O O . ARG B 1 155 ? -18.797 -6.727 -5.363 1 96.5 155 ARG B O 1
ATOM 3016 N N . THR B 1 156 ? -17.016 -7.059 -4.059 1 97.56 156 THR B N 1
ATOM 3017 C CA . THR B 1 156 ? -16.609 -5.664 -4.195 1 97.56 156 THR B CA 1
ATOM 3018 C C . THR B 1 156 ? -15.422 -5.535 -5.152 1 97.56 156 THR B C 1
ATOM 3020 O O . THR B 1 156 ? -15.016 -6.516 -5.77 1 97.56 156 THR B O 1
ATOM 3023 N N . SER B 1 157 ? -14.906 -4.379 -5.273 1 97.69 157 SER B N 1
ATOM 3024 C CA . SER B 1 157 ? -13.773 -4.117 -6.156 1 97.69 157 SER B CA 1
ATOM 3025 C C . SER B 1 157 ? -12.453 -4.422 -5.465 1 97.69 157 SER B C 1
ATOM 3027 O O . SER B 1 157 ? -11.391 -4.387 -6.098 1 97.69 157 SER B O 1
ATOM 3029 N N . SER B 1 158 ? -12.461 -4.793 -4.203 1 98.69 158 SER B N 1
ATOM 3030 C CA . SER B 1 158 ? -11.242 -4.844 -3.4 1 98.69 158 SER B CA 1
ATOM 3031 C C . SER B 1 158 ? -10.609 -6.23 -3.441 1 98.69 158 SER B C 1
ATOM 3033 O O . SER B 1 158 ? -11.312 -7.238 -3.334 1 98.69 158 SER B O 1
ATOM 3035 N N . LEU B 1 159 ? -9.375 -6.254 -3.664 1 98.94 159 LEU B N 1
ATOM 3036 C CA . LEU B 1 159 ? -8.539 -7.41 -3.365 1 98.94 159 LEU B CA 1
ATOM 3037 C C . LEU B 1 159 ? -7.816 -7.23 -2.033 1 98.94 159 LEU B C 1
ATOM 3039 O O . LEU B 1 159 ? -7.094 -6.25 -1.84 1 98.94 159 LEU B O 1
ATOM 3043 N N . TRP B 1 160 ? -8.008 -8.164 -1.136 1 98.88 160 TRP B N 1
ATOM 3044 C CA . TRP B 1 160 ? -7.32 -8.164 0.152 1 98.88 160 TRP B CA 1
ATOM 3045 C C . TRP B 1 160 ? -6.113 -9.094 0.127 1 98.88 160 TRP B C 1
ATOM 3047 O O . TRP B 1 160 ? -6.148 -10.148 -0.514 1 98.88 160 TRP B O 1
ATOM 3057 N N . VAL B 1 161 ? -5.059 -8.711 0.794 1 98.94 161 VAL B N 1
ATOM 3058 C CA . VAL B 1 161 ? -3.926 -9.57 1.111 1 98.94 161 VAL B CA 1
ATOM 3059 C C . VAL B 1 161 ? -3.928 -9.898 2.604 1 98.94 161 VAL B C 1
ATOM 3061 O O . VAL B 1 161 ? -3.98 -9 3.443 1 98.94 161 VAL B O 1
ATOM 3064 N N . TYR B 1 162 ? -3.812 -11.164 2.91 1 98.69 162 TYR B N 1
ATOM 3065 C CA . TYR B 1 162 ? -3.828 -11.625 4.293 1 98.69 162 TYR B CA 1
ATOM 3066 C C . TYR B 1 162 ? -2.568 -12.422 4.617 1 98.69 162 TYR B C 1
ATOM 3068 O O . TYR B 1 162 ? -2.088 -13.195 3.787 1 98.69 162 TYR B O 1
ATOM 3076 N N . LEU B 1 163 ? -2.078 -12.164 5.785 1 97.81 163 LEU B N 1
ATOM 3077 C CA . LEU B 1 163 ? -1.158 -13.094 6.434 1 97.81 163 LEU B CA 1
ATOM 3078 C C . LEU B 1 163 ? -1.918 -14.133 7.254 1 97.81 163 LEU B C 1
ATOM 3080 O O . LEU B 1 163 ? -2.768 -13.773 8.078 1 97.81 163 LEU B O 1
ATOM 3084 N N . ILE B 1 164 ? -1.576 -15.367 7.043 1 97.44 164 ILE B N 1
ATOM 3085 C CA . ILE B 1 164 ? -2.279 -16.438 7.738 1 97.44 164 ILE B CA 1
ATOM 3086 C C . ILE B 1 164 ? -1.362 -17.062 8.789 1 97.44 164 ILE B C 1
ATOM 3088 O O . ILE B 1 164 ? -0.246 -17.484 8.469 1 97.44 164 ILE B O 1
ATOM 3092 N N . ASP B 1 165 ? -1.808 -17.125 9.945 1 93.81 165 ASP B N 1
ATOM 3093 C CA . ASP B 1 165 ? -1.103 -17.906 10.961 1 93.81 165 ASP B CA 1
ATOM 3094 C C . ASP B 1 165 ? -1.311 -19.406 10.758 1 93.81 165 ASP B C 1
ATOM 3096 O O . ASP B 1 165 ? -2.432 -19.906 10.883 1 93.81 165 ASP B O 1
ATOM 3100 N N . PRO B 1 166 ? -0.31 -20.062 10.477 1 87.5 166 PRO B N 1
ATOM 3101 C CA . PRO B 1 166 ? -0.489 -21.484 10.141 1 87.5 166 PRO B CA 1
ATOM 3102 C C . PRO B 1 166 ? -0.949 -22.312 11.336 1 87.5 166 PRO B C 1
ATOM 3104 O O . PRO B 1 166 ? -1.505 -23.406 11.156 1 87.5 166 PRO B O 1
ATOM 3107 N N . GLN B 1 167 ? -0.708 -21.812 12.523 1 90 167 GLN B N 1
ATOM 3108 C CA . GLN B 1 167 ? -1.077 -22.562 13.719 1 90 167 GLN B CA 1
ATOM 3109 C C . GLN B 1 167 ? -2.537 -22.328 14.094 1 90 167 GLN B C 1
ATOM 3111 O O . GLN B 1 167 ? -3.273 -23.266 14.375 1 90 167 GLN B O 1
ATOM 3116 N N . THR B 1 168 ? -2.949 -21.094 13.992 1 92.25 168 THR B N 1
ATOM 3117 C CA . THR B 1 168 ? -4.281 -20.75 14.484 1 92.25 168 THR B CA 1
ATOM 3118 C C . THR B 1 168 ? -5.254 -20.578 13.32 1 92.25 168 THR B C 1
ATOM 3120 O O . THR B 1 168 ? -6.473 -20.594 13.516 1 92.25 168 THR B O 1
ATOM 3123 N N . GLY B 1 169 ? -4.66 -20.375 12.141 1 92.31 169 GLY B N 1
ATOM 3124 C CA . GLY B 1 169 ? -5.5 -20.062 10.992 1 92.31 169 GLY B CA 1
ATOM 3125 C C . GLY B 1 169 ? -5.973 -18.625 10.961 1 92.31 169 GLY B C 1
ATOM 3126 O O . GLY B 1 169 ? -6.699 -18.219 10.055 1 92.31 169 GLY B O 1
ATOM 3127 N N . LYS B 1 170 ? -5.547 -17.906 11.922 1 94.25 170 LYS B N 1
ATOM 3128 C CA . LYS B 1 170 ? -5.957 -16.5 12 1 94.25 170 LYS B CA 1
ATOM 3129 C C . LYS B 1 170 ? -5.496 -15.727 10.773 1 94.25 170 LYS B C 1
ATOM 3131 O O . LYS B 1 170 ? -4.344 -15.844 10.352 1 94.25 170 LYS B O 1
ATOM 3136 N N . LYS B 1 171 ? -6.434 -14.945 10.219 1 95.5 171 LYS B N 1
ATOM 3137 C CA . LYS B 1 171 ? -6.16 -14.07 9.078 1 95.5 171 LYS B CA 1
ATOM 3138 C C . LYS B 1 171 ? -5.93 -12.633 9.531 1 95.5 171 LYS B C 1
ATOM 3140 O O . LYS B 1 171 ? -6.742 -12.07 10.266 1 95.5 171 LYS B O 1
ATOM 3145 N N . SER B 1 172 ? -4.828 -12.133 9.18 1 96.5 172 SER B N 1
ATOM 3146 C CA . SER B 1 172 ? -4.535 -10.727 9.414 1 96.5 172 SER B CA 1
ATOM 3147 C C . SER B 1 172 ? -4.473 -9.945 8.102 1 96.5 172 SER B C 1
ATOM 3149 O O . SER B 1 172 ? -3.572 -10.164 7.289 1 96.5 172 SER B O 1
ATOM 3151 N N . GLY B 1 173 ? -5.461 -9.039 7.93 1 98.31 173 GLY B N 1
ATOM 3152 C CA . GLY B 1 173 ? -5.422 -8.211 6.734 1 98.31 173 GLY B CA 1
ATOM 3153 C C . GLY B 1 173 ? -4.281 -7.211 6.738 1 98.31 173 GLY B C 1
ATOM 3154 O O . GLY B 1 173 ? -4.129 -6.441 7.691 1 98.31 173 GLY B O 1
ATOM 3155 N N . ILE B 1 174 ? -3.453 -7.227 5.621 1 98.75 174 ILE B N 1
ATOM 3156 C CA . ILE B 1 174 ? -2.291 -6.348 5.652 1 98.75 174 ILE B CA 1
ATOM 3157 C C . ILE B 1 174 ? -2.344 -5.375 4.477 1 98.75 174 ILE B C 1
ATOM 3159 O O . ILE B 1 174 ? -1.607 -4.387 4.445 1 98.75 174 ILE B O 1
ATOM 3163 N N . ARG B 1 175 ? -3.207 -5.664 3.449 1 98.94 175 ARG B N 1
ATOM 3164 C CA . ARG B 1 175 ? -3.354 -4.773 2.301 1 98.94 175 ARG B CA 1
ATOM 3165 C C . ARG B 1 175 ? -4.746 -4.898 1.688 1 98.94 175 ARG B C 1
ATOM 3167 O O . ARG B 1 175 ? -5.277 -6 1.559 1 98.94 175 ARG B O 1
ATOM 3174 N N . GLU B 1 176 ? -5.363 -3.824 1.431 1 98.94 176 GLU B N 1
ATOM 3175 C CA . GLU B 1 176 ? -6.578 -3.771 0.626 1 98.94 176 GLU B CA 1
ATOM 3176 C C . GLU B 1 176 ? -6.387 -2.893 -0.607 1 98.94 176 GLU B C 1
ATOM 3178 O O . GLU B 1 176 ? -6.238 -1.675 -0.491 1 98.94 176 GLU B O 1
ATOM 3183 N N . VAL B 1 177 ? -6.371 -3.482 -1.755 1 98.88 177 VAL B N 1
ATOM 3184 C CA . VAL B 1 177 ? -6.297 -2.771 -3.027 1 98.88 177 VAL B CA 1
ATOM 3185 C C . VAL B 1 177 ? -7.703 -2.582 -3.596 1 98.88 177 VAL B C 1
ATOM 3187 O O . VAL B 1 177 ? -8.258 -3.5 -4.203 1 98.88 177 VAL B O 1
ATOM 3190 N N . THR B 1 178 ? -8.195 -1.372 -3.521 1 98.62 178 THR B N 1
ATOM 3191 C CA . THR B 1 178 ? -9.625 -1.172 -3.756 1 98.62 178 THR B CA 1
ATOM 3192 C C . THR B 1 178 ? -9.938 -1.198 -5.25 1 98.62 178 THR B C 1
ATOM 3194 O O . THR B 1 178 ? -11.086 -1.391 -5.645 1 98.62 178 THR B O 1
ATOM 3197 N N . TRP B 1 179 ? -8.992 -1.029 -6.094 1 96.94 179 TRP B N 1
ATOM 3198 C CA . TRP B 1 179 ? -9.25 -0.789 -7.508 1 96.94 179 TRP B CA 1
ATOM 3199 C C . TRP B 1 179 ? -9.047 -2.061 -8.328 1 96.94 179 TRP B C 1
ATOM 3201 O O . TRP B 1 179 ? -9.211 -2.055 -9.547 1 96.94 179 TRP B O 1
ATOM 3211 N N . TRP B 1 180 ? -8.672 -3.119 -7.684 1 97.38 180 TRP B N 1
ATOM 3212 C CA . TRP B 1 180 ? -8.234 -4.309 -8.398 1 97.38 180 TRP B CA 1
ATOM 3213 C C . TRP B 1 180 ? -9.336 -4.84 -9.312 1 97.38 180 TRP B C 1
ATOM 3215 O O . TRP B 1 180 ? -9.078 -5.199 -10.461 1 97.38 180 TRP B O 1
ATOM 3225 N N . PHE B 1 181 ? -10.555 -4.883 -8.828 1 96.19 181 PHE B N 1
ATOM 3226 C CA . PHE B 1 181 ? -11.656 -5.453 -9.594 1 96.19 181 PHE B CA 1
ATOM 3227 C C . PHE B 1 181 ? -12.586 -4.359 -10.102 1 96.19 181 PHE B C 1
ATOM 3229 O O . PHE B 1 181 ? -13.766 -4.605 -10.367 1 96.19 181 PHE B O 1
ATOM 3236 N N . ARG B 1 182 ? -12.102 -3.119 -10.195 1 94.25 182 ARG B N 1
ATOM 3237 C CA . ARG B 1 182 ? -12.953 -1.97 -10.5 1 94.25 182 ARG B CA 1
ATOM 3238 C C . ARG B 1 182 ? -13.695 -2.168 -11.812 1 94.25 182 ARG B C 1
ATOM 3240 O O . ARG B 1 182 ? -14.852 -1.764 -11.953 1 94.25 182 ARG B O 1
ATOM 3247 N N . HIS B 1 183 ? -13.102 -2.746 -12.828 1 90.94 183 HIS B N 1
ATOM 3248 C CA . HIS B 1 183 ? -13.727 -2.889 -14.141 1 90.94 183 HIS B CA 1
ATOM 3249 C C . HIS B 1 183 ? -14.812 -3.961 -14.109 1 90.94 183 HIS B C 1
ATOM 3251 O O . HIS B 1 183 ? -15.75 -3.922 -14.914 1 90.94 183 HIS B O 1
ATOM 3257 N N . ASP B 1 184 ? -14.609 -4.906 -13.242 1 91.25 184 ASP B N 1
ATOM 3258 C CA . ASP B 1 184 ? -15.609 -5.957 -13.109 1 91.25 184 ASP B CA 1
ATOM 3259 C C . ASP B 1 184 ? -16.906 -5.406 -12.508 1 91.25 184 ASP B C 1
ATOM 3261 O O . ASP B 1 184 ? -18 -5.883 -12.828 1 91.25 184 ASP B O 1
ATOM 3265 N N . ILE B 1 185 ? -16.812 -4.383 -11.688 1 90.31 185 ILE B N 1
ATOM 3266 C CA . ILE B 1 185 ? -18 -3.883 -11.016 1 90.31 185 ILE B CA 1
ATOM 3267 C C . ILE B 1 185 ? -18.578 -2.705 -11.797 1 90.31 185 ILE B C 1
ATOM 3269 O O . ILE B 1 185 ? -19.75 -2.359 -11.633 1 90.31 185 ILE B O 1
ATOM 3273 N N . ALA B 1 186 ? -17.797 -1.803 -12.43 1 75.69 186 ALA B N 1
ATOM 3274 C CA . ALA B 1 186 ? -18.281 -0.683 -13.227 1 75.69 186 ALA B CA 1
ATOM 3275 C C . ALA B 1 186 ? -19.156 -1.173 -14.383 1 75.69 186 ALA B C 1
ATOM 3277 O O . ALA B 1 186 ? -20.109 -0.505 -14.781 1 75.69 186 ALA B O 1
ATOM 3278 N N . GLU B 1 187 ? -18.719 -2.131 -15.195 1 60.84 187 GLU B N 1
ATOM 3279 C CA . GLU B 1 187 ? -19.312 -2.588 -16.438 1 60.84 187 GLU B CA 1
ATOM 3280 C C . GLU B 1 187 ? -20.656 -3.268 -16.188 1 60.84 187 GLU B C 1
ATOM 3282 O O . GLU B 1 187 ? -21.391 -3.6 -17.141 1 60.84 187 GLU B O 1
ATOM 3287 N N . LYS B 1 188 ? -21.109 -3.514 -14.922 1 55.12 188 LYS B N 1
ATOM 3288 C CA . LYS B 1 188 ? -22.422 -4.133 -14.805 1 55.12 188 LYS B CA 1
ATOM 3289 C C . LYS B 1 188 ? -23.5 -3.299 -15.5 1 55.12 188 LYS B C 1
ATOM 3291 O O . LYS B 1 188 ? -24.531 -3.826 -15.914 1 55.12 188 LYS B O 1
ATOM 3296 N N . ASP B 1 189 ? -23.203 -1.97 -15.68 1 48.94 189 ASP B N 1
ATOM 3297 C CA . ASP B 1 189 ? -24.281 -1.21 -16.312 1 48.94 189 ASP B CA 1
ATOM 3298 C C . ASP B 1 189 ? -24 -0.956 -17.781 1 48.94 189 ASP B C 1
ATOM 3300 O O . ASP B 1 189 ? -24.812 -0.374 -18.484 1 48.94 189 ASP B O 1
ATOM 3304 N N . SER B 1 190 ? -22.656 -1.077 -18.141 1 49.91 190 SER B N 1
ATOM 3305 C CA . SER B 1 190 ? -22.516 -0.7 -19.547 1 49.91 190 SER B CA 1
ATOM 3306 C C . SER B 1 190 ? -22.562 -1.923 -20.453 1 49.91 190 SER B C 1
ATOM 3308 O O . SER B 1 190 ? -22.047 -2.988 -20.109 1 49.91 190 SER B O 1
ATOM 3310 N N . GLU B 1 191 ? -23.562 -1.973 -21.281 1 44.66 191 GLU B N 1
ATOM 3311 C CA . GLU B 1 191 ? -23.844 -2.939 -22.344 1 44.66 191 GLU B CA 1
ATOM 3312 C C . GLU B 1 191 ? -22.562 -3.375 -23.031 1 44.66 191 GLU B C 1
ATOM 3314 O O . GLU B 1 191 ? -22.578 -4.242 -23.906 1 44.66 191 GLU B O 1
ATOM 3319 N N . GLU B 1 192 ? -21.578 -2.49 -23.188 1 45.12 192 GLU B N 1
ATOM 3320 C CA . GLU B 1 192 ? -20.453 -2.912 -24.016 1 45.12 192 GLU B CA 1
ATOM 3321 C C . GLU B 1 192 ? -19.688 -4.062 -23.359 1 45.12 192 GLU B C 1
ATOM 3323 O O . GLU B 1 192 ? -19.219 -3.945 -22.234 1 45.12 192 GLU B O 1
ATOM 3328 N N . SER B 1 193 ? -19.984 -5.184 -23.703 1 47.06 193 SER B N 1
ATOM 3329 C CA . SER B 1 193 ? -19.359 -6.484 -23.469 1 47.06 193 SER B CA 1
ATOM 3330 C C . SER B 1 193 ? -17.844 -6.375 -23.391 1 47.06 193 SER B C 1
ATOM 3332 O O . SER B 1 193 ? -17.156 -6.488 -24.406 1 47.06 193 SER B O 1
ATOM 3334 N N . ALA B 1 194 ? -17.281 -5.402 -22.812 1 47.91 194 ALA B N 1
ATOM 3335 C CA . ALA B 1 194 ? -15.82 -5.539 -22.766 1 47.91 194 ALA B CA 1
ATOM 3336 C C . ALA B 1 194 ? -15.414 -6.984 -22.484 1 47.91 194 ALA B C 1
ATOM 3338 O O . ALA B 1 194 ? -16.031 -7.66 -21.656 1 47.91 194 ALA B O 1
ATOM 3339 N N . ALA B 1 195 ? -14.758 -7.57 -23.547 1 55.16 195 ALA B N 1
ATOM 3340 C CA . ALA B 1 195 ? -14.148 -8.891 -23.406 1 55.16 195 ALA B CA 1
ATOM 3341 C C . ALA B 1 195 ? -13.789 -9.164 -21.938 1 55.16 195 ALA B C 1
ATOM 3343 O O . ALA B 1 195 ? -13.312 -8.273 -21.234 1 55.16 195 ALA B O 1
ATOM 3344 N N . ALA B 1 196 ? -14.352 -10.18 -21.359 1 65.56 196 ALA B N 1
ATOM 3345 C CA . ALA B 1 196 ? -14.148 -10.656 -20 1 65.56 196 ALA B CA 1
ATOM 3346 C C . ALA B 1 196 ? -12.688 -10.555 -19.578 1 65.56 196 ALA B C 1
ATOM 3348 O O . ALA B 1 196 ? -11.805 -11.094 -20.25 1 65.56 196 ALA B O 1
ATOM 3349 N N . GLN B 1 197 ? -12.406 -9.594 -18.75 1 85.19 197 GLN B N 1
ATOM 3350 C CA . GLN B 1 197 ? -11.031 -9.461 -18.281 1 85.19 197 GLN B CA 1
ATOM 3351 C C . GLN B 1 197 ? -10.531 -10.75 -17.656 1 85.19 197 GLN B C 1
ATOM 3353 O O . GLN B 1 197 ? -11.305 -11.477 -17.016 1 85.19 197 GLN B O 1
ATOM 3358 N N . VAL B 1 198 ? -9.359 -11.055 -18 1 90.25 198 VAL B N 1
ATOM 3359 C CA . VAL B 1 198 ? -8.719 -12.266 -17.5 1 90.25 198 VAL B CA 1
ATOM 3360 C C . VAL B 1 198 ? -7.723 -11.914 -16.406 1 90.25 198 VAL B C 1
ATOM 3362 O O . VAL B 1 198 ? -7.086 -10.859 -16.453 1 90.25 198 VAL B O 1
ATOM 3365 N N . LEU B 1 199 ? -7.645 -12.844 -15.492 1 93.69 199 LEU B N 1
ATOM 3366 C CA . LEU B 1 199 ? -6.672 -12.773 -14.406 1 93.69 199 LEU B CA 1
ATOM 3367 C C . LEU B 1 199 ? -5.695 -13.945 -14.477 1 93.69 199 LEU B C 1
ATOM 3369 O O . LEU B 1 199 ? -6.109 -15.102 -14.57 1 93.69 199 LEU B O 1
ATOM 3373 N N . LEU B 1 200 ? -4.469 -13.594 -14.547 1 94.5 200 LEU B N 1
ATOM 3374 C CA . LEU B 1 200 ? -3.443 -14.617 -14.391 1 94.5 200 LEU B CA 1
ATOM 3375 C C . LEU B 1 200 ? -2.963 -14.695 -12.945 1 94.5 200 LEU B C 1
ATOM 3377 O O . LEU B 1 200 ? -2.771 -13.664 -12.297 1 94.5 200 LEU B O 1
ATOM 3381 N N . VAL B 1 201 ? -2.818 -15.93 -12.438 1 96.75 201 VAL B N 1
ATOM 3382 C CA . VAL B 1 201 ? -2.414 -16.125 -11.047 1 96.75 201 VAL B CA 1
ATOM 3383 C C . VAL B 1 201 ? -1.371 -17.234 -10.961 1 96.75 201 VAL B C 1
ATOM 3385 O O . VAL B 1 201 ? -1.478 -18.25 -11.656 1 96.75 201 VAL B O 1
ATOM 3388 N N . GLY B 1 202 ? -0.397 -17.016 -10.117 1 97.25 202 GLY B N 1
ATOM 3389 C CA . GLY B 1 202 ? 0.626 -18.016 -9.906 1 97.25 202 GLY B CA 1
ATOM 3390 C C . GLY B 1 202 ? 1.636 -17.625 -8.844 1 97.25 202 GLY B C 1
ATOM 3391 O O . GLY B 1 202 ? 1.287 -16.969 -7.859 1 97.25 202 GLY B O 1
ATOM 3392 N N . LEU B 1 203 ? 2.836 -18.203 -8.961 1 98.31 203 LEU B N 1
ATOM 3393 C CA . LEU B 1 203 ? 3.924 -18.078 -7.996 1 98.31 203 LEU B CA 1
ATOM 3394 C C . LEU B 1 203 ? 5.133 -17.391 -8.633 1 98.31 203 LEU B C 1
ATOM 3396 O O . LEU B 1 203 ? 5.434 -17.625 -9.805 1 98.31 203 LEU B O 1
ATOM 3400 N N . TYR B 1 204 ? 5.824 -16.609 -7.844 1 98.38 204 TYR B N 1
ATOM 3401 C CA . TYR B 1 204 ? 6.988 -15.93 -8.398 1 98.38 204 TYR B CA 1
ATOM 3402 C C . TYR B 1 204 ? 8.164 -15.992 -7.43 1 98.38 204 TYR B C 1
ATOM 3404 O O . TYR B 1 204 ? 7.98 -16.219 -6.23 1 98.38 204 TYR B O 1
ATOM 3412 N N . ALA B 1 205 ? 9.32 -15.836 -7.941 1 98.81 205 ALA B N 1
ATOM 3413 C CA . ALA B 1 205 ? 10.562 -15.609 -7.203 1 98.81 205 ALA B CA 1
ATOM 3414 C C . ALA B 1 205 ? 11.391 -14.5 -7.848 1 98.81 205 ALA B C 1
ATOM 3416 O O . ALA B 1 205 ? 11.336 -14.312 -9.062 1 98.81 205 ALA B O 1
ATOM 3417 N N . ALA B 1 206 ? 12.094 -13.812 -7.062 1 98.81 206 ALA B N 1
ATOM 3418 C CA . ALA B 1 206 ? 12.984 -12.789 -7.602 1 98.81 206 ALA B CA 1
ATOM 3419 C C . ALA B 1 206 ? 14.164 -12.539 -6.66 1 98.81 206 ALA B C 1
ATOM 3421 O O . ALA B 1 206 ? 14.031 -12.688 -5.441 1 98.81 206 ALA B O 1
ATOM 3422 N N . ARG B 1 207 ? 15.258 -12.25 -7.211 1 98.88 207 ARG B N 1
ATOM 3423 C CA . ARG B 1 207 ? 16.484 -11.82 -6.535 1 98.88 207 ARG B CA 1
ATOM 3424 C C . ARG B 1 207 ? 17.047 -10.562 -7.184 1 98.88 207 ARG B C 1
ATOM 3426 O O . ARG B 1 207 ? 18 -10.633 -7.957 1 98.88 207 ARG B O 1
ATOM 3433 N N . PRO B 1 208 ? 16.484 -9.383 -6.828 1 98.62 208 PRO B N 1
ATOM 3434 C CA . PRO B 1 208 ? 16.844 -8.141 -7.52 1 98.62 208 PRO B CA 1
ATOM 3435 C C . PRO B 1 208 ? 18.328 -7.793 -7.371 1 98.62 208 PRO B C 1
ATOM 3437 O O . PRO B 1 208 ? 18.906 -7.176 -8.266 1 98.62 208 PRO B O 1
ATOM 3440 N N . LYS B 1 209 ? 18.891 -8.148 -6.258 1 98.5 209 LYS B N 1
ATOM 3441 C CA . LYS B 1 209 ? 20.312 -7.867 -6.012 1 98.5 209 LYS B CA 1
ATOM 3442 C C . LYS B 1 209 ? 21.125 -9.148 -5.988 1 98.5 209 LYS B C 1
ATOM 3444 O O . LYS B 1 209 ? 20.609 -10.219 -5.668 1 98.5 209 LYS B O 1
ATOM 3449 N N . ALA B 1 210 ? 22.375 -9 -6.25 1 98.06 210 ALA B N 1
ATOM 3450 C CA . ALA B 1 210 ? 23.297 -10.125 -6.129 1 98.06 210 ALA B CA 1
ATOM 3451 C C . ALA B 1 210 ? 23.875 -10.211 -4.715 1 98.06 210 ALA B C 1
ATOM 3453 O O . ALA B 1 210 ? 24.125 -9.188 -4.074 1 98.06 210 ALA B O 1
ATOM 3454 N N . PRO B 1 211 ? 24.109 -11.461 -4.262 1 97.25 211 PRO B N 1
ATOM 3455 C CA . PRO B 1 211 ? 24.844 -11.562 -3 1 97.25 211 PRO B CA 1
ATOM 3456 C C . PRO B 1 211 ? 26.203 -10.867 -3.055 1 97.25 211 PRO B C 1
ATOM 3458 O O . PRO B 1 211 ? 26.891 -10.914 -4.086 1 97.25 211 PRO B O 1
ATOM 3461 N N . GLN B 1 212 ? 26.578 -10.219 -1.982 1 92.75 212 GLN B N 1
ATOM 3462 C CA . GLN B 1 212 ? 27.797 -9.414 -1.961 1 92.75 212 GLN B CA 1
ATOM 3463 C C . GLN B 1 212 ? 29.016 -10.281 -1.656 1 92.75 212 GLN B C 1
ATOM 3465 O O . GLN B 1 212 ? 30.141 -9.922 -2.008 1 92.75 212 GLN B O 1
ATOM 3470 N N . ALA B 1 213 ? 28.891 -11.461 -1.062 1 92.31 213 ALA B N 1
ATOM 3471 C CA . ALA B 1 213 ? 30.016 -12.328 -0.72 1 92.31 213 ALA B CA 1
ATOM 3472 C C . ALA B 1 213 ? 30.734 -12.805 -1.975 1 92.31 213 ALA B C 1
ATOM 3474 O O . ALA B 1 213 ? 30.109 -13.141 -2.979 1 92.31 213 ALA B O 1
ATOM 3475 N N . PRO B 1 214 ? 32.125 -12.75 -1.926 1 94.12 214 PRO B N 1
ATOM 3476 C CA . PRO B 1 214 ? 32.906 -13.156 -3.096 1 94.12 214 PRO B CA 1
ATOM 3477 C C . PRO B 1 214 ? 32.531 -14.555 -3.588 1 94.12 214 PRO B C 1
ATOM 3479 O O . PRO B 1 214 ? 32.406 -15.484 -2.785 1 94.12 214 PRO B O 1
ATOM 3482 N N . GLY B 1 215 ? 32.312 -14.656 -4.848 1 95.06 215 GLY B N 1
ATOM 3483 C CA . GLY B 1 215 ? 32.062 -15.945 -5.461 1 95.06 215 GLY B CA 1
ATOM 3484 C C . GLY B 1 215 ? 30.578 -16.281 -5.535 1 95.06 215 GLY B C 1
ATOM 3485 O O . GLY B 1 215 ? 30.188 -17.281 -6.145 1 95.06 215 GLY B O 1
ATOM 3486 N N . ARG B 1 216 ? 29.75 -15.406 -4.957 1 95.81 216 ARG B N 1
ATOM 3487 C CA . ARG B 1 216 ? 28.328 -15.727 -4.902 1 95.81 216 ARG B CA 1
ATOM 3488 C C . ARG B 1 216 ? 27.516 -14.797 -5.809 1 95.81 216 ARG B C 1
ATOM 3490 O O . ARG B 1 216 ? 26.297 -14.758 -5.73 1 95.81 216 ARG B O 1
ATOM 3497 N N . GLU B 1 217 ? 28.172 -14.086 -6.691 1 96.38 217 GLU B N 1
ATOM 3498 C CA . GLU B 1 217 ? 27.547 -13.023 -7.477 1 96.38 217 GLU B CA 1
ATOM 3499 C C . GLU B 1 217 ? 26.516 -13.578 -8.445 1 96.38 217 GLU B C 1
ATOM 3501 O O . GLU B 1 217 ? 25.625 -12.859 -8.891 1 96.38 217 GLU B O 1
ATOM 3506 N N . LYS B 1 218 ? 26.594 -14.836 -8.727 1 97.31 218 LYS B N 1
ATOM 3507 C CA . LYS B 1 218 ? 25.688 -15.438 -9.695 1 97.31 218 LYS B CA 1
ATOM 3508 C C . LYS B 1 218 ? 24.766 -16.453 -9.023 1 97.31 218 LYS B C 1
ATOM 3510 O O . LYS B 1 218 ? 24 -17.141 -9.695 1 97.31 218 LYS B O 1
ATOM 3515 N N . GLU B 1 219 ? 24.828 -16.531 -7.695 1 97.88 219 GLU B N 1
ATOM 3516 C CA . GLU B 1 219 ? 24.031 -17.5 -6.953 1 97.88 219 GLU B CA 1
ATOM 3517 C C . GLU B 1 219 ? 22.547 -17.203 -7.086 1 97.88 219 GLU B C 1
ATOM 3519 O O . GLU B 1 219 ? 22.109 -16.078 -6.871 1 97.88 219 GLU B O 1
ATOM 3524 N N . GLU B 1 220 ? 21.859 -18.234 -7.441 1 98.5 220 GLU B N 1
ATOM 3525 C CA . GLU B 1 220 ? 20.422 -18.094 -7.574 1 98.5 220 GLU B CA 1
ATOM 3526 C C . GLU B 1 220 ? 19.719 -18.281 -6.234 1 98.5 220 GLU B C 1
ATOM 3528 O O . GLU B 1 220 ? 20.234 -18.969 -5.348 1 98.5 220 GLU B O 1
ATOM 3533 N N . LEU B 1 221 ? 18.594 -17.609 -6.086 1 98.81 221 LEU B N 1
ATOM 3534 C CA . LEU B 1 221 ? 17.703 -17.859 -4.961 1 98.81 221 LEU B CA 1
ATOM 3535 C C . LEU B 1 221 ? 16.734 -18.984 -5.281 1 98.81 221 LEU B C 1
ATOM 3537 O O . LEU B 1 221 ? 16.047 -18.953 -6.312 1 98.81 221 LEU B O 1
ATOM 3541 N N . GLU B 1 222 ? 16.672 -19.969 -4.461 1 98.75 222 GLU B N 1
ATOM 3542 C CA . GLU B 1 222 ? 15.664 -21.016 -4.562 1 98.75 222 GLU B CA 1
ATOM 3543 C C . GLU B 1 222 ? 14.5 -20.75 -3.609 1 98.75 222 GLU B C 1
ATOM 3545 O O . GLU B 1 222 ? 14.688 -20.719 -2.391 1 98.75 222 GLU B O 1
ATOM 3550 N N . VAL B 1 223 ? 13.336 -20.547 -4.133 1 98.88 223 VAL B N 1
ATOM 3551 C CA . VAL B 1 223 ? 12.148 -20.297 -3.32 1 98.88 223 VAL B CA 1
ATOM 3552 C C . VAL B 1 223 ? 11.234 -21.531 -3.352 1 98.88 223 VAL B C 1
ATOM 3554 O O . VAL B 1 223 ? 10.93 -22.047 -4.426 1 98.88 223 VAL B O 1
ATOM 3557 N N . LYS B 1 224 ? 10.805 -21.938 -2.203 1 98.81 224 LYS B N 1
ATOM 3558 C CA . LYS B 1 224 ? 9.953 -23.109 -2.055 1 98.81 224 LYS B CA 1
ATOM 3559 C C . LYS B 1 224 ? 8.508 -22.719 -1.785 1 98.81 224 LYS B C 1
ATOM 3561 O O . LYS B 1 224 ? 8.242 -21.766 -1.034 1 98.81 224 LYS B O 1
ATOM 3566 N N . PHE B 1 225 ? 7.609 -23.516 -2.354 1 98.81 225 PHE B N 1
ATOM 3567 C CA . PHE B 1 225 ? 6.18 -23.25 -2.223 1 98.81 225 PHE B CA 1
ATOM 3568 C C . PHE B 1 225 ? 5.441 -24.516 -1.809 1 98.81 225 PHE B C 1
ATOM 3570 O O . PHE B 1 225 ? 5.75 -25.609 -2.291 1 98.81 225 PHE B O 1
ATOM 3577 N N . GLU B 1 226 ? 4.527 -24.312 -0.972 1 98.19 226 GLU B N 1
ATOM 3578 C CA . GLU B 1 226 ? 3.676 -25.406 -0.529 1 98.19 226 GLU B CA 1
ATOM 3579 C C . GLU B 1 226 ? 2.211 -24.984 -0.471 1 98.19 226 GLU B C 1
ATOM 3581 O O . GLU B 1 226 ? 1.898 -23.859 -0.079 1 98.19 226 GLU B O 1
ATOM 3586 N N . G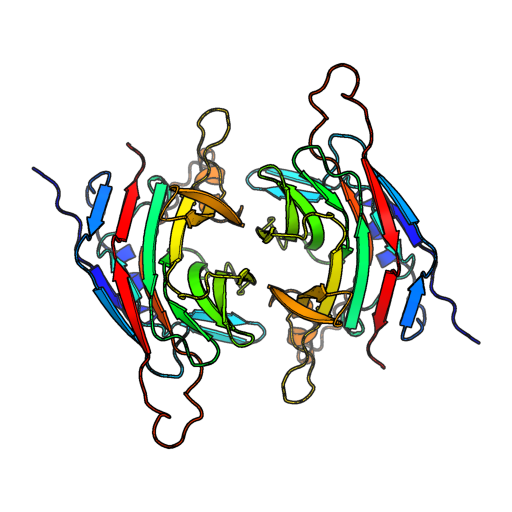LY B 1 227 ? 1.387 -25.875 -0.909 1 97.12 227 GLY B N 1
ATOM 3587 C CA . GLY B 1 227 ? -0.041 -25.719 -0.684 1 97.12 227 GLY B CA 1
ATOM 3588 C C . GLY B 1 227 ? -0.656 -24.609 -1.525 1 97.12 227 GLY B C 1
ATOM 3589 O O . GLY B 1 227 ? -1.53 -23.875 -1.057 1 97.12 227 GLY B O 1
ATOM 3590 N N . PHE B 1 228 ? -0.206 -24.531 -2.723 1 98.56 228 PHE B N 1
ATOM 3591 C CA . PHE B 1 228 ? -0.799 -23.547 -3.609 1 98.56 228 PHE B CA 1
ATOM 3592 C C . PHE B 1 228 ? -2.223 -23.938 -3.984 1 98.56 228 PHE B C 1
ATOM 3594 O O . PHE B 1 228 ? -2.465 -25.047 -4.445 1 98.56 228 PHE B O 1
ATOM 3601 N N . GLU B 1 229 ? -3.133 -22.969 -3.768 1 98.38 229 GLU B N 1
ATOM 3602 C CA . GLU B 1 229 ? -4.547 -23.203 -4.051 1 98.38 229 GLU B CA 1
ATOM 3603 C C . GLU B 1 229 ? -5.227 -21.922 -4.543 1 98.38 229 GLU B C 1
ATOM 3605 O O . GLU B 1 229 ? -4.988 -20.844 -4.008 1 98.38 229 GLU B O 1
ATOM 3610 N N . VAL B 1 230 ? -6.066 -22.047 -5.574 1 98.56 230 VAL B N 1
ATOM 3611 C CA . VAL B 1 230 ? -6.898 -20.969 -6.09 1 98.56 230 VAL B CA 1
ATOM 3612 C C . VAL B 1 230 ? -8.367 -21.375 -6.023 1 98.56 230 VAL B C 1
ATOM 3614 O O . VAL B 1 230 ? -8.734 -22.469 -6.449 1 98.56 230 VAL B O 1
ATOM 3617 N N . THR B 1 231 ? -9.164 -20.516 -5.492 1 98.56 231 THR B N 1
ATOM 3618 C CA . THR B 1 231 ? -10.602 -20.766 -5.41 1 98.56 231 THR B CA 1
ATOM 3619 C C . THR B 1 231 ? -11.375 -19.797 -6.293 1 98.56 231 THR B C 1
ATOM 3621 O O . THR B 1 231 ? -11.016 -18.625 -6.391 1 98.56 231 THR B O 1
ATOM 3624 N N . LEU B 1 232 ? -12.383 -20.297 -6.926 1 97.5 232 LEU B N 1
ATOM 3625 C CA . LEU B 1 232 ? -13.234 -19.5 -7.809 1 97.5 232 LEU B CA 1
ATOM 3626 C C . LEU B 1 232 ? -14.656 -19.438 -7.277 1 97.5 232 LEU B C 1
ATOM 3628 O O . LEU B 1 232 ? -15.109 -20.359 -6.59 1 97.5 232 LEU B O 1
ATOM 3632 N N . PHE B 1 233 ? -15.32 -18.297 -7.547 1 95.62 233 PHE B N 1
ATOM 3633 C CA . PHE B 1 233 ? -16.75 -18.234 -7.277 1 95.62 233 PHE B CA 1
ATOM 3634 C C . PHE B 1 233 ? -17.516 -19.172 -8.203 1 95.62 233 PHE B C 1
ATOM 3636 O O . PHE B 1 233 ? -17.109 -19.391 -9.344 1 95.62 233 PHE B O 1
ATOM 3643 N N . ASP B 1 234 ? -18.672 -19.641 -7.672 1 84.81 234 ASP B N 1
ATOM 3644 C CA . ASP B 1 234 ? -19.578 -20.438 -8.492 1 84.81 234 ASP B CA 1
ATOM 3645 C C . ASP B 1 234 ? -20.297 -19.578 -9.516 1 84.81 234 ASP B C 1
ATOM 3647 O O . ASP B 1 234 ? -20.625 -18.422 -9.234 1 84.81 234 ASP B O 1
ATOM 3651 N N . ASP B 1 235 ? -20.266 -19.875 -10.797 1 64.81 235 ASP B N 1
ATOM 3652 C CA . ASP B 1 235 ? -21.078 -19.188 -11.789 1 64.81 235 ASP B CA 1
ATOM 3653 C C . ASP B 1 235 ? -22.547 -19.141 -11.359 1 64.81 235 ASP B C 1
ATOM 3655 O O . ASP B 1 235 ? -23.016 -20.031 -10.641 1 64.81 235 ASP B O 1
#